Protein AF-A0A920KLV8-F1 (afdb_monomer_lite)

Sequence (404 aa):
MYLKEMGNVELLSREGEIAIAKRIESGLDRMMNSILECPASIDILKKWIEQVKQNEINLREIVDFDEYFNEDNDPYSNSSKRKEIQKIINDKKKALLKEKQQLMKEQGIEIDKEKLQETSNEEDIENESFSISIIEEFYKPEILKKLDRVLILSENITKIKKNKNITKISDTKSLKELKKYQDEILNYFNEIKIKPHKLEEIITHLYSINKEIQSKEVSLLTLATQNKISRDLFLKYHNLKDTYTLYQKHMISSDESFKVFFQKNSIKLKGIYKEVLSLSKIANQNTIEFKEKVREIQSGQRTANQAKKEMIEANLRLVISIAKKYTNRGLQFLDLIQEGNIGLMKAVDKFEYRRGYKFSTYATWWIRQAITRSIADQARTIRIPVHMIETINKIVGGPRISNS

Secondary structure (DSSP, 8-state):
-HHHHHHTSPPPPHHHHHHHHHHHHHHHHHHHHHHHT-HHHHHHHHHHHHHHHTTSS-GGGTB-HHHH--TTT-TTT-HHHHHHHHHHHHHHHHHHHHHHHHHHHHTT-PPPTTHHHHGGGSHHHHHHHHHHHHHHHHHHHHHHHHHHHHHHHHHHHHHHHHHT-TT----HHHHHHHHHHHHHHHHHHHHHTB-HHHHHHHHHHHHHHHHHHHHHHHHHHHHHHHTT--HHHHHHH--TTS-HHHHHHHHHHH-HHHHHHHHHTHHHHHHHHHHHHHHHHHTTS-HHHHHHHHHHHHHHHHHHHHHHHHHHHHHHHHHHHHHGGGTTSSS-HHHHHHHHHHHHHHHHHT--GGG---HHHHHHHHHHHHHHHHHHHHSSSS---HHHHHHHHHHHTS------

pLDDT: mean 80.14, std 14.81, range [36.56, 97.44]

Foldseek 3Di:
DVVVVLVPFAADDLVRLVVLLVLLVQLVLLLVLLLLLFVLSLVVLVVVLVCCVVVVDALVLWFDPVLLDDCVRHCVNDPVSVVVLVVVLVVVVVVVVVVVVVVCVVVVNDDDPVVVVVVCVVPPVVVVVSSVVSVSVVCVVVLSVLSVLSSVLSVVLVVLPVVPPPPDPVPPVSVVSNVVSSVSSSVSCSNRHTDPVVVVVSLVVLVVLLVLLVVLVVVVQVLCVVLVHDPVNCVVLDDQQDQPVVSLVVQCPPDPSSVVSCVVCVVVSVVSSVVNVVSCVSSVHRSVSSNVSSVSSVSSVVSSVVSLVSQLSSCLVLLLVLLVVCPPLQDDSVVLSVLLSVLQSVLSVPDDCVVVDDSSVSSSVSSNVSSLVCSQQPSDPDRDDPVVVVVVCCVVVPPPPPPD

Structure (mmCIF, N/CA/C/O backbone):
data_AF-A0A920KLV8-F1
#
_entry.id   AF-A0A920KLV8-F1
#
loop_
_atom_site.group_PDB
_atom_site.id
_atom_site.type_symbol
_atom_site.label_atom_id
_atom_site.label_alt_id
_atom_site.label_comp_id
_atom_site.label_asym_id
_atom_site.label_entity_id
_atom_site.label_seq_id
_atom_site.pdbx_PDB_ins_code
_atom_site.Cartn_x
_atom_site.Cartn_y
_atom_site.Cartn_z
_atom_site.occupancy
_atom_site.B_iso_or_equiv
_atom_site.auth_seq_id
_atom_site.auth_comp_id
_atom_site.auth_asym_id
_atom_site.auth_atom_id
_atom_site.pdbx_PDB_model_num
ATOM 1 N N . MET A 1 1 ? 32.822 4.525 2.179 1.00 70.56 1 MET A N 1
ATOM 2 C CA . MET A 1 1 ? 31.800 4.107 3.164 1.00 70.56 1 MET A CA 1
ATOM 3 C C . MET A 1 1 ? 30.796 3.145 2.530 1.00 70.56 1 MET A C 1
ATOM 5 O O . MET A 1 1 ? 30.852 1.970 2.857 1.00 70.56 1 MET A O 1
ATOM 9 N N . TYR A 1 2 ? 30.037 3.574 1.515 1.00 77.75 2 TYR A N 1
ATOM 10 C CA . TYR A 1 2 ? 29.032 2.766 0.795 1.00 77.75 2 TYR A CA 1
ATOM 11 C C . TYR A 1 2 ? 29.484 1.353 0.347 1.00 77.75 2 TYR A C 1
ATOM 13 O O . TYR A 1 2 ? 28.860 0.356 0.693 1.00 77.75 2 TYR A O 1
ATOM 21 N N . LEU A 1 3 ? 30.627 1.231 -0.344 1.00 80.50 3 LEU A N 1
ATOM 22 C CA . LEU A 1 3 ? 31.146 -0.074 -0.804 1.00 80.50 3 LEU A CA 1
ATOM 23 C C . LEU A 1 3 ? 31.518 -1.038 0.338 1.00 80.50 3 LEU A C 1
ATOM 25 O O . LEU A 1 3 ? 31.471 -2.251 0.153 1.00 80.50 3 LEU A O 1
ATOM 29 N N . LYS A 1 4 ? 31.895 -0.501 1.505 1.00 80.81 4 LYS A N 1
ATOM 30 C CA . LYS A 1 4 ? 32.279 -1.290 2.683 1.00 80.81 4 LYS A CA 1
ATOM 31 C C . LYS A 1 4 ? 31.043 -1.856 3.383 1.00 80.81 4 LYS A C 1
ATOM 33 O O . LYS A 1 4 ? 31.041 -3.024 3.743 1.00 80.81 4 LYS A O 1
ATOM 38 N N . GLU A 1 5 ? 29.990 -1.053 3.520 1.00 77.81 5 GLU A N 1
ATOM 39 C CA . GLU A 1 5 ? 28.722 -1.469 4.140 1.00 77.81 5 GLU A CA 1
ATOM 40 C C . GLU A 1 5 ? 28.007 -2.539 3.312 1.00 77.81 5 GLU A C 1
ATOM 42 O O . GLU A 1 5 ? 27.546 -3.538 3.853 1.00 77.81 5 GLU A O 1
ATOM 47 N N . MET A 1 6 ? 28.014 -2.400 1.985 1.00 80.56 6 MET A N 1
ATOM 48 C CA . MET A 1 6 ? 27.469 -3.419 1.086 1.00 80.56 6 MET A CA 1
ATOM 49 C C . MET A 1 6 ? 28.248 -4.734 1.102 1.00 80.56 6 MET A C 1
ATOM 51 O O . MET A 1 6 ? 27.677 -5.794 0.855 1.00 80.56 6 MET A O 1
ATOM 55 N N . GLY A 1 7 ? 29.558 -4.668 1.354 1.00 79.56 7 GLY A N 1
ATOM 56 C CA . GLY A 1 7 ? 30.425 -5.840 1.438 1.00 79.56 7 GLY A CA 1
ATOM 57 C C . GLY A 1 7 ? 29.989 -6.828 2.521 1.00 79.56 7 GLY A C 1
ATOM 58 O O . GLY A 1 7 ? 30.189 -8.024 2.336 1.00 79.56 7 GLY A O 1
ATOM 59 N N . ASN A 1 8 ? 29.333 -6.334 3.576 1.00 85.19 8 ASN A N 1
ATOM 60 C CA . ASN A 1 8 ? 28.892 -7.118 4.730 1.00 85.19 8 ASN A CA 1
ATOM 61 C C . ASN A 1 8 ? 27.594 -7.911 4.498 1.00 85.19 8 ASN A C 1
ATOM 63 O O . ASN A 1 8 ? 27.277 -8.779 5.303 1.00 85.19 8 ASN A O 1
ATOM 67 N N . VAL A 1 9 ? 26.831 -7.618 3.439 1.00 87.38 9 VAL A N 1
ATOM 68 C CA . VAL A 1 9 ? 25.557 -8.305 3.160 1.00 87.38 9 VAL A CA 1
ATOM 69 C C . VAL A 1 9 ? 25.820 -9.542 2.307 1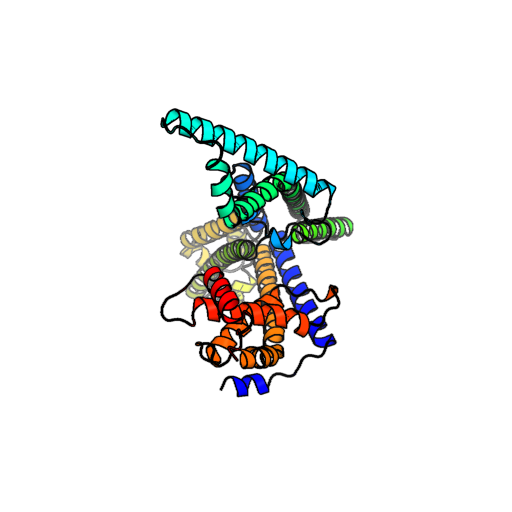.00 87.38 9 VAL A C 1
ATOM 71 O O . VAL A 1 9 ? 26.422 -9.432 1.239 1.00 87.38 9 VAL A O 1
ATOM 74 N N . GLU A 1 10 ? 25.381 -10.719 2.739 1.00 87.88 10 GLU A N 1
ATOM 75 C CA . GLU A 1 10 ? 25.578 -11.966 1.991 1.00 87.88 10 GLU A CA 1
ATOM 76 C C . GLU A 1 10 ? 24.821 -11.979 0.650 1.00 87.88 10 GLU A C 1
ATOM 78 O O . GLU A 1 10 ? 23.836 -11.266 0.446 1.00 87.88 10 GLU A O 1
ATOM 83 N N . LEU A 1 11 ? 25.315 -12.771 -0.307 1.00 89.25 11 LEU A N 1
ATOM 84 C CA . LEU A 1 11 ? 24.634 -12.980 -1.585 1.00 89.25 11 LEU A CA 1
ATOM 85 C C . LEU A 1 11 ? 23.454 -13.937 -1.396 1.00 89.25 11 LEU A C 1
ATOM 87 O O . LEU A 1 11 ? 23.580 -14.961 -0.728 1.00 89.25 11 LEU A O 1
ATOM 91 N N . LEU A 1 12 ? 22.326 -13.638 -2.038 1.00 91.25 12 LEU A N 1
ATOM 92 C CA . LEU A 1 12 ? 21.154 -14.507 -1.990 1.00 91.25 12 LEU A CA 1
ATOM 93 C C . LEU A 1 12 ? 21.307 -15.721 -2.908 1.00 91.25 12 LEU A C 1
ATOM 95 O O . LEU A 1 12 ? 21.690 -15.606 -4.074 1.00 91.25 12 LEU A O 1
ATOM 99 N N . SER A 1 13 ? 20.931 -16.889 -2.389 1.00 92.69 13 SER A N 1
ATOM 100 C CA . SER A 1 13 ? 20.653 -18.070 -3.204 1.00 92.69 13 SER A CA 1
ATOM 101 C C . SER A 1 13 ? 19.297 -17.927 -3.905 1.00 92.69 13 SER A C 1
ATOM 103 O O . SER A 1 13 ? 18.456 -17.116 -3.512 1.00 92.69 13 SER A O 1
ATOM 105 N N . ARG A 1 14 ? 19.032 -18.764 -4.917 1.00 89.44 14 ARG A N 1
ATOM 106 C CA . ARG A 1 14 ? 17.723 -18.796 -5.593 1.00 89.44 14 ARG A CA 1
ATOM 107 C C . ARG A 1 14 ? 16.575 -19.099 -4.623 1.00 89.44 14 ARG A C 1
ATOM 109 O O . ARG A 1 14 ? 15.499 -18.522 -4.740 1.00 89.44 14 ARG A O 1
ATOM 116 N N . GLU A 1 15 ? 16.804 -19.991 -3.668 1.00 92.06 15 GLU A N 1
ATOM 117 C CA . GLU A 1 15 ? 15.829 -20.307 -2.623 1.00 92.06 15 GLU A CA 1
ATOM 118 C C . GLU A 1 15 ? 15.608 -19.111 -1.693 1.00 92.06 15 GLU A C 1
ATOM 120 O O . GLU A 1 15 ? 14.464 -18.805 -1.361 1.00 92.06 15 GLU A O 1
ATOM 125 N N . GLY A 1 16 ? 16.678 -18.383 -1.354 1.00 93.06 16 GLY A N 1
ATOM 126 C CA . GLY A 1 16 ? 16.611 -17.135 -0.596 1.00 93.06 16 GLY A CA 1
ATOM 127 C C . GLY A 1 16 ? 15.797 -16.051 -1.310 1.00 93.06 16 GLY A C 1
ATOM 128 O O . GLY A 1 16 ? 14.932 -15.436 -0.690 1.00 93.06 16 GLY A O 1
ATOM 129 N N . GLU A 1 17 ? 15.996 -15.866 -2.623 1.00 92.81 17 GLU A N 1
ATOM 130 C CA . GLU A 1 17 ? 15.186 -14.945 -3.441 1.00 92.81 17 GLU A CA 1
ATOM 131 C C . GLU A 1 17 ? 13.689 -15.280 -3.344 1.00 92.81 17 GLU A C 1
ATOM 133 O O . GLU A 1 17 ? 12.859 -14.399 -3.119 1.00 92.81 17 GLU A O 1
ATOM 138 N N . ILE A 1 18 ? 13.337 -16.563 -3.488 1.00 93.56 18 ILE A N 1
ATOM 139 C CA . ILE A 1 18 ? 11.945 -17.025 -3.433 1.00 93.56 18 ILE A CA 1
ATOM 140 C C . ILE A 1 18 ? 11.375 -16.867 -2.018 1.00 93.56 18 ILE A C 1
ATOM 142 O O . ILE A 1 18 ? 10.225 -16.457 -1.862 1.00 93.56 18 ILE A O 1
ATOM 146 N N . ALA A 1 19 ? 12.157 -17.174 -0.982 1.00 94.69 19 ALA A N 1
ATOM 147 C CA . ALA A 1 19 ? 11.736 -17.035 0.408 1.00 94.69 19 ALA A CA 1
ATOM 148 C C . ALA A 1 19 ? 11.430 -15.573 0.766 1.00 94.69 19 ALA A C 1
ATOM 150 O O . ALA A 1 19 ? 10.408 -15.293 1.398 1.00 94.69 19 ALA A O 1
ATOM 151 N N . ILE A 1 20 ? 12.268 -14.634 0.321 1.00 94.94 20 ILE A N 1
ATOM 152 C CA . ILE A 1 20 ? 12.030 -13.202 0.515 1.00 94.94 20 ILE A CA 1
ATOM 153 C C . ILE A 1 20 ? 10.812 -12.740 -0.288 1.00 94.94 20 ILE A C 1
ATOM 155 O O . ILE A 1 20 ? 9.947 -12.072 0.275 1.00 94.94 20 ILE A O 1
ATOM 159 N N . ALA A 1 21 ? 10.674 -13.151 -1.553 1.00 93.88 21 ALA A N 1
ATOM 160 C CA . ALA A 1 21 ? 9.508 -12.805 -2.368 1.00 93.88 21 ALA A CA 1
ATOM 161 C C . ALA A 1 21 ? 8.188 -13.281 -1.727 1.00 93.88 21 ALA A C 1
ATOM 163 O O . ALA A 1 21 ? 7.234 -12.512 -1.631 1.00 93.88 21 ALA A O 1
ATOM 164 N N . LYS A 1 22 ? 8.156 -14.506 -1.180 1.00 94.00 22 LYS A N 1
ATOM 165 C CA . LYS A 1 22 ? 7.006 -15.026 -0.418 1.00 94.00 22 LYS A CA 1
ATOM 166 C C . LYS A 1 22 ? 6.724 -14.230 0.857 1.00 94.00 22 LYS A C 1
ATOM 168 O O . LYS A 1 22 ? 5.565 -14.043 1.218 1.00 94.00 22 LYS A O 1
ATOM 173 N N . ARG A 1 23 ? 7.761 -13.758 1.558 1.00 95.12 23 ARG A N 1
ATOM 174 C CA . ARG A 1 23 ? 7.602 -12.890 2.741 1.00 95.12 23 ARG A CA 1
ATOM 175 C C . ARG A 1 23 ? 7.020 -11.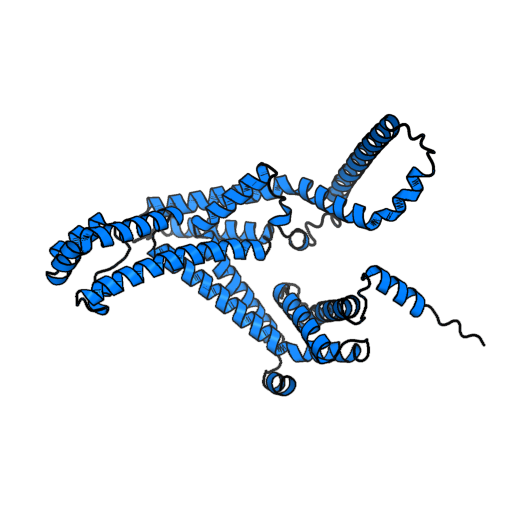526 2.370 1.00 95.12 23 ARG A C 1
ATOM 177 O O . ARG A 1 23 ? 6.203 -11.009 3.129 1.00 95.12 23 ARG A O 1
ATOM 184 N N . ILE A 1 24 ? 7.418 -10.963 1.226 1.00 93.81 24 ILE A N 1
ATOM 185 C CA . ILE A 1 24 ? 6.845 -9.720 0.691 1.00 93.81 24 ILE A CA 1
ATOM 186 C C . ILE A 1 24 ? 5.360 -9.932 0.374 1.00 93.81 24 ILE A C 1
ATOM 188 O O . ILE A 1 24 ? 4.533 -9.193 0.902 1.00 93.81 24 ILE A O 1
ATOM 192 N N . GLU A 1 25 ? 5.029 -10.968 -0.407 1.00 90.44 25 GLU A N 1
ATOM 193 C CA . GLU A 1 25 ? 3.650 -11.339 -0.776 1.00 90.44 25 GLU A CA 1
ATOM 194 C C . GLU A 1 25 ? 2.781 -11.532 0.476 1.00 90.44 25 GLU A C 1
ATOM 196 O O . GLU A 1 25 ? 1.782 -10.844 0.651 1.00 90.44 25 GLU A O 1
ATOM 201 N N . SER A 1 26 ? 3.236 -12.343 1.437 1.00 91.50 26 SER A N 1
ATOM 202 C CA . SER A 1 26 ? 2.504 -12.585 2.685 1.00 91.50 26 SER A CA 1
ATOM 203 C C . SER A 1 26 ? 2.280 -11.316 3.518 1.00 91.50 26 SER A C 1
ATOM 205 O O . SER A 1 26 ? 1.224 -11.156 4.135 1.00 91.50 26 SER A O 1
ATOM 207 N N . GLY A 1 27 ? 3.262 -10.407 3.558 1.00 92.38 27 GLY A N 1
ATOM 208 C CA . GLY A 1 27 ? 3.133 -9.134 4.266 1.00 92.38 27 GLY A CA 1
ATOM 209 C C . GLY A 1 27 ? 2.095 -8.214 3.621 1.00 92.38 27 GLY A C 1
ATOM 210 O O . GLY A 1 27 ? 1.282 -7.618 4.334 1.00 92.38 27 GLY A O 1
ATOM 211 N N . LEU A 1 28 ? 2.093 -8.146 2.287 1.00 88.75 28 LEU A N 1
ATOM 212 C CA . LEU A 1 28 ? 1.127 -7.370 1.510 1.00 88.75 28 LEU A CA 1
ATOM 213 C C . LEU A 1 28 ? -0.279 -7.969 1.606 1.00 88.75 28 LEU A C 1
ATOM 215 O O . LEU A 1 28 ? -1.214 -7.232 1.896 1.00 88.75 28 LEU A O 1
ATOM 219 N N . ASP A 1 29 ? -0.429 -9.288 1.484 1.00 87.44 29 ASP A N 1
ATOM 220 C CA . ASP A 1 29 ? -1.718 -9.977 1.622 1.00 87.44 29 ASP A CA 1
ATOM 221 C C . ASP A 1 29 ? -2.328 -9.750 3.003 1.00 87.44 29 ASP A C 1
ATOM 223 O O . ASP A 1 29 ? -3.521 -9.472 3.140 1.00 87.44 29 ASP A O 1
ATOM 227 N N . ARG A 1 30 ? -1.510 -9.831 4.059 1.00 89.19 30 ARG A N 1
ATOM 228 C CA . ARG A 1 30 ? -1.966 -9.546 5.422 1.00 89.19 30 ARG A CA 1
ATOM 229 C C . ARG A 1 30 ? -2.450 -8.106 5.551 1.00 89.19 30 ARG A C 1
ATOM 231 O O . ARG A 1 30 ? -3.499 -7.871 6.142 1.00 89.19 30 ARG A O 1
ATOM 238 N N . MET A 1 31 ? -1.696 -7.158 4.999 1.00 91.00 31 MET A N 1
ATOM 239 C CA . MET A 1 31 ? -2.076 -5.750 5.004 1.00 91.00 31 MET A CA 1
ATOM 240 C C . MET A 1 31 ? -3.389 -5.524 4.244 1.00 91.00 31 MET A C 1
ATOM 242 O O . MET A 1 31 ? -4.297 -4.895 4.783 1.00 91.00 31 MET A O 1
ATOM 246 N N . MET A 1 32 ? -3.506 -6.064 3.029 1.00 86.38 32 MET A N 1
ATOM 247 C CA . MET A 1 32 ? -4.687 -5.926 2.178 1.00 86.38 32 MET A CA 1
ATOM 248 C C . MET A 1 32 ? -5.927 -6.511 2.844 1.00 86.38 32 MET A C 1
ATOM 250 O O . MET A 1 32 ? -6.942 -5.827 2.935 1.00 86.38 32 MET A O 1
ATOM 254 N N . ASN A 1 33 ? -5.839 -7.718 3.404 1.00 84.81 33 ASN A N 1
ATOM 255 C CA . ASN A 1 33 ? -6.952 -8.320 4.137 1.00 84.81 33 ASN A CA 1
ATOM 256 C C . ASN A 1 33 ? -7.418 -7.436 5.303 1.00 84.81 33 ASN A C 1
ATOM 258 O O . ASN A 1 33 ? -8.614 -7.188 5.451 1.00 84.81 33 ASN A O 1
ATOM 262 N N . SER A 1 34 ? -6.495 -6.886 6.097 1.00 88.81 34 SER A N 1
ATOM 263 C CA . SER A 1 34 ? -6.860 -6.000 7.208 1.00 88.81 34 SER A CA 1
ATOM 264 C C . SER A 1 34 ? -7.456 -4.661 6.744 1.00 88.81 34 SER A C 1
ATOM 266 O O . SER A 1 34 ? -8.327 -4.128 7.433 1.00 88.81 34 SER A O 1
ATOM 268 N N . ILE A 1 35 ? -7.036 -4.125 5.589 1.00 88.69 35 ILE A N 1
ATOM 269 C CA . ILE A 1 35 ? -7.652 -2.938 4.967 1.00 88.69 35 ILE A CA 1
ATOM 270 C C . ILE A 1 35 ? -9.090 -3.255 4.540 1.00 88.69 35 ILE A C 1
ATOM 272 O O . ILE A 1 35 ? -10.010 -2.518 4.878 1.00 88.69 35 ILE A O 1
ATOM 276 N N . LEU A 1 36 ? -9.298 -4.369 3.841 1.00 82.88 36 LEU A N 1
ATOM 277 C CA . LEU A 1 36 ? -10.603 -4.768 3.304 1.00 82.88 36 LEU A CA 1
ATOM 278 C C . LEU A 1 36 ? -11.616 -5.131 4.392 1.00 82.88 36 LEU A C 1
ATOM 280 O O . LEU A 1 36 ? -12.822 -4.978 4.212 1.00 82.88 36 LEU A O 1
ATOM 284 N N . GLU A 1 37 ? -11.138 -5.592 5.543 1.00 81.31 37 GLU A N 1
ATOM 285 C CA . GLU A 1 37 ? -11.984 -5.849 6.704 1.00 81.31 37 GLU A CA 1
ATOM 286 C C . GLU A 1 37 ? -12.447 -4.584 7.433 1.00 81.31 37 GLU A C 1
ATOM 288 O O . GLU A 1 37 ? -13.360 -4.675 8.262 1.00 81.31 37 GLU A O 1
ATOM 293 N N . CYS A 1 38 ? -11.816 -3.438 7.168 1.00 86.75 38 CYS A N 1
ATOM 294 C CA . CYS A 1 38 ? -12.109 -2.172 7.816 1.00 86.75 38 CYS A CA 1
ATOM 295 C C . CYS A 1 38 ? -13.258 -1.448 7.086 1.00 86.75 38 CYS A C 1
ATOM 297 O O . CYS A 1 38 ? -13.078 -1.031 5.941 1.00 86.75 38 CYS A O 1
ATOM 299 N N . PRO A 1 39 ? -14.420 -1.212 7.727 1.00 86.06 39 PRO A N 1
ATOM 300 C CA . PRO A 1 39 ? -15.539 -0.518 7.087 1.00 86.06 39 PRO A CA 1
ATOM 301 C C . PRO A 1 39 ? -15.184 0.880 6.564 1.00 86.06 39 PRO A C 1
ATOM 303 O O . PRO A 1 39 ? -15.598 1.237 5.468 1.00 86.06 39 PRO A O 1
ATOM 306 N N . ALA A 1 40 ? -14.340 1.633 7.278 1.00 88.38 40 ALA A N 1
ATOM 307 C CA . ALA A 1 40 ? -13.889 2.951 6.824 1.00 88.38 40 ALA A CA 1
ATOM 308 C C . ALA A 1 40 ? -13.147 2.907 5.474 1.00 88.38 40 ALA A C 1
ATOM 310 O O . ALA A 1 40 ? -13.234 3.843 4.685 1.00 88.38 40 ALA A O 1
ATOM 311 N N . SER A 1 41 ? -12.430 1.818 5.181 1.00 90.00 41 SER A N 1
ATOM 312 C CA . SER A 1 41 ? -11.768 1.628 3.885 1.00 90.00 41 SER A CA 1
ATOM 313 C C . SER A 1 41 ? -12.770 1.373 2.763 1.00 90.00 41 SER A C 1
ATOM 315 O O . SER A 1 41 ? -12.590 1.862 1.650 1.00 90.00 41 SER A O 1
ATOM 317 N N . ILE A 1 42 ? -13.846 0.645 3.064 1.00 87.69 42 ILE A N 1
ATOM 318 C CA . ILE A 1 42 ? -14.947 0.399 2.131 1.00 87.69 42 ILE A CA 1
ATOM 319 C C . ILE A 1 42 ? -15.712 1.691 1.837 1.00 87.69 42 ILE A C 1
ATOM 321 O O . ILE A 1 42 ? -16.071 1.925 0.687 1.00 87.69 42 ILE A O 1
ATOM 325 N N . ASP A 1 43 ? -15.911 2.559 2.831 1.00 88.12 43 ASP A N 1
ATOM 326 C CA . ASP A 1 43 ? -16.566 3.857 2.631 1.00 88.12 43 ASP A CA 1
ATOM 327 C C . ASP A 1 43 ? -15.763 4.757 1.670 1.00 88.12 43 ASP A C 1
ATOM 329 O O . ASP A 1 43 ? -16.340 5.401 0.791 1.00 88.12 43 ASP A O 1
ATOM 333 N N . ILE A 1 44 ? -14.426 4.745 1.768 1.00 90.69 44 ILE A N 1
ATOM 334 C CA . ILE A 1 44 ? -13.545 5.435 0.807 1.00 90.69 44 ILE A CA 1
ATOM 335 C C . ILE A 1 44 ? -13.689 4.830 -0.591 1.00 90.69 44 ILE A C 1
ATOM 337 O O . ILE A 1 44 ? -13.862 5.562 -1.566 1.00 90.69 44 ILE A O 1
ATOM 341 N N . LEU A 1 45 ? -13.657 3.498 -0.697 1.00 89.44 45 LEU A N 1
ATOM 342 C CA . LEU A 1 45 ? -13.810 2.809 -1.976 1.00 89.44 45 LEU A CA 1
ATOM 343 C C . LEU A 1 45 ? -15.158 3.139 -2.630 1.00 89.44 45 LEU A C 1
ATOM 345 O O . LEU A 1 45 ? -15.214 3.423 -3.825 1.00 89.44 45 LEU A O 1
ATOM 349 N N . LYS A 1 46 ? -16.236 3.146 -1.842 1.00 90.56 46 LYS A N 1
ATOM 350 C CA . LYS A 1 46 ? -17.577 3.517 -2.293 1.00 90.56 46 LYS A CA 1
ATOM 351 C C . LYS A 1 46 ? -17.600 4.938 -2.844 1.00 90.56 46 LYS A C 1
ATOM 353 O O . LYS A 1 46 ? -18.121 5.144 -3.937 1.00 90.56 46 LYS A O 1
ATOM 358 N N . LYS A 1 47 ? -16.979 5.889 -2.138 1.00 92.00 47 LYS A N 1
ATOM 359 C CA . LYS A 1 47 ? -16.841 7.268 -2.617 1.00 92.00 47 LYS A CA 1
ATOM 360 C C . LYS A 1 47 ? -16.129 7.308 -3.968 1.00 92.00 47 LYS A C 1
ATOM 362 O O . LYS A 1 47 ? -16.655 7.897 -4.902 1.00 92.00 47 LYS A O 1
ATOM 367 N N . TRP A 1 48 ? -14.984 6.644 -4.113 1.00 91.69 48 TRP A N 1
ATOM 368 C CA . TRP A 1 48 ? -14.275 6.611 -5.396 1.00 91.69 48 TRP A CA 1
ATOM 369 C C . TRP A 1 48 ? -15.124 6.012 -6.525 1.00 91.69 48 TRP A C 1
ATOM 371 O O . TRP A 1 48 ? -15.142 6.549 -7.629 1.00 91.69 48 TRP A O 1
ATOM 381 N N . ILE A 1 49 ? -15.871 4.936 -6.257 1.00 89.75 49 ILE A N 1
ATOM 382 C CA . ILE A 1 49 ? -16.777 4.321 -7.239 1.00 89.75 49 ILE A CA 1
ATOM 383 C C . ILE A 1 49 ? -17.868 5.308 -7.675 1.00 89.75 49 ILE A C 1
ATOM 385 O O . ILE A 1 49 ? -18.157 5.411 -8.868 1.00 89.75 49 ILE A O 1
ATOM 389 N N . GLU A 1 50 ? -18.467 6.043 -6.737 1.00 92.56 50 GLU A N 1
ATOM 390 C CA . GLU A 1 50 ? -19.473 7.070 -7.033 1.00 92.56 50 GLU A CA 1
ATOM 391 C C . GLU A 1 50 ? -18.888 8.202 -7.890 1.00 92.56 50 GLU A C 1
ATOM 393 O O . GLU A 1 50 ? -19.487 8.569 -8.901 1.00 92.56 50 GLU A O 1
ATOM 398 N N . GLN A 1 51 ? -17.680 8.670 -7.571 1.00 92.94 51 GLN A N 1
ATOM 399 C CA . GLN A 1 51 ? -16.985 9.705 -8.343 1.00 92.94 51 GLN A CA 1
ATOM 400 C C . GLN A 1 51 ? -16.650 9.247 -9.772 1.00 92.94 51 GLN A C 1
ATOM 402 O O . GLN A 1 51 ? -16.827 10.004 -10.726 1.00 92.94 51 GLN A O 1
ATOM 407 N N . VAL A 1 52 ? -16.241 7.985 -9.959 1.00 91.12 52 VAL A N 1
ATOM 408 C CA . VAL A 1 52 ? -16.028 7.403 -11.299 1.00 91.12 52 VAL A CA 1
ATOM 409 C C . VAL A 1 52 ? -17.341 7.300 -12.081 1.00 91.12 52 VAL A C 1
ATOM 411 O O . VAL A 1 52 ? -17.362 7.534 -13.294 1.00 91.12 52 VAL A O 1
ATOM 414 N N . LYS A 1 53 ? -18.445 6.939 -11.411 1.00 89.75 53 LYS A N 1
ATOM 415 C CA . LYS A 1 53 ? -19.786 6.866 -12.020 1.00 89.75 53 LYS A CA 1
ATOM 416 C C . LYS A 1 53 ? -20.295 8.248 -12.442 1.00 89.75 53 LYS A C 1
ATOM 418 O O . LYS A 1 53 ? -20.945 8.350 -13.477 1.00 89.75 53 LYS A O 1
ATOM 423 N N . GLN A 1 54 ? -19.963 9.290 -11.683 1.00 92.06 54 GLN A N 1
ATOM 424 C CA . GLN A 1 54 ? -20.298 10.688 -11.977 1.00 92.06 54 GLN A CA 1
ATOM 425 C C . GLN A 1 54 ? -19.331 11.361 -12.969 1.00 92.06 54 GLN A C 1
ATOM 427 O O . GLN A 1 54 ? -19.550 12.511 -13.336 1.00 92.06 54 GLN A O 1
ATOM 432 N N . ASN A 1 55 ? -18.298 10.649 -13.440 1.00 87.69 55 ASN A N 1
ATOM 433 C CA . ASN A 1 55 ? -17.218 11.177 -14.284 1.00 87.69 55 ASN A CA 1
ATOM 434 C C . ASN A 1 55 ? -16.427 12.336 -13.639 1.00 87.69 55 ASN A C 1
ATOM 436 O O . ASN A 1 55 ? -15.847 13.149 -14.352 1.00 87.69 55 ASN A O 1
ATOM 440 N N . GLU A 1 56 ? -16.373 12.407 -12.304 1.00 90.38 56 GLU A N 1
ATOM 441 C CA . GLU A 1 56 ? -15.530 13.378 -11.587 1.00 90.38 56 GLU A CA 1
ATOM 442 C C . GLU A 1 56 ? -14.051 12.984 -11.619 1.00 90.38 56 GLU A C 1
ATOM 444 O O . GLU A 1 56 ? -13.174 13.840 -11.701 1.00 90.38 56 GLU A O 1
ATOM 449 N N . ILE A 1 57 ? -13.784 11.678 -11.538 1.00 89.88 57 ILE A N 1
ATOM 450 C CA . ILE A 1 57 ? -12.438 11.104 -11.586 1.00 89.88 57 ILE A CA 1
ATOM 451 C C . ILE A 1 57 ? -12.381 10.017 -12.652 1.00 89.88 57 ILE A C 1
ATOM 453 O O . ILE A 1 57 ? -13.345 9.272 -12.866 1.00 89.88 57 ILE A O 1
ATOM 457 N N . ASN A 1 58 ? -11.230 9.902 -13.306 1.00 88.19 58 ASN A N 1
ATOM 458 C CA . ASN A 1 58 ? -11.005 8.842 -14.278 1.00 88.19 58 ASN A CA 1
ATOM 459 C C . ASN A 1 58 ? -10.698 7.527 -13.547 1.00 88.19 58 ASN A C 1
ATOM 461 O O . ASN A 1 58 ? -9.990 7.502 -12.539 1.00 88.19 58 ASN A O 1
ATOM 465 N N . LEU A 1 59 ? -11.179 6.405 -14.075 1.00 87.38 59 LEU A N 1
ATOM 466 C CA . LEU A 1 59 ? -10.873 5.073 -13.560 1.00 87.38 59 LEU A CA 1
ATOM 467 C C . LEU A 1 59 ? -9.364 4.788 -13.588 1.00 87.38 59 LEU A C 1
ATOM 469 O O . LEU A 1 59 ? -8.858 4.143 -12.671 1.00 87.38 59 LEU A O 1
ATOM 473 N N . ARG A 1 60 ? -8.624 5.338 -14.562 1.00 87.19 60 ARG A N 1
ATOM 474 C CA . ARG A 1 60 ? -7.150 5.237 -14.620 1.00 87.19 60 ARG A CA 1
ATOM 475 C C . ARG A 1 60 ? -6.436 5.885 -13.436 1.00 87.19 60 ARG A C 1
ATOM 477 O O . ARG A 1 60 ? -5.251 5.646 -13.233 1.00 87.19 60 ARG A O 1
ATOM 484 N N . GLU A 1 61 ? -7.098 6.749 -12.671 1.00 87.38 61 GLU A N 1
ATOM 485 C CA . GLU A 1 61 ? -6.518 7.318 -11.449 1.00 87.38 61 GLU A CA 1
ATOM 486 C C . GLU A 1 61 ? -6.556 6.317 -10.290 1.00 87.38 61 GLU A C 1
ATOM 488 O O . GLU A 1 61 ? -5.753 6.418 -9.365 1.00 87.38 61 GLU A O 1
ATOM 493 N N . ILE A 1 62 ? -7.451 5.327 -10.358 1.00 88.25 62 ILE A N 1
ATOM 494 C CA . ILE A 1 62 ? -7.616 4.282 -9.345 1.00 88.25 62 ILE A CA 1
ATOM 495 C C . ILE A 1 62 ? -6.916 2.992 -9.764 1.00 88.25 62 ILE A C 1
ATOM 497 O O . ILE A 1 62 ? -6.209 2.388 -8.959 1.00 88.25 62 ILE A O 1
ATOM 501 N N . VAL A 1 63 ? -7.115 2.575 -11.012 1.00 88.38 63 VAL A N 1
ATOM 502 C CA . VAL A 1 63 ? -6.653 1.294 -11.552 1.00 88.38 63 VAL A CA 1
ATOM 503 C C . VAL A 1 63 ? -5.343 1.468 -12.302 1.00 88.38 63 VAL A C 1
ATOM 505 O O . VAL A 1 63 ? -5.189 2.385 -13.113 1.00 88.38 63 VAL A O 1
ATOM 508 N N . ASP A 1 64 ? -4.393 0.581 -12.026 1.00 86.81 64 ASP A N 1
ATOM 509 C CA . ASP A 1 64 ? -3.169 0.450 -12.798 1.00 86.81 64 ASP A CA 1
ATOM 510 C C . ASP A 1 64 ? -3.445 -0.403 -1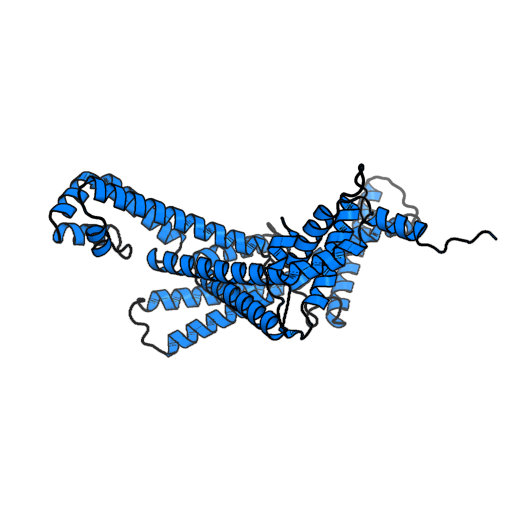4.039 1.00 86.81 64 ASP A C 1
ATOM 512 O O . ASP A 1 64 ? -3.399 -1.631 -13.994 1.00 86.81 64 ASP A O 1
ATOM 516 N N . PHE A 1 65 ? -3.783 0.255 -15.150 1.00 80.81 65 PHE A N 1
ATOM 517 C CA . PHE A 1 65 ? -4.069 -0.437 -16.404 1.00 80.81 65 PHE A CA 1
ATOM 518 C C . PHE A 1 65 ? -2.856 -1.201 -16.953 1.00 80.81 65 PHE A C 1
ATOM 520 O O . PHE A 1 65 ? -3.049 -2.244 -17.571 1.00 80.81 65 PHE A O 1
ATOM 527 N N . ASP A 1 66 ? -1.629 -0.753 -16.668 1.00 76.38 66 ASP A N 1
ATOM 528 C CA . ASP A 1 66 ? -0.416 -1.446 -17.114 1.00 76.38 66 ASP A CA 1
ATOM 529 C C . ASP A 1 66 ? -0.268 -2.808 -16.420 1.00 76.38 66 ASP A C 1
ATOM 531 O O . ASP A 1 66 ? 0.222 -3.761 -17.020 1.00 76.38 66 ASP A O 1
ATOM 535 N N . GLU A 1 67 ? -0.698 -2.914 -15.158 1.00 75.12 67 GLU A N 1
ATOM 536 C CA . GLU A 1 67 ? -0.702 -4.182 -14.412 1.00 75.12 67 GLU A CA 1
ATOM 537 C C . GLU A 1 67 ? -1.999 -4.983 -14.569 1.00 75.12 67 GLU A C 1
ATOM 539 O O . GLU A 1 67 ? -2.003 -6.197 -14.365 1.00 75.12 67 GLU A O 1
ATOM 544 N N . TYR A 1 68 ? -3.107 -4.322 -14.900 1.00 76.06 68 TYR A N 1
ATOM 545 C CA . TYR A 1 68 ? -4.391 -4.972 -15.160 1.00 76.06 68 TYR A CA 1
ATOM 546 C C . TYR A 1 68 ? -4.336 -5.841 -16.428 1.00 76.06 68 TYR A C 1
ATOM 548 O O . TYR A 1 68 ? -4.940 -6.917 -16.487 1.00 76.06 68 TYR A O 1
ATOM 556 N N . PHE A 1 69 ? -3.594 -5.395 -17.444 1.00 72.00 69 PHE A N 1
ATOM 557 C CA . PHE A 1 69 ? -3.392 -6.146 -18.678 1.00 72.00 69 PHE A CA 1
ATOM 558 C C . PHE A 1 69 ? -2.300 -7.209 -18.511 1.00 72.00 69 PHE A C 1
ATOM 560 O O . PHE A 1 69 ? -1.111 -6.955 -18.671 1.00 72.00 69 PHE A O 1
ATOM 567 N N . ASN A 1 70 ? -2.729 -8.436 -18.213 1.00 64.62 70 ASN A N 1
ATOM 568 C CA . ASN A 1 70 ? -1.888 -9.636 -18.272 1.00 64.62 70 ASN A CA 1
ATOM 569 C C . ASN A 1 70 ? -1.948 -10.288 -19.664 1.00 64.62 70 ASN A C 1
ATOM 571 O O . ASN A 1 70 ? -2.793 -9.918 -20.477 1.00 64.62 70 ASN A O 1
ATOM 575 N N . GLU A 1 71 ? -1.126 -11.315 -19.915 1.00 55.66 71 GLU A N 1
ATOM 576 C CA . GLU A 1 71 ? -1.101 -12.064 -21.190 1.00 55.66 71 GLU A CA 1
ATOM 577 C C . GLU A 1 71 ? -2.509 -12.499 -21.665 1.00 55.66 71 GLU A C 1
ATOM 579 O O . GLU A 1 71 ? -2.815 -12.405 -22.856 1.00 55.66 71 GLU A O 1
ATOM 584 N N . ASP A 1 72 ? -3.396 -12.861 -20.728 1.00 51.44 72 ASP A N 1
ATOM 585 C CA . ASP A 1 72 ? -4.776 -13.304 -20.993 1.00 51.44 72 ASP A CA 1
ATOM 586 C C . ASP A 1 72 ? -5.794 -12.169 -21.243 1.00 51.44 72 ASP A C 1
ATOM 588 O O . ASP A 1 72 ? -6.861 -12.402 -21.818 1.00 51.44 72 ASP A O 1
ATOM 592 N N . ASN A 1 73 ? -5.503 -10.940 -20.803 1.00 57.41 73 ASN A N 1
ATOM 593 C CA . ASN A 1 73 ? -6.433 -9.799 -20.841 1.00 57.41 73 ASN A CA 1
ATOM 594 C C . ASN A 1 73 ? -5.884 -8.576 -21.587 1.00 57.41 73 ASN A C 1
ATOM 596 O O . ASN A 1 73 ? -6.523 -7.523 -21.590 1.00 57.41 73 ASN A O 1
ATOM 600 N N . ASP A 1 74 ? -4.738 -8.724 -22.245 1.00 62.09 74 ASP A N 1
ATOM 601 C CA . ASP A 1 74 ? -4.117 -7.673 -23.033 1.00 62.09 74 ASP A CA 1
ATOM 602 C C . ASP A 1 74 ? -5.025 -7.269 -24.223 1.00 62.09 74 ASP A C 1
ATOM 604 O O . ASP A 1 74 ? -5.386 -8.109 -25.063 1.00 62.09 74 ASP A O 1
ATOM 608 N N . PRO A 1 75 ? -5.425 -5.983 -24.321 1.00 56.56 75 PRO A N 1
ATOM 609 C CA . PRO A 1 75 ? -6.222 -5.472 -25.433 1.00 56.56 75 PRO A CA 1
ATOM 610 C C . PRO A 1 75 ? -5.531 -5.639 -26.795 1.00 56.56 75 PRO A C 1
ATOM 612 O O . PRO A 1 75 ? -6.211 -5.617 -27.824 1.00 56.56 75 PRO A O 1
ATOM 615 N N . TYR A 1 76 ? -4.210 -5.832 -26.819 1.00 56.44 76 TYR A N 1
ATOM 616 C CA . TYR A 1 76 ? -3.411 -6.011 -28.027 1.00 56.44 76 TYR A CA 1
ATOM 617 C C . TYR A 1 76 ? -3.172 -7.485 -28.402 1.00 56.44 76 TYR A C 1
ATOM 619 O O . TYR A 1 76 ? -2.924 -7.761 -29.583 1.00 56.44 76 TYR A O 1
ATOM 627 N N . SER A 1 77 ? -3.301 -8.431 -27.461 1.00 53.94 77 SER A N 1
ATOM 628 C CA . SER A 1 77 ? -3.071 -9.867 -27.698 1.00 53.94 77 SER A CA 1
ATOM 629 C C . SER A 1 77 ? -4.322 -10.598 -28.212 1.00 53.94 77 SER A C 1
ATOM 631 O O . SER A 1 77 ? -4.237 -11.428 -29.122 1.00 53.94 77 SER A O 1
ATOM 633 N N . ASN A 1 78 ? -5.513 -10.267 -27.695 1.00 60.03 78 ASN A N 1
ATOM 634 C CA . ASN A 1 78 ? -6.754 -10.956 -28.051 1.00 60.03 78 ASN A CA 1
ATOM 635 C C . ASN A 1 78 ? -7.377 -10.394 -29.346 1.00 60.03 78 ASN A C 1
ATOM 637 O O . ASN A 1 78 ? -7.911 -9.282 -29.373 1.00 60.03 78 ASN A O 1
ATOM 641 N N . SER A 1 79 ? -7.364 -11.191 -30.424 1.00 56.81 79 SER A N 1
ATOM 642 C CA . SER A 1 79 ? -7.792 -10.763 -31.769 1.00 56.81 79 SER A CA 1
ATOM 643 C C . SER A 1 79 ? -9.237 -10.245 -31.866 1.00 56.81 79 SER A C 1
ATOM 645 O O . SER A 1 79 ? -9.522 -9.421 -32.737 1.00 56.81 79 SER A O 1
ATOM 647 N N . SER A 1 80 ? -10.139 -10.681 -30.980 1.00 62.94 80 SER A N 1
ATOM 648 C CA . SER A 1 80 ? -11.540 -10.238 -30.971 1.00 62.94 80 SER A CA 1
ATOM 649 C C . SER A 1 80 ? -11.705 -8.887 -30.272 1.00 62.94 80 SER A C 1
ATOM 651 O O . SER A 1 80 ? -12.246 -7.958 -30.872 1.00 62.94 80 SER A O 1
ATOM 653 N N . LYS A 1 81 ? -11.162 -8.740 -29.053 1.00 64.56 81 LYS A N 1
ATOM 654 C CA . LYS A 1 81 ? -11.200 -7.474 -28.296 1.00 64.56 81 LYS A CA 1
ATOM 655 C C . LYS A 1 81 ? -10.441 -6.364 -29.028 1.00 64.56 81 LYS A C 1
ATOM 657 O O . LYS A 1 81 ? -10.923 -5.239 -29.114 1.00 64.56 81 LYS A O 1
ATOM 662 N N . ARG A 1 82 ? -9.307 -6.694 -29.658 1.00 64.56 82 ARG A N 1
ATOM 663 C CA . ARG A 1 82 ? -8.525 -5.748 -30.465 1.00 64.56 82 ARG A CA 1
ATOM 664 C C . ARG A 1 82 ? -9.315 -5.188 -31.647 1.00 64.56 82 ARG A C 1
ATOM 666 O O . ARG A 1 82 ? -9.244 -3.994 -31.914 1.00 64.56 82 ARG A O 1
ATOM 673 N N . LYS A 1 83 ? -10.083 -6.026 -32.356 1.00 64.19 83 LYS A N 1
ATOM 674 C CA . LYS A 1 83 ? -10.937 -5.573 -33.472 1.00 64.19 83 LYS A CA 1
ATOM 675 C C . LYS A 1 83 ? -12.041 -4.634 -32.994 1.00 64.19 83 LYS A C 1
ATOM 677 O O . LYS A 1 83 ? -12.358 -3.672 -33.687 1.00 64.19 83 LYS A O 1
ATOM 682 N N . GLU A 1 84 ? -12.605 -4.906 -31.824 1.00 68.56 84 GLU A N 1
ATOM 683 C CA . GLU A 1 84 ? -13.661 -4.093 -31.224 1.00 68.56 84 GLU A CA 1
ATOM 684 C C . GLU A 1 84 ? -13.129 -2.728 -30.767 1.00 68.56 84 GLU A C 1
ATOM 686 O O . GLU A 1 84 ? -13.670 -1.696 -31.164 1.00 68.56 84 GLU A O 1
ATOM 691 N N . ILE A 1 85 ? -11.989 -2.707 -30.069 1.00 68.69 85 ILE A N 1
ATOM 692 C CA . ILE A 1 85 ? -11.285 -1.476 -29.683 1.00 68.69 85 ILE A CA 1
ATOM 693 C C . ILE A 1 85 ? -10.870 -0.678 -30.928 1.00 68.69 85 ILE A C 1
ATOM 695 O O . ILE A 1 85 ? -11.134 0.520 -31.003 1.00 68.69 85 ILE A O 1
ATOM 699 N N . GLN A 1 86 ? -10.305 -1.326 -31.953 1.00 68.12 86 GLN A N 1
ATOM 700 C CA . GLN A 1 86 ? -9.909 -0.649 -33.194 1.00 68.12 86 GLN A CA 1
ATOM 701 C C . GLN A 1 86 ? -11.106 -0.045 -33.938 1.00 68.12 86 GLN A C 1
ATOM 703 O O . GLN A 1 86 ? -10.986 1.020 -34.544 1.00 68.12 86 GLN A O 1
ATOM 708 N N . LYS A 1 87 ? -12.270 -0.700 -33.890 1.00 73.94 87 LYS A N 1
ATOM 709 C CA . LYS A 1 87 ? -13.504 -0.160 -34.464 1.00 73.94 87 LYS A CA 1
ATOM 710 C C . LYS A 1 87 ? -13.937 1.108 -33.727 1.00 73.94 87 LYS A C 1
ATOM 712 O O . LYS A 1 87 ? -14.189 2.113 -34.383 1.00 73.94 87 LYS A O 1
ATOM 717 N N . ILE A 1 88 ? -13.918 1.093 -32.393 1.00 72.19 88 ILE A N 1
ATOM 718 C CA . ILE A 1 88 ? -14.229 2.267 -31.562 1.00 72.19 88 ILE A CA 1
ATOM 719 C C . ILE A 1 88 ? -13.245 3.415 -31.841 1.00 72.19 88 ILE A C 1
ATOM 721 O O . ILE A 1 88 ? -13.675 4.556 -32.009 1.00 72.19 88 ILE A O 1
ATOM 725 N N . ILE A 1 89 ? -11.943 3.120 -31.961 1.00 69.19 89 ILE A N 1
ATOM 726 C CA . ILE A 1 89 ? -10.913 4.104 -32.337 1.00 69.19 89 ILE A CA 1
ATOM 727 C C . ILE A 1 89 ? -11.238 4.730 -33.694 1.00 69.19 89 ILE A C 1
ATOM 729 O O . ILE A 1 89 ? -11.256 5.953 -33.825 1.00 69.19 89 ILE A O 1
ATOM 733 N N . ASN A 1 90 ? -11.527 3.907 -34.702 1.00 70.12 90 ASN A N 1
ATOM 734 C CA . ASN A 1 90 ? -11.801 4.384 -36.055 1.00 70.12 90 ASN A CA 1
ATOM 735 C C . ASN A 1 90 ? -13.090 5.218 -36.125 1.00 70.12 90 ASN A C 1
ATOM 737 O O . ASN A 1 90 ? -13.132 6.221 -36.840 1.00 70.12 90 ASN A O 1
ATOM 741 N N . ASP A 1 91 ? -14.127 4.831 -35.382 1.00 76.50 91 ASP A N 1
ATOM 742 C CA . ASP A 1 91 ? -15.398 5.555 -35.331 1.00 76.50 91 ASP A CA 1
ATOM 743 C C . ASP A 1 91 ? -15.237 6.910 -34.621 1.00 76.50 91 ASP A C 1
ATOM 745 O O . ASP A 1 91 ? -15.703 7.930 -35.139 1.00 76.50 91 ASP A O 1
ATOM 749 N N . LYS A 1 92 ? -14.482 6.965 -33.511 1.00 71.38 92 LYS A N 1
ATOM 750 C CA . LYS A 1 92 ? -14.130 8.230 -32.845 1.00 71.38 92 LYS A CA 1
ATOM 751 C C . LYS A 1 92 ? -13.243 9.123 -33.713 1.00 71.38 92 LYS A C 1
ATOM 753 O O . LYS A 1 92 ? -13.557 10.303 -33.837 1.00 71.38 92 LYS A O 1
ATOM 758 N N . LYS A 1 93 ? -12.207 8.587 -34.378 1.00 70.19 93 LYS A N 1
ATOM 759 C CA . LYS A 1 93 ? -11.366 9.360 -35.320 1.00 70.19 93 LYS A CA 1
ATOM 760 C C . LYS A 1 93 ? -12.214 9.983 -36.436 1.00 70.19 93 LYS A C 1
ATOM 762 O O . LYS A 1 93 ? -12.044 11.156 -36.756 1.00 70.19 93 LYS A O 1
ATOM 767 N N . LYS A 1 94 ? -13.182 9.242 -36.992 1.00 75.44 94 LYS A N 1
ATOM 768 C CA . LYS A 1 94 ? -14.113 9.766 -38.010 1.00 75.44 94 LYS A CA 1
ATOM 769 C C . LYS A 1 94 ? -15.039 10.859 -37.472 1.00 75.44 94 LYS A C 1
ATOM 771 O O . LYS A 1 94 ? -15.314 11.809 -38.202 1.00 75.44 94 LYS A O 1
ATOM 776 N N . ALA A 1 95 ? -15.536 10.726 -36.243 1.00 75.12 95 ALA A N 1
ATOM 777 C CA . ALA A 1 95 ? -16.373 11.747 -35.612 1.00 75.12 95 ALA A CA 1
ATOM 778 C C . ALA A 1 95 ? -15.586 13.045 -35.365 1.00 75.12 95 ALA A C 1
ATOM 780 O O . ALA A 1 95 ? -16.036 14.115 -35.766 1.00 75.12 95 ALA A O 1
ATOM 781 N N . LEU A 1 96 ? -14.371 12.930 -34.824 1.00 72.25 96 LEU A N 1
ATOM 782 C CA . LEU A 1 96 ? -13.480 14.060 -34.544 1.00 72.25 96 LEU A CA 1
ATOM 783 C C . LEU A 1 96 ? -13.042 14.778 -35.827 1.00 72.25 96 LEU A C 1
ATOM 785 O O . LEU A 1 96 ? -12.989 16.003 -35.877 1.00 72.25 96 LEU A O 1
ATOM 789 N N . LEU A 1 97 ? -12.793 14.022 -36.903 1.00 73.75 97 LEU A N 1
ATOM 790 C CA . LEU A 1 97 ? -12.483 14.588 -38.215 1.00 73.75 97 LEU A CA 1
ATOM 791 C C . LEU A 1 97 ? -13.662 15.395 -38.779 1.00 73.75 97 LEU A C 1
ATOM 793 O O . LEU A 1 97 ? -13.449 16.461 -39.353 1.00 73.75 97 LEU A O 1
ATOM 797 N N . LYS A 1 98 ? -14.901 14.917 -38.601 1.00 77.81 98 LYS A N 1
ATOM 798 C CA . LYS A 1 98 ? -16.110 15.648 -39.015 1.00 77.81 98 LYS A CA 1
ATOM 799 C C . LYS A 1 98 ? -16.307 16.927 -38.203 1.00 77.81 98 LYS A C 1
ATOM 801 O O . LYS A 1 98 ? -16.601 17.963 -38.788 1.00 77.81 98 LYS A O 1
ATOM 806 N N . GLU A 1 99 ? -16.103 16.865 -36.892 1.00 74.19 99 GLU A N 1
ATOM 807 C CA . GLU A 1 99 ? -16.207 18.022 -35.997 1.00 74.19 99 GLU A CA 1
ATOM 808 C C . G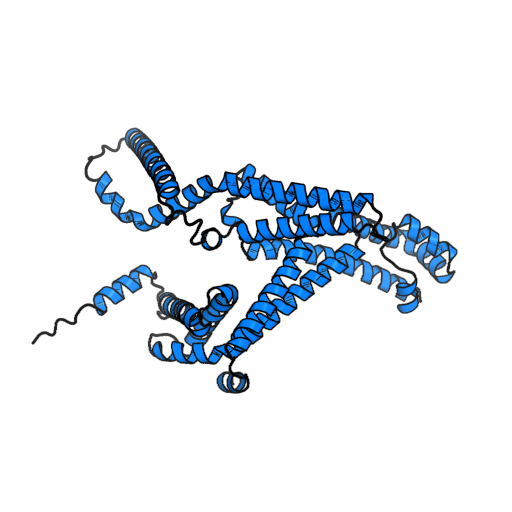LU A 1 99 ? -15.139 19.080 -36.317 1.00 74.19 99 GLU A C 1
ATOM 810 O O . GLU A 1 99 ? -15.458 20.253 -36.497 1.00 74.19 99 GLU A O 1
ATOM 815 N N . LYS A 1 100 ? -13.884 18.659 -36.530 1.00 74.44 100 LYS A N 1
ATOM 816 C CA . LYS A 1 100 ? -12.782 19.537 -36.959 1.00 74.44 100 LYS A CA 1
ATOM 817 C C . LYS A 1 100 ? -13.054 20.177 -38.324 1.00 74.44 100 LYS A C 1
ATOM 819 O O . LYS A 1 100 ? -12.802 21.365 -38.505 1.00 74.44 100 LYS A O 1
ATOM 824 N N . GLN A 1 101 ? -13.603 19.421 -39.278 1.00 71.88 101 GLN A N 1
ATOM 825 C CA . GLN A 1 101 ? -14.013 19.953 -40.585 1.00 71.88 101 GLN A CA 1
ATOM 826 C C . GLN A 1 101 ? -15.147 20.977 -40.472 1.00 71.88 101 GLN A C 1
ATOM 828 O O . GLN A 1 101 ? -15.188 21.927 -41.252 1.00 71.88 101 GLN A O 1
ATOM 833 N N . GLN A 1 102 ? -16.064 20.790 -39.526 1.00 76.62 102 GLN A N 1
ATOM 834 C CA . GLN A 1 102 ? -17.173 21.708 -39.298 1.00 76.62 102 GLN A CA 1
ATOM 835 C C . GLN A 1 102 ? -16.693 23.012 -38.647 1.00 76.62 102 GLN A C 1
ATOM 837 O O . GLN A 1 102 ? -16.972 24.085 -39.178 1.00 76.62 102 GLN A O 1
ATOM 842 N N . LEU A 1 103 ? -15.854 22.920 -37.612 1.00 71.88 103 LEU A N 1
ATOM 843 C CA . LEU A 1 103 ? -15.224 24.073 -36.958 1.00 71.88 103 LEU A CA 1
ATOM 844 C C . LEU A 1 103 ? -14.344 24.893 -37.917 1.00 71.88 103 LEU A C 1
ATOM 846 O O . LEU A 1 103 ? -14.370 26.121 -37.888 1.00 71.88 103 LEU A O 1
ATOM 850 N N . MET A 1 104 ? -13.590 24.242 -38.809 1.00 66.19 104 MET A N 1
ATOM 851 C CA . MET A 1 104 ? -12.757 24.953 -39.792 1.00 66.19 104 MET A CA 1
ATOM 852 C C . MET A 1 104 ? -13.569 25.646 -40.892 1.00 66.19 104 MET A C 1
ATOM 854 O O . MET A 1 104 ? -13.183 26.727 -41.339 1.00 66.19 104 MET A O 1
ATOM 858 N N . LYS A 1 105 ? -14.720 25.080 -41.283 1.00 71.00 105 LYS A N 1
ATOM 859 C CA . LYS A 1 105 ? -15.675 25.752 -42.179 1.00 71.00 105 LYS A CA 1
ATOM 860 C C . LYS A 1 105 ? -16.318 26.970 -41.521 1.00 71.00 105 LYS A C 1
ATOM 862 O O . LYS A 1 105 ? -16.477 27.991 -42.179 1.00 71.00 105 LYS A O 1
ATOM 867 N N . GLU A 1 106 ? -16.655 26.878 -40.237 1.00 70.19 106 GLU A N 1
ATOM 868 C CA . GLU A 1 106 ? -17.201 27.998 -39.458 1.00 70.19 106 GLU A CA 1
ATOM 869 C C . GLU A 1 106 ? -16.179 29.132 -39.266 1.00 70.19 106 GLU A C 1
ATOM 871 O O . GLU A 1 106 ? -16.560 30.299 -39.217 1.00 70.19 106 GLU A O 1
ATOM 876 N N . GLN A 1 107 ? -14.881 28.812 -39.235 1.00 69.25 107 GLN A N 1
ATOM 877 C CA . GLN A 1 107 ? -13.783 29.787 -39.164 1.00 69.25 107 GLN A CA 1
ATOM 878 C C . GLN A 1 107 ? -13.315 30.316 -40.535 1.00 69.25 107 GLN A C 1
ATOM 880 O O . GLN A 1 107 ? -12.377 31.109 -40.592 1.00 69.25 107 GLN A O 1
ATOM 885 N N . GLY A 1 108 ? -13.957 29.912 -41.638 1.00 54.34 108 GLY A N 1
ATOM 886 C CA . GLY A 1 108 ? -13.676 30.435 -42.981 1.00 54.34 108 GLY A CA 1
ATOM 887 C C . GLY A 1 108 ? -12.343 29.988 -43.596 1.00 54.34 108 GLY A C 1
ATOM 888 O O . GLY A 1 108 ? -11.862 30.630 -44.527 1.00 54.34 108 GLY A O 1
ATOM 889 N N . ILE A 1 109 ? -11.736 28.907 -43.095 1.00 61.34 109 ILE A N 1
ATOM 890 C CA . ILE A 1 109 ? -10.480 28.357 -43.623 1.00 61.34 109 ILE A CA 1
ATOM 891 C C . ILE A 1 109 ? -10.818 27.322 -44.705 1.00 61.34 109 ILE A C 1
ATOM 893 O O . ILE A 1 109 ? -11.403 26.276 -44.419 1.00 61.34 109 ILE A O 1
ATOM 897 N N . GLU A 1 110 ? -10.457 27.603 -45.958 1.00 52.56 110 GLU A N 1
ATOM 898 C CA . GLU A 1 110 ? -10.657 26.680 -47.080 1.00 52.56 110 GLU A CA 1
ATOM 899 C C . GLU A 1 110 ? -9.589 25.572 -47.049 1.00 52.56 110 GLU A C 1
ATOM 901 O O . GLU A 1 110 ? -8.387 25.838 -47.036 1.00 52.56 110 GLU A O 1
ATOM 906 N N . ILE A 1 111 ? -10.027 24.313 -46.962 1.00 50.94 111 ILE A N 1
ATOM 907 C CA . ILE A 1 111 ? -9.139 23.163 -46.755 1.00 50.94 111 ILE A CA 1
ATOM 908 C C . ILE A 1 111 ? -8.775 22.524 -48.094 1.00 50.94 111 ILE A C 1
ATOM 910 O O . ILE A 1 111 ? -9.629 21.938 -48.766 1.00 50.94 111 ILE A O 1
ATOM 914 N N . ASP A 1 112 ? -7.479 22.518 -48.393 1.00 51.16 112 ASP A N 1
ATOM 915 C CA . ASP A 1 112 ? -6.871 21.632 -49.381 1.00 51.16 112 ASP A CA 1
ATOM 916 C C . ASP A 1 112 ? -6.814 20.202 -48.813 1.00 51.16 112 ASP A C 1
ATOM 918 O O . ASP A 1 112 ? -6.205 19.955 -47.766 1.00 51.16 112 ASP A O 1
ATOM 922 N N . LYS A 1 113 ? -7.495 19.249 -49.464 1.00 52.38 113 LYS A N 1
ATOM 923 C CA . LYS A 1 113 ? -7.726 17.886 -48.933 1.00 52.38 113 LYS A CA 1
ATOM 924 C C . LYS A 1 113 ? -6.438 17.095 -48.665 1.00 52.38 113 LYS A C 1
ATOM 926 O O . LYS A 1 113 ? -6.472 16.169 -47.858 1.00 52.38 113 LYS A O 1
ATOM 931 N N . GLU A 1 114 ? -5.329 17.465 -49.301 1.00 45.34 114 GLU A N 1
ATOM 932 C CA . GLU A 1 114 ? -4.040 16.768 -49.199 1.00 45.34 114 GLU A CA 1
ATOM 933 C C . GLU A 1 114 ? -3.220 17.188 -47.961 1.00 45.34 114 GLU A C 1
ATOM 935 O O . GLU A 1 114 ? -2.616 16.337 -47.310 1.00 45.34 114 GLU A O 1
ATOM 940 N N . LYS A 1 115 ? -3.293 18.451 -47.509 1.00 45.59 115 LYS A N 1
ATOM 941 C CA . LYS A 1 115 ? -2.544 18.923 -46.318 1.00 45.59 115 LYS A CA 1
ATOM 942 C C . LYS A 1 115 ? -3.092 18.411 -44.981 1.00 45.59 115 LYS A C 1
ATOM 944 O O . LYS A 1 115 ? -2.382 18.407 -43.973 1.00 45.59 115 LYS A O 1
ATOM 949 N N . LEU A 1 116 ? -4.347 17.954 -44.951 1.00 44.47 116 LEU A N 1
ATOM 950 C CA . LEU A 1 116 ? -4.942 17.354 -43.752 1.00 44.47 116 LEU A CA 1
ATOM 951 C C . LEU A 1 116 ? -4.445 15.919 -43.494 1.00 44.47 116 LEU A C 1
ATOM 953 O O . LEU A 1 116 ? -4.547 15.444 -42.367 1.00 44.47 116 LEU A O 1
ATOM 957 N N . GLN A 1 117 ? -3.916 15.232 -44.515 1.00 42.00 117 GLN A N 1
ATOM 958 C CA . GLN A 1 117 ? -3.334 13.893 -44.368 1.00 42.00 117 GLN A CA 1
ATOM 959 C C . GLN A 1 117 ? -1.877 13.948 -43.891 1.00 42.00 117 GLN A C 1
ATOM 961 O O . GLN A 1 117 ? -1.484 13.127 -43.072 1.00 42.00 117 GLN A O 1
ATOM 966 N N . GLU A 1 118 ? -1.090 14.942 -44.309 1.00 38.00 118 GLU A N 1
ATOM 967 C CA . GLU A 1 118 ? 0.333 15.034 -43.930 1.00 38.00 118 GLU A CA 1
ATOM 968 C C . GLU A 1 118 ? 0.570 15.507 -42.486 1.00 38.00 118 GLU A C 1
ATOM 970 O O . GLU A 1 118 ? 1.543 15.100 -41.854 1.00 38.00 118 GLU A O 1
ATOM 975 N N . THR A 1 119 ? -0.352 16.288 -41.913 1.00 36.56 119 THR A N 1
ATOM 976 C CA . THR A 1 119 ? -0.316 16.669 -40.483 1.00 36.56 119 THR A CA 1
ATOM 977 C C . THR A 1 119 ? -0.686 15.518 -39.538 1.00 36.56 119 THR A C 1
ATOM 979 O O . THR A 1 119 ? -0.553 15.648 -38.327 1.00 36.56 119 THR A O 1
ATOM 982 N N . SER A 1 120 ? -1.074 14.361 -40.085 1.00 40.31 120 SER A N 1
ATOM 983 C CA . SER A 1 120 ? -1.328 13.124 -39.334 1.00 40.31 120 SER A CA 1
ATOM 984 C C . SER A 1 120 ? -0.039 12.364 -38.985 1.00 40.31 120 SER A C 1
ATOM 986 O O . SER A 1 120 ? -0.112 11.249 -38.499 1.00 40.31 120 SER A O 1
ATOM 988 N N . ASN A 1 121 ? 1.150 12.920 -39.245 1.00 39.31 121 ASN A N 1
ATOM 989 C CA . ASN A 1 121 ? 2.429 12.304 -38.863 1.00 39.31 121 ASN A CA 1
ATOM 990 C C . ASN A 1 121 ? 3.004 12.851 -37.538 1.00 39.31 121 ASN A C 1
ATOM 992 O O . ASN A 1 121 ? 4.006 12.331 -37.059 1.00 39.31 121 ASN A O 1
ATOM 996 N N . GLU A 1 122 ? 2.355 13.829 -36.892 1.00 38.72 122 GLU A N 1
ATOM 997 C CA . GLU A 1 122 ? 2.616 14.201 -35.480 1.00 38.72 122 GLU A CA 1
ATOM 998 C C . GLU A 1 122 ? 1.901 13.248 -34.486 1.00 38.72 122 GLU A C 1
ATOM 1000 O O . GLU A 1 122 ? 1.677 13.559 -33.317 1.00 38.72 122 GLU A O 1
ATOM 1005 N N . GLU A 1 123 ? 1.536 12.058 -34.966 1.00 43.75 123 GLU A N 1
ATOM 1006 C CA . GLU A 1 123 ? 0.517 11.168 -34.412 1.00 43.75 123 GLU A CA 1
ATOM 1007 C C . GLU A 1 123 ? 0.959 10.294 -33.229 1.00 43.75 123 GLU A C 1
ATOM 1009 O O . GLU A 1 123 ? 0.104 9.675 -32.603 1.00 43.75 123 GLU A O 1
ATOM 1014 N N . ASP A 1 124 ? 2.240 10.220 -32.871 1.00 45.50 124 ASP A N 1
ATOM 1015 C CA . ASP A 1 124 ? 2.679 9.240 -31.863 1.00 45.50 124 ASP A CA 1
ATOM 1016 C C . ASP A 1 124 ? 2.205 9.586 -30.436 1.00 45.50 124 ASP A C 1
ATOM 1018 O O . ASP A 1 124 ? 1.810 8.700 -29.680 1.00 45.50 124 ASP A O 1
ATOM 1022 N N . ILE A 1 125 ? 2.146 10.875 -30.074 1.00 37.97 125 ILE A N 1
ATOM 1023 C CA . ILE A 1 125 ? 1.728 11.310 -28.724 1.00 37.97 125 ILE A CA 1
ATOM 1024 C C . ILE A 1 125 ? 0.193 11.334 -28.595 1.00 37.97 125 ILE A C 1
ATOM 1026 O O . ILE A 1 125 ? -0.357 10.960 -27.553 1.00 37.97 125 ILE A O 1
ATOM 1030 N N . GLU A 1 126 ? -0.522 11.730 -29.655 1.00 39.53 126 GLU A N 1
ATOM 1031 C CA . GLU A 1 126 ? -1.988 11.672 -29.679 1.00 39.53 126 GLU A CA 1
ATOM 1032 C C . GLU A 1 126 ? -2.490 10.223 -29.758 1.00 39.53 126 GLU A C 1
ATOM 1034 O O . GLU A 1 126 ? -3.424 9.874 -29.035 1.00 39.53 126 GLU A O 1
ATOM 1039 N N . ASN A 1 127 ? -1.851 9.337 -30.532 1.00 45.84 127 ASN A N 1
ATOM 1040 C CA . ASN A 1 127 ? -2.267 7.933 -30.636 1.00 45.84 127 ASN A CA 1
ATOM 1041 C C . ASN A 1 127 ? -2.139 7.168 -29.303 1.00 45.84 127 ASN A C 1
ATOM 1043 O O . ASN A 1 127 ? -3.006 6.339 -29.006 1.00 45.84 127 ASN A O 1
ATOM 1047 N N . GLU A 1 128 ? -1.134 7.455 -28.466 1.00 47.78 128 GLU A N 1
ATOM 1048 C CA . GLU A 1 128 ? -1.018 6.860 -27.123 1.00 47.78 128 GLU A CA 1
ATOM 1049 C C . GLU A 1 128 ? -2.108 7.371 -26.161 1.00 47.78 128 GLU A C 1
ATOM 1051 O O . GLU A 1 128 ? -2.778 6.579 -25.489 1.00 47.78 128 GLU A O 1
ATOM 1056 N N . SER A 1 129 ? -2.350 8.688 -26.136 1.00 47.16 129 SER A N 1
ATOM 1057 C CA . SER A 1 129 ? -3.364 9.319 -25.271 1.00 47.16 129 SER A CA 1
ATOM 1058 C C . SER A 1 129 ? -4.801 8.908 -25.638 1.00 47.16 129 SER A C 1
ATOM 1060 O O . SER A 1 129 ? -5.630 8.612 -24.762 1.00 47.16 129 SER A O 1
ATOM 1062 N N . PHE A 1 130 ? -5.095 8.817 -26.941 1.00 50.78 130 PHE A N 1
ATOM 1063 C CA . PHE A 1 130 ? -6.374 8.315 -27.447 1.00 50.78 130 PHE A CA 1
ATOM 1064 C C . PHE A 1 130 ? -6.561 6.825 -27.147 1.00 50.78 130 PHE A C 1
ATOM 1066 O O . PHE A 1 130 ? -7.660 6.425 -26.755 1.00 50.78 130 PHE A O 1
ATOM 1073 N N . SER A 1 131 ? -5.507 6.011 -27.262 1.00 65.88 131 SER A N 1
ATOM 1074 C CA . SER A 1 131 ? -5.589 4.577 -26.959 1.00 65.88 131 SER A CA 1
ATOM 1075 C C . SER A 1 131 ? -5.915 4.328 -25.486 1.00 65.88 131 SER A C 1
ATOM 1077 O O . SER A 1 131 ? -6.831 3.558 -25.201 1.00 65.88 131 SER A O 1
ATOM 1079 N N . ILE A 1 132 ? -5.267 5.034 -24.549 1.00 68.56 132 ILE A N 1
ATOM 1080 C CA . ILE A 1 132 ? -5.544 4.889 -23.106 1.00 68.56 132 ILE A CA 1
ATOM 1081 C C . ILE A 1 132 ? -7.009 5.202 -22.773 1.00 68.56 132 ILE A C 1
ATOM 1083 O O . ILE A 1 132 ? -7.658 4.445 -22.053 1.00 68.56 132 ILE A O 1
ATOM 1087 N N . SER A 1 133 ? -7.546 6.300 -23.308 1.00 74.88 133 SER A N 1
ATOM 1088 C CA . SER A 1 133 ? -8.887 6.778 -22.943 1.00 74.88 133 SER A CA 1
ATOM 1089 C C . SER A 1 133 ? -9.988 5.862 -23.491 1.00 74.88 133 SER A C 1
ATOM 1091 O O . SER A 1 133 ? -11.023 5.662 -22.859 1.00 74.88 133 SER A O 1
ATOM 1093 N N . ILE A 1 134 ? -9.757 5.270 -24.664 1.00 74.88 134 ILE A N 1
ATOM 1094 C CA . ILE A 1 134 ? -10.688 4.327 -25.295 1.00 74.88 134 ILE A CA 1
ATOM 1095 C C . ILE A 1 134 ? -10.655 2.970 -24.592 1.00 74.88 134 ILE A C 1
ATOM 1097 O O . ILE A 1 134 ? -11.703 2.368 -24.359 1.00 74.88 134 ILE A O 1
ATOM 1101 N N . ILE A 1 135 ? -9.462 2.505 -24.221 1.00 75.94 135 ILE A N 1
ATOM 1102 C CA . ILE A 1 135 ? -9.289 1.287 -23.429 1.00 75.94 135 ILE A CA 1
ATOM 1103 C C . ILE A 1 135 ? -10.005 1.430 -22.081 1.00 75.94 135 ILE A C 1
ATOM 1105 O O . ILE A 1 135 ? -10.750 0.539 -21.674 1.00 75.94 135 ILE A O 1
ATOM 1109 N N . GLU A 1 136 ? -9.834 2.567 -21.413 1.00 82.06 136 GLU A N 1
ATOM 1110 C CA . GLU A 1 136 ? -10.513 2.858 -20.156 1.00 82.06 136 GLU A CA 1
ATOM 1111 C C . GLU A 1 136 ? -12.039 2.792 -20.300 1.00 82.06 136 GLU A C 1
ATOM 1113 O O . GLU A 1 136 ? -12.697 2.114 -19.512 1.00 82.06 136 GLU A O 1
ATOM 1118 N N . GLU A 1 137 ? -12.611 3.435 -21.321 1.00 80.94 137 GLU A N 1
ATOM 1119 C CA . GLU A 1 137 ? -14.058 3.427 -21.562 1.00 80.94 137 GLU A CA 1
ATOM 1120 C C . GLU A 1 137 ? -14.602 2.018 -21.842 1.00 80.94 137 GLU A C 1
ATOM 1122 O O . GLU A 1 137 ? -15.683 1.667 -21.367 1.00 80.94 137 GLU A O 1
ATOM 1127 N N . PHE A 1 138 ? -13.828 1.188 -22.544 1.00 80.81 138 PHE A N 1
ATOM 1128 C CA . PHE A 1 138 ? -14.191 -0.196 -22.843 1.00 80.81 138 PHE A CA 1
ATOM 1129 C C . PHE A 1 138 ? -14.223 -1.083 -21.588 1.00 80.81 138 PHE A C 1
ATOM 1131 O O . PHE A 1 138 ? -15.168 -1.849 -21.395 1.00 80.81 138 PHE A O 1
ATOM 1138 N N . TYR A 1 139 ? -13.221 -0.969 -20.710 1.00 82.56 139 TYR A N 1
ATOM 1139 C CA . TYR A 1 139 ? -13.108 -1.808 -19.507 1.00 82.56 139 TYR A CA 1
ATOM 1140 C C . TYR A 1 139 ? -13.848 -1.248 -18.284 1.00 82.56 139 TYR A C 1
ATOM 1142 O O . TYR A 1 139 ? -14.138 -1.996 -17.343 1.00 82.56 139 TYR A O 1
ATOM 1150 N N . LYS A 1 140 ? -14.218 0.039 -18.292 1.00 86.62 140 LYS A N 1
ATOM 1151 C CA . LYS A 1 140 ? -14.939 0.706 -17.196 1.00 86.62 140 LYS A CA 1
ATOM 1152 C C . LYS A 1 140 ? -16.182 -0.067 -16.722 1.00 86.62 140 LYS A C 1
ATOM 1154 O O . LYS A 1 140 ? -16.303 -0.259 -15.511 1.00 86.62 140 LYS A O 1
ATOM 1159 N N . PRO A 1 141 ? -17.079 -0.579 -17.589 1.00 87.56 141 PRO A N 1
ATOM 1160 C CA . PRO A 1 141 ? -18.256 -1.327 -17.144 1.00 87.56 141 PRO A CA 1
ATOM 1161 C C . PRO A 1 141 ? -17.917 -2.648 -16.443 1.00 87.56 141 PRO A C 1
ATOM 1163 O O . PRO A 1 141 ? -18.594 -3.028 -15.487 1.00 87.56 141 PRO A O 1
ATOM 1166 N N . GLU A 1 142 ? -16.889 -3.363 -16.909 1.00 87.69 142 GLU A N 1
ATOM 1167 C CA . GLU A 1 142 ? -16.459 -4.628 -16.304 1.00 87.69 142 GLU A CA 1
ATOM 1168 C C . GLU A 1 142 ? -15.853 -4.384 -14.918 1.00 87.69 142 GLU A C 1
ATOM 1170 O O . GLU A 1 142 ? -16.257 -5.016 -13.939 1.00 87.69 142 GLU A O 1
ATOM 1175 N N . ILE A 1 143 ? -14.935 -3.421 -14.820 1.00 87.94 143 ILE A N 1
ATOM 1176 C CA . ILE A 1 143 ? -14.254 -3.079 -13.569 1.00 87.94 143 ILE A CA 1
ATOM 1177 C C . ILE A 1 143 ? -15.256 -2.548 -12.536 1.00 87.94 143 ILE A C 1
ATOM 1179 O O . ILE A 1 143 ? -15.235 -2.984 -11.385 1.00 87.94 143 ILE A O 1
ATOM 1183 N N . LEU A 1 144 ? -16.194 -1.682 -12.940 1.00 88.75 144 LEU A N 1
ATOM 1184 C CA . LEU A 1 144 ? -17.241 -1.182 -12.043 1.00 88.75 144 LEU A CA 1
ATOM 1185 C C . LEU A 1 144 ? -18.147 -2.301 -11.520 1.00 88.75 144 LEU A C 1
ATOM 1187 O O . LEU A 1 144 ? -18.486 -2.291 -10.340 1.00 88.75 144 LEU A O 1
ATOM 1191 N N . LYS A 1 145 ? -18.489 -3.305 -12.340 1.00 90.62 145 LYS A N 1
ATOM 1192 C CA . LYS A 1 145 ? -19.252 -4.475 -11.868 1.00 90.62 145 LYS A CA 1
ATOM 1193 C C . LYS A 1 145 ? -18.493 -5.261 -10.799 1.00 90.62 145 LYS A C 1
ATOM 1195 O O . LYS A 1 145 ? -19.105 -5.688 -9.821 1.00 90.62 145 LYS A O 1
ATOM 1200 N N . LYS A 1 146 ? -17.180 -5.458 -10.969 1.00 89.50 146 LYS A N 1
ATOM 1201 C CA . LYS A 1 146 ? -16.338 -6.132 -9.963 1.00 89.50 146 LYS A CA 1
ATOM 1202 C C . LYS A 1 146 ? -16.272 -5.316 -8.665 1.00 89.50 146 LYS A C 1
ATOM 1204 O O . LYS A 1 146 ? -16.472 -5.869 -7.586 1.00 89.50 146 LYS A O 1
ATOM 1209 N N . LEU A 1 147 ? -16.088 -4.000 -8.768 1.00 87.75 147 LEU A N 1
ATOM 1210 C CA . LEU A 1 147 ? -16.087 -3.079 -7.626 1.00 87.75 147 LEU A CA 1
ATOM 1211 C C . LEU A 1 147 ? -17.437 -3.041 -6.887 1.00 87.75 147 LEU A C 1
ATOM 1213 O O . LEU A 1 147 ? -17.470 -3.088 -5.660 1.00 87.75 147 LEU A O 1
ATOM 1217 N N . ASP A 1 148 ? -18.559 -3.044 -7.608 1.00 88.69 148 ASP A N 1
ATOM 1218 C CA . ASP A 1 148 ? -19.890 -3.111 -6.995 1.00 88.69 148 ASP A CA 1
ATOM 1219 C C . ASP A 1 148 ? -20.106 -4.452 -6.265 1.00 88.69 148 ASP A C 1
ATOM 1221 O O . ASP A 1 148 ? -20.685 -4.482 -5.176 1.00 88.69 148 ASP A O 1
ATOM 1225 N N . ARG A 1 149 ? -19.587 -5.570 -6.798 1.00 88.88 149 ARG A N 1
ATOM 1226 C CA . ARG A 1 149 ? -19.610 -6.861 -6.085 1.00 88.88 149 ARG A CA 1
ATOM 1227 C C . ARG A 1 149 ? -18.806 -6.830 -4.793 1.00 88.88 149 ARG A C 1
ATOM 1229 O O . ARG A 1 149 ? -19.285 -7.347 -3.785 1.00 88.88 149 ARG A O 1
ATOM 1236 N N . VAL A 1 150 ? -17.628 -6.209 -4.801 1.00 86.94 150 VAL A N 1
ATOM 1237 C CA . VAL A 1 150 ? -16.821 -5.997 -3.590 1.00 86.94 150 VAL A CA 1
ATOM 1238 C C . VAL A 1 150 ? -17.634 -5.266 -2.518 1.00 86.94 150 VAL A C 1
ATOM 1240 O O . VAL A 1 150 ? -17.659 -5.712 -1.368 1.00 86.94 150 VAL A O 1
ATOM 1243 N N . LEU A 1 151 ? -18.347 -4.193 -2.885 1.00 86.31 151 LEU A N 1
ATOM 1244 C CA . LEU A 1 151 ? -19.195 -3.456 -1.944 1.00 86.31 151 LEU A CA 1
ATOM 1245 C C . LEU A 1 151 ? -20.280 -4.362 -1.343 1.00 86.31 151 LEU A C 1
ATOM 1247 O O . LEU A 1 151 ? -20.409 -4.433 -0.121 1.00 86.31 151 LEU A O 1
ATOM 1251 N N . ILE A 1 152 ? -20.991 -5.138 -2.165 1.00 88.00 152 ILE A N 1
ATOM 1252 C CA . ILE A 1 152 ? -22.035 -6.066 -1.693 1.00 88.00 152 ILE A CA 1
ATOM 1253 C C . ILE A 1 152 ? -21.466 -7.114 -0.723 1.00 88.00 152 ILE A C 1
ATOM 1255 O O . ILE A 1 152 ? -22.048 -7.377 0.334 1.00 88.00 152 ILE A O 1
ATOM 1259 N N . LEU A 1 153 ? -20.321 -7.716 -1.057 1.00 85.56 153 LEU A N 1
ATOM 1260 C CA . LEU A 1 153 ? -19.662 -8.705 -0.200 1.00 85.56 153 LEU A CA 1
ATOM 1261 C C . LEU A 1 153 ? -19.247 -8.088 1.143 1.00 85.56 153 LEU A C 1
ATOM 1263 O O . LEU A 1 153 ? -19.474 -8.689 2.196 1.00 85.56 153 LEU A O 1
ATOM 1267 N N . SER A 1 154 ? -18.718 -6.864 1.129 1.00 81.56 154 SER A N 1
ATOM 1268 C CA . SER A 1 154 ? -18.311 -6.149 2.344 1.00 81.56 154 SER A CA 1
ATOM 1269 C C . SER A 1 154 ? -19.494 -5.775 3.255 1.00 81.56 154 SER A C 1
ATOM 1271 O O . SER A 1 154 ? -19.406 -5.884 4.485 1.00 81.56 154 SER A O 1
ATOM 1273 N N . GLU A 1 155 ? -20.649 -5.426 2.682 1.00 82.56 155 GLU A N 1
ATOM 1274 C CA . GLU A 1 155 ? -21.878 -5.204 3.445 1.00 82.56 155 GLU A CA 1
ATOM 1275 C C . GLU A 1 155 ? -22.370 -6.496 4.102 1.00 82.56 155 GLU A C 1
ATOM 1277 O O . GLU A 1 155 ? -22.781 -6.484 5.266 1.00 82.56 155 GLU A O 1
ATOM 1282 N N . ASN A 1 156 ? -22.298 -7.623 3.390 1.00 82.56 156 ASN A N 1
ATOM 1283 C CA . ASN A 1 156 ? -22.662 -8.930 3.935 1.00 82.56 156 ASN A CA 1
ATOM 1284 C C . ASN A 1 156 ? -21.740 -9.332 5.094 1.00 82.56 156 ASN A C 1
ATOM 1286 O O . ASN A 1 156 ? -22.231 -9.784 6.131 1.00 82.56 156 ASN A O 1
ATOM 1290 N N . ILE A 1 157 ? -20.430 -9.083 4.977 1.00 78.31 157 ILE A N 1
ATOM 1291 C CA . ILE A 1 157 ? -19.470 -9.259 6.079 1.00 78.31 157 ILE A CA 1
ATOM 1292 C C . ILE A 1 157 ? -19.878 -8.401 7.285 1.00 78.31 157 ILE A C 1
ATOM 1294 O O . ILE A 1 157 ? -19.934 -8.897 8.412 1.00 78.31 157 ILE A O 1
ATOM 1298 N N . THR A 1 158 ? -20.227 -7.133 7.060 1.00 75.88 158 THR A N 1
ATOM 1299 C CA . THR A 1 158 ? -20.635 -6.207 8.128 1.00 75.88 158 THR A CA 1
ATOM 1300 C C . THR A 1 158 ? -21.930 -6.656 8.814 1.00 75.88 158 THR A C 1
ATOM 1302 O O . THR A 1 158 ? -22.024 -6.614 10.042 1.00 75.88 158 THR A O 1
ATOM 1305 N N . LYS A 1 159 ? -22.920 -7.145 8.053 1.00 78.06 159 LYS A N 1
ATOM 1306 C CA . LYS A 1 159 ? -24.178 -7.704 8.583 1.00 78.06 159 LYS A CA 1
ATOM 1307 C C . LYS A 1 159 ? -23.928 -8.948 9.437 1.00 78.06 159 LYS A C 1
ATOM 1309 O O . LYS A 1 159 ? -24.465 -9.044 10.538 1.00 78.06 159 LYS A O 1
ATOM 1314 N N . ILE A 1 160 ? -23.076 -9.868 8.976 1.00 74.81 160 ILE A N 1
ATOM 1315 C CA . ILE A 1 160 ? -22.704 -11.073 9.735 1.00 74.81 160 ILE A CA 1
ATOM 1316 C C . ILE A 1 160 ? -21.999 -10.690 11.044 1.00 74.81 160 ILE A C 1
ATOM 1318 O O . ILE A 1 160 ? -22.343 -11.229 12.097 1.00 74.81 160 ILE A O 1
ATOM 1322 N N . LYS A 1 161 ? -21.068 -9.724 11.003 1.00 71.06 161 LYS A N 1
ATOM 1323 C CA . LYS A 1 161 ? -20.366 -9.220 12.196 1.00 71.06 161 LYS A CA 1
ATOM 1324 C C . LYS A 1 161 ? -21.319 -8.543 13.196 1.00 71.06 161 LYS A C 1
ATOM 1326 O O . LYS A 1 161 ? -21.203 -8.789 14.394 1.00 71.06 161 LYS A O 1
ATOM 1331 N N . LYS A 1 162 ? -22.291 -7.745 12.728 1.00 69.81 162 LYS A N 1
ATOM 1332 C CA . LYS A 1 162 ? -23.283 -7.059 13.585 1.00 69.81 162 LYS A CA 1
ATOM 1333 C C . LYS A 1 162 ? -24.311 -8.011 14.210 1.00 69.81 162 LYS A C 1
ATOM 1335 O O . LYS A 1 162 ? -24.646 -7.848 15.378 1.00 69.81 162 LYS A O 1
ATOM 1340 N N . ASN A 1 163 ? -24.784 -9.017 13.472 1.00 62.31 163 ASN A N 1
ATOM 1341 C CA . ASN A 1 163 ? -25.865 -9.899 13.929 1.00 62.31 163 ASN A CA 1
ATOM 1342 C C . ASN A 1 163 ? -25.450 -10.921 15.003 1.00 62.31 163 ASN A C 1
ATOM 1344 O O . ASN A 1 163 ? -26.326 -11.504 15.637 1.00 62.31 163 ASN A O 1
ATOM 1348 N N . LYS A 1 164 ? -24.149 -11.182 15.207 1.00 57.25 164 LYS A N 1
ATOM 1349 C CA . LYS A 1 164 ? -23.686 -12.324 16.020 1.00 57.25 164 LYS A CA 1
ATOM 1350 C C . LYS A 1 164 ? -22.856 -11.996 17.267 1.00 57.25 164 LYS A C 1
ATOM 1352 O O . LYS A 1 164 ? -22.230 -12.917 17.765 1.00 57.25 164 LYS A O 1
ATOM 1357 N N . ASN A 1 165 ? -22.877 -10.762 17.799 1.00 51.16 165 ASN A N 1
ATOM 1358 C CA . ASN A 1 165 ? -22.175 -10.352 19.039 1.00 51.16 165 ASN A CA 1
ATOM 1359 C C . ASN A 1 165 ? -20.800 -11.038 19.213 1.00 51.16 165 ASN A C 1
ATOM 1361 O O . ASN A 1 165 ? -20.692 -12.103 19.813 1.00 51.16 165 ASN A O 1
ATOM 1365 N N . ILE A 1 166 ? -19.762 -10.378 18.695 1.00 49.50 166 ILE A N 1
ATOM 1366 C CA . ILE A 1 166 ? -18.324 -10.713 18.559 1.00 49.50 166 ILE A CA 1
ATOM 1367 C C . ILE A 1 166 ? -17.651 -11.672 19.577 1.00 49.50 166 ILE A C 1
ATOM 1369 O O . ILE A 1 166 ? -16.572 -12.182 19.298 1.00 49.50 166 ILE A O 1
ATOM 1373 N N . THR A 1 167 ? -18.219 -11.992 20.736 1.00 45.69 167 THR A N 1
ATOM 1374 C CA . THR A 1 167 ? -17.524 -12.772 21.769 1.00 45.69 167 THR A CA 1
ATOM 1375 C C . THR A 1 167 ? -17.572 -14.290 21.598 1.00 45.69 167 THR A C 1
ATOM 1377 O O . THR A 1 167 ? -16.721 -14.962 22.179 1.00 45.69 167 THR A O 1
ATOM 1380 N N . LYS A 1 168 ? -18.488 -14.864 20.803 1.00 46.91 168 LYS A N 1
ATOM 1381 C CA . LYS A 1 168 ? -18.514 -16.318 20.539 1.00 46.91 168 LYS A CA 1
ATOM 1382 C C . LYS A 1 168 ? -19.040 -16.643 19.140 1.00 46.91 168 LYS A C 1
ATOM 1384 O O . LYS A 1 168 ? -20.147 -17.151 18.990 1.00 46.91 168 LYS A O 1
ATOM 1389 N N . ILE A 1 169 ? -18.232 -16.428 18.100 1.00 53.31 169 ILE A N 1
ATOM 1390 C CA . ILE A 1 169 ? -18.460 -17.136 16.831 1.00 53.31 169 ILE A CA 1
ATOM 1391 C C . ILE A 1 169 ? -18.009 -18.592 17.038 1.00 53.31 169 ILE A C 1
ATOM 1393 O O . ILE A 1 169 ? -16.912 -18.981 16.661 1.00 53.31 169 ILE A O 1
ATOM 1397 N N . SER A 1 170 ? -18.842 -19.397 17.702 1.00 51.28 170 SER A N 1
ATOM 1398 C CA . SER A 1 170 ? -18.687 -20.859 17.791 1.00 51.28 170 SER A CA 1
ATOM 1399 C C . SER A 1 170 ? -19.200 -21.572 16.533 1.00 51.28 170 SER A C 1
ATOM 1401 O O . SER A 1 170 ? -19.038 -22.779 16.378 1.00 51.28 170 SER A O 1
ATOM 1403 N N . ASP A 1 171 ? -19.834 -20.823 15.629 1.00 62.06 171 ASP A N 1
ATOM 1404 C CA . ASP A 1 171 ? -20.518 -21.332 14.449 1.00 62.06 171 ASP A CA 1
ATOM 1405 C C . ASP A 1 171 ? -19.528 -21.494 13.284 1.00 62.06 171 ASP A C 1
ATOM 1407 O O . ASP A 1 171 ? -19.212 -20.548 12.552 1.00 62.06 171 ASP A O 1
ATOM 1411 N N . THR A 1 172 ? -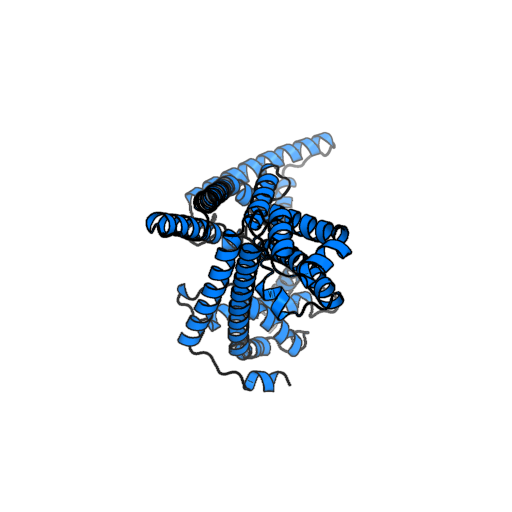19.019 -22.714 13.106 1.00 66.31 172 THR A N 1
ATOM 1412 C CA . THR A 1 172 ? -18.037 -23.072 12.061 1.00 66.31 172 THR A CA 1
ATOM 1413 C C . THR A 1 172 ? -18.495 -22.696 10.647 1.00 66.31 172 THR A C 1
ATOM 1415 O O . THR A 1 172 ? -17.664 -22.403 9.786 1.00 66.31 172 THR A O 1
ATOM 1418 N N . LYS A 1 173 ? -19.811 -22.648 10.401 1.00 73.44 173 LYS A N 1
ATOM 1419 C CA . LYS A 1 173 ? -20.403 -22.251 9.117 1.00 73.44 173 LYS A CA 1
ATOM 1420 C C . LYS A 1 173 ? -20.182 -20.768 8.797 1.00 73.44 173 LYS A C 1
ATOM 1422 O O . LYS A 1 173 ? -19.719 -20.449 7.708 1.00 73.44 173 LYS A O 1
ATOM 1427 N N . SER A 1 174 ? -20.435 -19.870 9.750 1.00 68.19 174 SER A N 1
ATOM 1428 C CA . SER A 1 174 ? -20.269 -18.424 9.535 1.00 68.19 174 SER A CA 1
ATOM 1429 C C . SER A 1 174 ? -18.802 -18.015 9.401 1.00 68.19 174 SER A C 1
ATOM 1431 O O . SER A 1 174 ? -18.497 -17.111 8.632 1.00 68.19 174 SER A O 1
ATOM 1433 N N . LEU A 1 175 ? -17.884 -18.710 10.083 1.00 70.00 175 LEU A N 1
ATOM 1434 C CA . LEU A 1 175 ? -16.437 -18.527 9.889 1.00 70.00 175 LEU A CA 1
ATOM 1435 C C . LEU A 1 175 ? -15.992 -18.913 8.473 1.00 70.00 175 LEU A C 1
ATOM 1437 O O . LEU A 1 175 ? -15.203 -18.196 7.862 1.00 70.00 175 LEU A O 1
ATOM 1441 N N . LYS A 1 176 ? -16.520 -20.019 7.932 1.00 79.50 176 LYS A N 1
ATOM 1442 C CA . LYS A 1 176 ? -16.242 -20.441 6.551 1.00 79.50 176 LYS A CA 1
ATOM 1443 C C . LYS A 1 176 ? -16.820 -19.466 5.524 1.00 79.50 176 LYS A C 1
ATOM 1445 O O . LYS A 1 176 ? -16.140 -19.152 4.554 1.00 79.50 176 LYS A O 1
ATOM 1450 N N . GLU A 1 177 ? -18.039 -18.974 5.737 1.00 80.19 177 GLU A N 1
ATOM 1451 C CA . GLU A 1 177 ? -18.669 -17.978 4.857 1.00 80.19 177 GLU A CA 1
ATOM 1452 C C . GLU A 1 177 ? -17.926 -16.636 4.878 1.00 80.19 177 GLU A C 1
ATOM 1454 O O . GLU A 1 177 ? -17.661 -16.080 3.816 1.00 80.19 177 GLU A O 1
ATOM 1459 N N . LEU A 1 178 ? -17.519 -16.151 6.058 1.00 76.56 178 LEU A N 1
ATOM 1460 C CA . LEU A 1 178 ? -16.701 -14.940 6.184 1.00 76.56 178 LEU A CA 1
ATOM 1461 C C . LEU A 1 178 ? -15.389 -15.074 5.417 1.00 76.56 178 LEU A C 1
ATOM 1463 O O . LEU A 1 178 ? -15.073 -14.207 4.608 1.00 76.56 178 LEU A O 1
ATOM 1467 N N . LYS A 1 179 ? -14.667 -16.179 5.628 1.00 80.12 179 LYS A N 1
ATOM 1468 C CA . LYS A 1 179 ? -13.402 -16.428 4.937 1.00 80.12 179 LYS A CA 1
ATOM 1469 C C . LYS A 1 179 ? -13.591 -16.508 3.421 1.00 80.12 179 LYS A C 1
ATOM 1471 O O . LYS A 1 179 ? -12.831 -15.901 2.684 1.00 80.12 179 LYS A O 1
ATOM 1476 N N . LYS A 1 180 ? -14.662 -17.161 2.956 1.00 86.06 180 LYS A N 1
ATOM 1477 C CA . LYS A 1 180 ? -15.000 -17.222 1.529 1.00 86.06 180 LYS A CA 1
ATOM 1478 C C . LYS A 1 180 ? -15.211 -15.829 0.926 1.00 86.06 180 LYS A C 1
ATOM 1480 O O . LYS A 1 180 ? -14.671 -15.552 -0.137 1.00 86.06 180 LYS A O 1
ATOM 1485 N N . TYR A 1 181 ? -15.982 -14.960 1.586 1.00 83.75 181 TYR A N 1
ATOM 1486 C CA . TYR A 1 181 ? -16.196 -13.596 1.092 1.00 83.75 181 TYR A CA 1
ATOM 1487 C C . TYR A 1 181 ? -14.914 -12.762 1.127 1.00 83.75 181 TYR A C 1
ATOM 1489 O O . TYR A 1 181 ? -14.688 -11.974 0.217 1.00 83.75 181 TYR A O 1
ATOM 1497 N N . GLN A 1 182 ? -14.065 -12.948 2.139 1.00 80.06 182 GLN A N 1
ATOM 1498 C CA . GLN A 1 182 ? -12.762 -12.286 2.221 1.00 80.06 182 GLN A CA 1
ATOM 1499 C C . GLN A 1 182 ? -11.836 -12.707 1.077 1.00 80.06 182 GLN A C 1
ATOM 1501 O O . GLN A 1 182 ? -11.300 -11.841 0.390 1.00 80.06 182 GLN A O 1
ATOM 1506 N N . ASP A 1 183 ? -11.716 -14.012 0.832 1.00 84.12 183 ASP A N 1
ATOM 1507 C CA . ASP A 1 183 ? -10.897 -14.558 -0.251 1.00 84.12 183 ASP A CA 1
ATOM 1508 C C . ASP A 1 183 ? -11.409 -14.074 -1.624 1.00 84.12 183 ASP A C 1
ATOM 1510 O O . ASP A 1 183 ? -10.621 -13.722 -2.501 1.00 84.12 183 ASP A O 1
ATOM 1514 N N . GLU A 1 184 ? -12.733 -13.986 -1.811 1.00 86.50 184 GLU A N 1
ATOM 1515 C CA . GLU A 1 184 ? -13.328 -13.471 -3.050 1.00 86.50 184 GLU A CA 1
ATOM 1516 C C . GLU A 1 184 ? -13.058 -11.968 -3.247 1.00 86.50 184 GLU A C 1
ATOM 1518 O O . GLU A 1 184 ? -12.690 -11.551 -4.346 1.00 86.50 184 GLU A O 1
ATOM 1523 N N . ILE A 1 185 ? -13.176 -11.150 -2.193 1.00 83.94 185 ILE A N 1
ATOM 1524 C CA . ILE A 1 185 ? -12.828 -9.721 -2.259 1.00 83.94 185 ILE A CA 1
ATOM 1525 C C . ILE A 1 185 ? -11.341 -9.553 -2.592 1.00 83.94 185 ILE A C 1
ATOM 1527 O O . ILE A 1 185 ? -11.004 -8.748 -3.461 1.00 83.94 185 ILE A O 1
ATOM 1531 N N . LEU A 1 186 ? -10.455 -10.310 -1.938 1.00 82.94 186 LEU A N 1
ATOM 1532 C CA . LEU A 1 186 ? -9.016 -10.246 -2.191 1.00 82.94 186 LEU A CA 1
ATOM 1533 C C . LEU A 1 186 ? -8.692 -10.597 -3.649 1.00 82.94 186 LEU A C 1
ATOM 1535 O O . LEU A 1 186 ? -7.903 -9.897 -4.284 1.00 82.94 186 LEU A O 1
ATOM 1539 N N . ASN A 1 187 ? -9.351 -11.615 -4.209 1.00 86.31 187 ASN A N 1
ATOM 1540 C CA . ASN A 1 187 ? -9.201 -11.973 -5.618 1.00 86.31 187 ASN A CA 1
ATOM 1541 C C . ASN A 1 187 ? -9.630 -10.833 -6.551 1.00 86.31 187 ASN A C 1
ATOM 1543 O O . ASN A 1 187 ? -8.866 -10.481 -7.447 1.00 86.31 187 ASN A O 1
ATOM 1547 N N . TYR A 1 188 ? -10.781 -10.187 -6.316 1.00 86.19 188 TYR A N 1
ATOM 1548 C CA . TYR A 1 188 ? -11.177 -9.027 -7.125 1.00 86.19 188 TYR A CA 1
ATOM 1549 C C . TYR A 1 188 ? -10.169 -7.876 -7.019 1.00 86.19 188 TYR A C 1
ATOM 1551 O O . TYR A 1 188 ? -9.866 -7.249 -8.029 1.00 86.19 188 TYR A O 1
ATOM 1559 N N . PHE A 1 189 ? -9.610 -7.600 -5.838 1.00 82.31 189 PHE A N 1
ATOM 1560 C CA . PHE A 1 189 ? -8.573 -6.569 -5.686 1.00 82.31 189 PHE A CA 1
ATOM 1561 C C . PHE A 1 189 ? -7.281 -6.920 -6.430 1.00 82.31 189 PHE A C 1
ATOM 1563 O O . PHE A 1 189 ? -6.689 -6.048 -7.070 1.00 82.31 189 PHE A O 1
ATOM 1570 N N . ASN A 1 190 ? -6.873 -8.189 -6.388 1.00 82.44 190 ASN A N 1
ATOM 1571 C CA . ASN A 1 190 ? -5.714 -8.688 -7.122 1.00 82.44 190 ASN A CA 1
ATOM 1572 C C . ASN A 1 190 ? -5.918 -8.633 -8.641 1.00 82.44 190 ASN A C 1
ATOM 1574 O O . ASN A 1 190 ? -4.954 -8.387 -9.362 1.00 82.44 190 ASN A O 1
ATOM 1578 N N . GLU A 1 191 ? -7.148 -8.824 -9.123 1.00 84.19 191 GLU A N 1
ATOM 1579 C CA . GLU A 1 191 ? -7.504 -8.666 -10.537 1.00 84.19 191 GLU A CA 1
ATOM 1580 C C . GLU A 1 191 ? -7.593 -7.201 -10.970 1.00 84.19 191 GLU A C 1
ATOM 1582 O O . GLU A 1 191 ? -7.154 -6.868 -12.062 1.00 84.19 191 GLU A O 1
ATOM 1587 N N . ILE A 1 192 ? -8.181 -6.325 -10.147 1.00 85.00 192 ILE A N 1
ATOM 1588 C CA . ILE A 1 192 ? -8.407 -4.913 -10.492 1.00 85.00 192 ILE A CA 1
ATOM 1589 C C . ILE A 1 192 ? -7.103 -4.109 -10.465 1.00 85.00 192 ILE A C 1
ATOM 1591 O O . ILE A 1 192 ? -7.025 -3.110 -11.166 1.00 85.00 192 ILE A O 1
ATOM 1595 N N . LYS A 1 193 ? -6.089 -4.528 -9.691 1.00 86.19 193 LYS A N 1
ATOM 1596 C CA . LYS A 1 193 ? -4.773 -3.863 -9.602 1.00 86.19 193 LYS A CA 1
ATOM 1597 C C . LYS A 1 193 ? -4.891 -2.371 -9.279 1.00 86.19 193 LYS A C 1
ATOM 1599 O O . LYS A 1 193 ? -4.608 -1.492 -10.088 1.00 86.19 193 LYS A O 1
ATOM 1604 N N . ILE A 1 194 ? -5.337 -2.068 -8.061 1.00 87.94 194 ILE A N 1
ATOM 1605 C CA . ILE A 1 194 ? -5.412 -0.680 -7.583 1.00 87.94 194 ILE A CA 1
ATOM 1606 C C . ILE A 1 194 ? -4.005 -0.085 -7.473 1.00 87.94 194 ILE A C 1
ATOM 1608 O O . ILE A 1 194 ? -3.095 -0.717 -6.936 1.00 87.94 194 ILE A O 1
ATOM 1612 N N . LYS A 1 195 ? -3.845 1.162 -7.927 1.00 89.50 195 LYS A N 1
ATOM 1613 C CA . LYS A 1 195 ? -2.569 1.877 -7.876 1.00 89.50 195 LYS A CA 1
ATOM 1614 C C . LYS A 1 195 ? -2.044 2.001 -6.435 1.00 89.50 195 LYS A C 1
ATOM 1616 O O . LYS A 1 195 ? -2.811 2.363 -5.537 1.00 89.50 195 LYS A O 1
ATOM 1621 N N . PRO A 1 196 ? -0.727 1.836 -6.199 1.00 87.31 196 PRO A N 1
ATOM 1622 C CA . PRO A 1 196 ? -0.148 1.886 -4.852 1.00 87.31 196 PRO A CA 1
ATOM 1623 C C . PRO A 1 196 ? -0.467 3.170 -4.073 1.00 87.31 196 PRO A C 1
ATOM 1625 O O . PRO A 1 196 ? -0.849 3.104 -2.909 1.00 87.31 196 PRO A O 1
ATOM 1628 N N . HIS A 1 197 ? -0.403 4.334 -4.727 1.00 89.56 197 HIS A N 1
ATOM 1629 C CA . HIS A 1 197 ? -0.674 5.626 -4.082 1.00 89.56 197 HIS A CA 1
ATOM 1630 C C . HIS A 1 197 ? -2.126 5.762 -3.581 1.00 89.56 197 HIS A C 1
ATOM 1632 O O . HIS A 1 197 ? -2.384 6.460 -2.604 1.00 89.56 197 HIS A O 1
ATOM 1638 N N . LYS A 1 198 ? -3.085 5.070 -4.212 1.00 90.69 198 LYS A N 1
ATOM 1639 C CA . LYS A 1 198 ? -4.472 5.019 -3.732 1.00 90.69 198 LYS A CA 1
ATOM 1640 C C . LYS A 1 198 ? -4.592 4.153 -2.488 1.00 90.69 198 LYS A C 1
ATOM 1642 O O . LYS A 1 198 ? -5.249 4.544 -1.528 1.00 90.69 198 LYS A O 1
ATOM 1647 N N . LEU A 1 199 ? -3.906 3.013 -2.443 1.00 89.00 199 LEU A N 1
ATOM 1648 C CA . LEU A 1 199 ? -3.838 2.213 -1.217 1.00 89.00 199 LEU A CA 1
ATOM 1649 C C . LEU A 1 199 ? -3.205 3.013 -0.065 1.00 89.00 199 LEU A C 1
ATOM 1651 O O . LEU A 1 199 ? -3.702 2.966 1.061 1.00 89.00 199 LEU A O 1
ATOM 1655 N N . GLU A 1 200 ? -2.169 3.807 -0.347 1.00 90.69 200 GLU A N 1
ATOM 1656 C CA . GLU A 1 200 ? -1.563 4.722 0.629 1.00 90.69 200 GLU A CA 1
ATOM 1657 C C . GLU A 1 200 ? -2.537 5.797 1.137 1.00 90.69 200 GLU A C 1
ATOM 1659 O O . GLU A 1 200 ? -2.500 6.124 2.325 1.00 90.69 200 GLU A O 1
ATOM 1664 N N . GLU A 1 201 ? -3.439 6.307 0.291 1.00 91.88 201 GLU A N 1
ATOM 1665 C CA . GLU A 1 201 ? -4.506 7.240 0.685 1.00 91.88 201 GLU A CA 1
ATOM 1666 C C . GLU A 1 201 ? -5.420 6.611 1.755 1.00 91.88 201 GLU A C 1
ATOM 1668 O O . GLU A 1 201 ? -5.655 7.211 2.810 1.00 91.88 201 GLU A O 1
ATOM 1673 N N . ILE A 1 202 ? -5.850 5.358 1.545 1.00 92.25 202 ILE A N 1
ATOM 1674 C CA . ILE A 1 202 ? -6.665 4.607 2.517 1.00 92.25 202 ILE A CA 1
ATOM 1675 C C . ILE A 1 202 ? -5.888 4.410 3.820 1.00 92.25 202 ILE A C 1
ATOM 1677 O O . ILE A 1 202 ? -6.396 4.707 4.903 1.00 92.25 202 ILE A O 1
ATOM 1681 N N . ILE A 1 203 ? -4.645 3.929 3.733 1.00 92.19 203 ILE A N 1
ATOM 1682 C CA . ILE A 1 203 ? -3.797 3.665 4.903 1.00 92.19 203 ILE A CA 1
ATOM 1683 C C . ILE A 1 203 ? -3.584 4.947 5.718 1.00 92.19 203 ILE A C 1
ATOM 1685 O O . ILE A 1 203 ? -3.722 4.935 6.944 1.00 92.19 203 ILE A O 1
ATOM 1689 N N . THR A 1 204 ? -3.293 6.063 5.049 1.00 93.69 204 THR A N 1
ATOM 1690 C CA . THR A 1 204 ? -3.090 7.368 5.688 1.00 93.69 204 THR A CA 1
ATOM 1691 C C . THR A 1 204 ? -4.346 7.821 6.426 1.00 93.69 204 THR A C 1
ATOM 1693 O O . THR A 1 204 ? -4.254 8.264 7.574 1.00 93.69 204 THR A O 1
ATOM 1696 N N . HIS A 1 205 ? -5.526 7.642 5.827 1.00 92.44 205 HIS A N 1
ATOM 1697 C CA . HIS A 1 205 ? -6.794 7.958 6.481 1.00 92.44 205 HIS A CA 1
ATOM 1698 C C . HIS A 1 205 ? -7.020 7.115 7.746 1.00 92.44 205 HIS A C 1
ATOM 1700 O O . HIS A 1 205 ? -7.303 7.657 8.818 1.00 92.44 205 HIS A O 1
ATOM 1706 N N . LEU A 1 206 ? -6.808 5.796 7.664 1.00 92.50 206 LEU A N 1
ATOM 1707 C CA . LEU A 1 206 ? -6.927 4.898 8.818 1.00 92.50 206 LEU A CA 1
ATOM 1708 C C . LEU A 1 206 ? -5.948 5.266 9.943 1.00 92.50 206 LEU A C 1
ATOM 1710 O O . LEU A 1 206 ? -6.302 5.243 11.125 1.00 92.50 206 LEU A O 1
ATOM 1714 N N . TYR A 1 207 ? -4.715 5.632 9.591 1.00 94.31 207 TYR A N 1
ATOM 1715 C CA . TYR A 1 207 ? -3.714 6.071 10.560 1.00 94.31 207 TYR A CA 1
ATOM 1716 C C . TYR A 1 207 ? -4.080 7.405 11.204 1.00 94.31 207 TYR A C 1
ATOM 1718 O O . TYR A 1 207 ? -3.831 7.565 12.400 1.00 94.31 207 TYR A O 1
ATOM 1726 N N . SER A 1 208 ? -4.706 8.323 10.462 1.00 93.75 208 SER A N 1
ATOM 1727 C CA . SER A 1 208 ? -5.211 9.586 11.007 1.00 93.75 208 SER A CA 1
ATOM 1728 C C . SER A 1 208 ? -6.265 9.336 12.085 1.00 93.75 208 SER A C 1
ATOM 1730 O O . SER A 1 208 ? -6.099 9.793 13.216 1.00 93.75 208 SER A O 1
ATOM 1732 N N . ILE A 1 209 ? -7.282 8.516 11.790 1.00 91.25 209 ILE A N 1
ATOM 1733 C CA . ILE A 1 209 ? -8.321 8.142 12.765 1.00 91.25 209 ILE A CA 1
ATOM 1734 C C . ILE A 1 209 ? -7.689 7.472 13.993 1.00 91.25 209 ILE A C 1
ATOM 1736 O O . ILE A 1 209 ? -7.998 7.822 15.132 1.00 91.25 209 ILE A O 1
ATOM 1740 N N . ASN A 1 210 ? -6.761 6.529 13.790 1.00 92.75 210 ASN A N 1
ATOM 1741 C CA . ASN A 1 210 ? -6.106 5.834 14.900 1.00 92.75 210 ASN A CA 1
ATOM 1742 C C . ASN A 1 210 ? -5.278 6.789 15.771 1.00 92.75 210 ASN A C 1
ATOM 1744 O O . ASN A 1 210 ? -5.289 6.675 16.996 1.00 92.75 210 ASN A O 1
ATOM 1748 N N . LYS A 1 211 ? -4.575 7.744 15.156 1.00 92.94 211 LYS A N 1
ATOM 1749 C CA . LYS A 1 211 ? -3.807 8.769 15.869 1.00 92.94 211 LYS A CA 1
ATOM 1750 C C . LYS A 1 211 ? -4.723 9.664 16.699 1.00 92.94 211 LYS A C 1
ATOM 1752 O O . LYS A 1 211 ? -4.391 9.970 17.844 1.00 92.94 211 LYS A O 1
ATOM 1757 N N . GLU A 1 212 ? -5.884 10.036 16.169 1.00 92.00 212 GLU A N 1
ATOM 1758 C CA . GLU A 1 212 ? -6.885 10.795 16.916 1.00 92.00 212 GLU A CA 1
ATOM 1759 C C . GLU A 1 212 ? -7.415 9.995 18.110 1.00 92.00 212 GLU A C 1
ATOM 1761 O O . GLU A 1 212 ? -7.362 10.500 19.232 1.00 92.00 212 GLU A O 1
ATOM 1766 N N . ILE A 1 213 ? -7.796 8.726 17.925 1.00 88.94 213 ILE A N 1
ATOM 1767 C CA . ILE A 1 213 ? -8.217 7.837 19.025 1.00 88.94 213 ILE A CA 1
ATOM 1768 C C . ILE A 1 213 ? -7.128 7.753 20.108 1.00 88.94 213 ILE A C 1
ATOM 1770 O O . ILE A 1 213 ? -7.406 7.965 21.289 1.00 88.94 213 ILE A O 1
ATOM 1774 N N . GLN A 1 214 ? -5.871 7.519 19.719 1.00 89.38 214 GLN A N 1
ATOM 1775 C CA . GLN A 1 214 ? -4.742 7.456 20.652 1.00 89.38 214 GLN A CA 1
ATOM 1776 C C . GLN A 1 214 ? -4.514 8.783 21.387 1.00 89.38 214 GLN A C 1
ATOM 1778 O O . GLN A 1 214 ? -4.227 8.780 22.583 1.00 89.38 214 GLN A O 1
ATOM 1783 N N . SER A 1 215 ? -4.679 9.926 20.717 1.00 91.12 215 SER A N 1
ATOM 1784 C CA . SER A 1 215 ? -4.541 11.242 21.354 1.00 91.12 215 SER A CA 1
ATOM 1785 C C . SER A 1 215 ? -5.582 11.458 22.460 1.00 91.12 215 SER A C 1
ATOM 1787 O O . SER A 1 215 ? -5.274 12.019 23.518 1.00 91.12 215 SER A O 1
ATOM 1789 N N . LYS A 1 216 ? -6.806 10.951 22.258 1.00 88.69 216 LYS A N 1
ATOM 1790 C CA . LYS A 1 216 ? -7.883 10.999 23.252 1.00 88.69 216 LYS A CA 1
ATOM 1791 C C . LYS A 1 216 ? -7.621 10.046 24.413 1.00 88.69 216 LYS A C 1
ATOM 1793 O O . LYS A 1 216 ? -7.794 10.449 25.559 1.00 88.69 216 LYS A O 1
ATOM 1798 N N . GLU A 1 217 ? -7.112 8.844 24.151 1.00 84.88 217 GLU A N 1
ATOM 1799 C CA . GLU A 1 217 ? -6.666 7.908 25.196 1.00 84.88 217 GLU A CA 1
ATOM 1800 C C . GLU A 1 217 ? -5.566 8.499 26.079 1.00 84.88 217 GLU A C 1
ATOM 1802 O O . GLU A 1 217 ? -5.652 8.438 27.306 1.00 84.88 217 GLU A O 1
ATOM 1807 N N . VAL A 1 218 ? -4.548 9.109 25.466 1.00 88.06 218 VAL A N 1
ATOM 1808 C CA . VAL A 1 218 ? -3.468 9.783 26.196 1.00 88.06 218 VAL A CA 1
ATOM 1809 C C . VAL A 1 218 ? -4.032 10.926 27.036 1.00 88.06 218 VAL A C 1
ATOM 1811 O O . VAL A 1 218 ? -3.686 11.044 28.207 1.00 88.06 218 VAL A O 1
ATOM 1814 N N . SER A 1 219 ? -4.955 11.720 26.489 1.00 88.56 219 SER A N 1
ATOM 1815 C CA . SER A 1 219 ? -5.615 12.799 27.235 1.00 88.56 219 SER A CA 1
ATOM 1816 C C . SER A 1 219 ? -6.387 12.277 28.454 1.00 88.56 219 SER A C 1
ATOM 1818 O O . SER A 1 219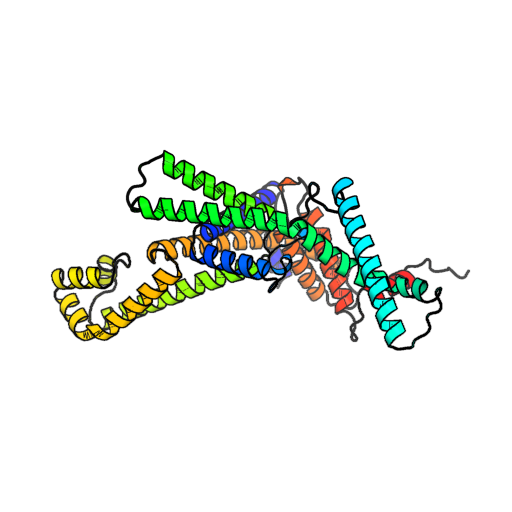 ? -6.306 12.870 29.532 1.00 88.56 219 SER A O 1
ATOM 1820 N N . LEU A 1 220 ? -7.093 11.147 28.321 1.00 85.31 220 LEU A N 1
ATOM 1821 C CA . LEU A 1 220 ? -7.786 10.495 29.439 1.00 85.31 220 LEU A CA 1
ATOM 1822 C C . LEU A 1 220 ? -6.807 9.993 30.502 1.00 85.31 220 LEU A C 1
ATOM 1824 O O . LEU A 1 220 ? -7.038 10.207 31.692 1.00 85.31 220 LEU A O 1
ATOM 1828 N N . LEU A 1 221 ? -5.704 9.370 30.084 1.00 84.81 221 LEU A N 1
ATOM 1829 C CA . LEU A 1 221 ? -4.682 8.876 31.001 1.00 84.81 221 LEU A CA 1
ATOM 1830 C C . LEU A 1 221 ? -3.985 10.022 31.748 1.00 84.81 221 LEU A C 1
ATOM 1832 O O . LEU A 1 221 ? -3.764 9.925 32.956 1.00 84.81 221 LEU A O 1
ATOM 1836 N N . THR A 1 222 ? -3.666 11.123 31.065 1.00 87.75 222 THR A N 1
ATOM 1837 C CA . THR A 1 222 ? -3.076 12.314 31.693 1.00 87.75 222 THR A CA 1
ATOM 1838 C C . THR A 1 222 ? -4.026 12.913 32.730 1.00 87.75 222 THR A C 1
ATOM 1840 O O . THR A 1 222 ? -3.598 13.216 33.844 1.00 87.75 222 THR A O 1
ATOM 1843 N N . LEU A 1 223 ? -5.324 13.013 32.421 1.00 85.75 223 LEU A N 1
ATOM 1844 C CA . LEU A 1 223 ? -6.342 13.458 33.380 1.00 85.75 223 LEU A CA 1
ATOM 1845 C C . LEU A 1 223 ? -6.444 12.518 34.591 1.00 85.75 223 LEU A C 1
ATOM 1847 O O . LEU A 1 223 ? -6.554 12.991 35.724 1.00 85.75 223 LEU A O 1
ATOM 1851 N N . ALA A 1 224 ? -6.386 11.203 34.376 1.00 84.00 224 ALA A N 1
ATOM 1852 C CA . ALA A 1 224 ? -6.398 10.219 35.457 1.00 84.00 224 ALA A CA 1
ATOM 1853 C C . ALA A 1 224 ? -5.163 10.370 36.365 1.00 84.00 224 ALA A C 1
ATOM 1855 O O . ALA A 1 224 ? -5.285 10.430 37.589 1.00 84.00 224 ALA A O 1
ATOM 1856 N N . THR A 1 225 ? -3.986 10.550 35.761 1.00 85.88 225 THR A N 1
ATOM 1857 C CA . THR A 1 225 ? -2.705 10.694 36.471 1.00 85.88 225 THR A CA 1
ATOM 1858 C C . THR A 1 225 ? -2.678 11.973 37.317 1.00 85.88 225 THR A C 1
ATOM 1860 O O . THR A 1 225 ? -2.275 11.942 38.477 1.00 85.88 225 THR A O 1
ATOM 1863 N N . GLN A 1 226 ? -3.204 13.089 36.792 1.00 86.69 226 GLN A N 1
ATOM 1864 C CA . GLN A 1 226 ? -3.383 14.345 37.541 1.00 86.69 226 GLN A CA 1
ATOM 1865 C C . GLN A 1 226 ? -4.285 14.187 38.776 1.00 86.69 226 GLN A C 1
ATOM 1867 O O . GLN A 1 226 ? -4.153 14.937 39.739 1.00 86.69 226 GLN A O 1
ATOM 1872 N N . ASN A 1 227 ? -5.188 13.204 38.767 1.00 83.50 227 ASN A N 1
ATOM 1873 C CA . ASN A 1 227 ? -6.084 12.891 39.880 1.00 83.50 227 ASN A CA 1
ATOM 1874 C C . ASN A 1 227 ? -5.583 11.710 40.728 1.00 83.50 227 ASN A C 1
ATOM 1876 O O . ASN A 1 227 ? -6.369 11.104 41.449 1.00 83.50 227 ASN A O 1
ATOM 1880 N N . LYS A 1 228 ? -4.273 11.418 40.677 1.00 84.44 228 LYS A N 1
ATOM 1881 C CA . LYS A 1 228 ? -3.593 10.375 41.466 1.00 84.44 228 LYS A CA 1
ATOM 1882 C C . LYS A 1 228 ? -4.062 8.941 41.178 1.00 84.44 228 LYS A C 1
ATOM 1884 O O . LYS A 1 228 ? -3.835 8.050 41.991 1.00 84.44 228 LYS A O 1
ATOM 1889 N N . ILE A 1 229 ? -4.672 8.693 40.020 1.00 82.25 229 ILE A N 1
ATOM 1890 C CA . ILE A 1 229 ? -4.983 7.335 39.558 1.00 82.25 229 ILE A CA 1
ATOM 1891 C C . ILE A 1 229 ? -3.740 6.781 38.855 1.00 82.25 229 ILE A C 1
ATOM 1893 O O . ILE A 1 229 ? -3.226 7.398 37.920 1.00 82.25 229 ILE A O 1
ATOM 1897 N N . SER A 1 230 ? -3.244 5.623 39.299 1.00 83.00 230 SER A N 1
ATOM 1898 C CA . SER A 1 230 ? -2.082 4.985 38.673 1.00 83.00 230 SER A CA 1
ATOM 1899 C C . SER A 1 230 ? -2.423 4.430 37.286 1.00 83.00 230 SER A C 1
ATOM 1901 O O . SER A 1 230 ? -3.557 4.030 37.011 1.00 83.00 230 SER A O 1
ATOM 1903 N N . ARG A 1 231 ? -1.422 4.378 36.399 1.00 80.81 231 ARG A N 1
ATOM 1904 C CA . ARG A 1 231 ? -1.581 3.863 35.030 1.00 80.81 231 ARG A CA 1
ATOM 1905 C C . ARG A 1 231 ? -2.112 2.429 35.012 1.00 80.81 231 ARG A C 1
ATOM 1907 O O . ARG A 1 231 ? -3.006 2.133 34.227 1.00 80.81 231 ARG A O 1
ATOM 1914 N N . ASP A 1 232 ? -1.590 1.563 35.873 1.00 80.69 232 ASP A N 1
ATOM 1915 C CA . ASP A 1 232 ? -1.980 0.150 35.908 1.00 80.69 232 ASP A CA 1
ATOM 1916 C C . ASP A 1 232 ? -3.420 -0.027 36.390 1.00 80.69 232 ASP A C 1
ATOM 1918 O O . ASP A 1 232 ? -4.180 -0.807 35.815 1.00 80.69 232 ASP A O 1
ATOM 1922 N N . LEU A 1 233 ? -3.830 0.761 37.392 1.00 78.50 233 LEU A N 1
ATOM 1923 C CA . LEU A 1 233 ? -5.210 0.780 37.867 1.00 78.50 233 LEU A CA 1
ATOM 1924 C C . LEU A 1 233 ? -6.154 1.282 36.767 1.00 78.50 233 LEU A C 1
ATOM 1926 O O . LEU A 1 233 ? -7.195 0.680 36.519 1.00 78.50 233 LEU A O 1
ATOM 1930 N N . PHE A 1 234 ? -5.762 2.342 36.056 1.00 77.69 234 PHE A N 1
ATOM 1931 C CA . PHE A 1 234 ? -6.523 2.879 34.933 1.00 77.69 234 PHE A CA 1
ATOM 1932 C C . PHE A 1 234 ? -6.678 1.859 33.800 1.00 77.69 234 PHE A C 1
ATOM 1934 O O . PHE A 1 234 ? -7.794 1.624 33.356 1.00 77.69 234 PHE A O 1
ATOM 1941 N N . LEU A 1 235 ? -5.598 1.205 33.363 1.00 77.12 235 LEU A N 1
ATOM 1942 C CA . LEU A 1 235 ? -5.646 0.214 32.280 1.00 77.12 235 LEU A CA 1
ATOM 1943 C C . LEU A 1 235 ? -6.438 -1.049 32.650 1.00 77.12 235 LEU A C 1
ATOM 1945 O O . LEU A 1 235 ? -7.013 -1.678 31.765 1.00 77.12 235 LEU A O 1
ATOM 1949 N N . LYS A 1 236 ? -6.494 -1.415 33.937 1.00 73.81 236 LYS A N 1
ATOM 1950 C CA . LYS A 1 236 ? -7.278 -2.564 34.414 1.00 73.81 236 LYS A CA 1
ATOM 1951 C C . LYS A 1 236 ? -8.786 -2.346 34.264 1.00 73.81 236 LYS A C 1
ATOM 1953 O O . LYS A 1 236 ? -9.499 -3.282 33.914 1.00 73.81 236 LYS A O 1
ATOM 1958 N N . TYR A 1 237 ? -9.265 -1.131 34.536 1.00 66.38 237 TYR A N 1
ATOM 1959 C CA . TYR A 1 237 ? -10.697 -0.809 34.520 1.00 66.38 237 TYR A CA 1
ATOM 1960 C C . TYR A 1 237 ? -11.160 -0.116 33.237 1.00 66.38 237 TYR A C 1
ATOM 1962 O O . TYR A 1 237 ? -12.326 -0.223 32.862 1.00 66.38 237 TYR A O 1
ATOM 1970 N N . HIS A 1 238 ? -10.264 0.578 32.541 1.00 67.19 238 HIS A N 1
ATOM 1971 C CA . HIS A 1 238 ? -10.592 1.296 31.323 1.00 67.19 238 HIS A CA 1
ATOM 1972 C C . HIS A 1 238 ? -10.437 0.395 30.100 1.00 67.19 238 HIS A C 1
ATOM 1974 O O . HIS A 1 238 ? -9.363 0.291 29.510 1.00 67.19 238 HIS A O 1
ATOM 1980 N N . ASN A 1 239 ? -11.550 -0.166 29.633 1.00 62.56 239 ASN A N 1
ATOM 1981 C CA . ASN A 1 239 ? -11.629 -0.767 28.308 1.00 62.56 239 ASN A CA 1
ATOM 1982 C C . ASN A 1 239 ? -12.556 0.091 27.439 1.00 62.56 239 ASN A C 1
ATOM 1984 O O . ASN A 1 239 ? -13.719 0.283 27.773 1.00 62.56 239 ASN A O 1
ATOM 1988 N N . LEU A 1 240 ? -12.065 0.610 26.310 1.00 59.00 240 LEU A N 1
ATOM 1989 C CA . LEU A 1 240 ? -12.841 1.459 25.384 1.00 59.00 240 LEU A CA 1
ATOM 1990 C C . LEU A 1 240 ? -14.022 0.744 24.694 1.00 59.00 240 LEU A C 1
ATOM 1992 O O . LEU A 1 240 ? -14.618 1.297 23.771 1.00 59.00 240 LEU A O 1
ATOM 1996 N N . LYS A 1 241 ? -14.365 -0.478 25.122 1.00 55.09 241 LYS A N 1
ATOM 1997 C CA . LYS A 1 241 ? -15.541 -1.207 24.632 1.00 55.09 241 LYS A CA 1
ATOM 1998 C C . LYS A 1 241 ? -16.838 -0.480 24.972 1.00 55.09 241 LYS A C 1
ATOM 2000 O O . LYS A 1 241 ? -17.810 -0.619 24.235 1.00 55.09 241 LYS A O 1
ATOM 2005 N N . ASP A 1 242 ? -16.842 0.283 26.060 1.00 52.47 242 ASP A N 1
ATOM 2006 C CA . ASP A 1 242 ? -18.073 0.770 26.655 1.00 52.47 242 ASP A CA 1
ATOM 2007 C C . ASP A 1 242 ? -18.421 2.191 26.213 1.00 52.47 242 ASP A C 1
ATOM 2009 O O . ASP A 1 242 ? -17.599 3.109 26.186 1.00 52.47 242 ASP A O 1
ATOM 2013 N N . THR A 1 243 ? -19.701 2.386 25.898 1.00 57.69 243 THR A N 1
ATOM 2014 C CA . THR A 1 243 ? -20.268 3.723 25.715 1.00 57.69 243 THR A CA 1
ATOM 2015 C C . THR A 1 243 ? -20.072 4.548 26.990 1.00 57.69 243 THR A C 1
ATOM 2017 O O . THR A 1 243 ? -20.159 4.017 28.098 1.00 57.69 243 THR A O 1
ATOM 2020 N N . TYR A 1 244 ? -19.848 5.862 26.844 1.00 64.00 244 TYR A N 1
ATOM 2021 C CA . TYR A 1 244 ? -19.638 6.804 27.958 1.00 64.00 244 TYR A CA 1
ATOM 2022 C C . TYR A 1 244 ? -20.588 6.576 29.141 1.00 64.00 244 TYR A C 1
ATOM 2024 O O . TYR A 1 244 ? -20.179 6.607 30.297 1.00 64.00 244 TYR A O 1
ATOM 2032 N N . THR A 1 245 ? -21.859 6.319 28.838 1.00 60.03 245 THR A N 1
ATOM 2033 C CA . THR A 1 245 ? -22.938 6.130 29.807 1.00 60.03 245 THR A CA 1
ATOM 2034 C C . THR A 1 245 ? -22.795 4.843 30.618 1.00 60.03 245 THR A C 1
ATOM 2036 O O . THR A 1 245 ? -23.116 4.837 31.805 1.00 60.03 245 THR A O 1
ATOM 2039 N N . LEU A 1 246 ? -22.328 3.757 29.994 1.00 58.34 246 LEU A N 1
ATOM 2040 C CA . LEU A 1 246 ? -22.065 2.488 30.674 1.00 58.34 246 LEU A CA 1
ATOM 2041 C C . LEU A 1 246 ? -20.806 2.616 31.537 1.00 58.34 246 LEU A C 1
ATOM 2043 O O . LEU A 1 246 ? -20.823 2.291 32.723 1.00 58.34 246 LEU A O 1
ATOM 2047 N N . TYR A 1 247 ? -19.752 3.195 30.961 1.00 65.12 247 TYR A N 1
ATOM 2048 C CA . TYR A 1 247 ? -18.469 3.389 31.623 1.00 65.12 247 TYR A CA 1
ATOM 2049 C C . TYR A 1 247 ? -18.578 4.288 32.867 1.00 65.12 247 TYR A C 1
ATOM 2051 O O . TYR A 1 247 ? -18.075 3.950 33.939 1.00 65.12 247 TYR A O 1
ATOM 2059 N N . GLN A 1 248 ? -19.325 5.393 32.768 1.00 65.50 248 GLN A N 1
ATOM 2060 C CA . GLN A 1 248 ? -19.596 6.286 33.895 1.00 65.50 248 GLN A CA 1
ATOM 2061 C C . GLN A 1 248 ? -20.333 5.565 35.035 1.00 65.50 248 GLN A C 1
ATOM 2063 O O . GLN A 1 248 ? -19.974 5.741 36.198 1.00 65.50 248 GLN A O 1
ATOM 2068 N N . LYS A 1 249 ? -21.344 4.741 34.726 1.00 64.38 249 LYS A N 1
ATOM 2069 C CA . LYS A 1 249 ? -22.108 3.998 35.743 1.00 64.38 249 LYS A CA 1
ATOM 2070 C C . LYS A 1 249 ? -21.246 2.958 36.463 1.00 64.38 249 LYS A C 1
ATOM 2072 O O . LYS A 1 249 ? -21.290 2.901 37.687 1.00 64.38 249 LYS A O 1
ATOM 2077 N N . HIS A 1 250 ? -20.438 2.195 35.724 1.00 58.66 250 HIS A N 1
ATOM 2078 C CA . HIS A 1 250 ? -19.573 1.153 36.288 1.00 58.66 250 HIS A CA 1
ATOM 2079 C C . HIS A 1 250 ? -18.419 1.703 37.141 1.00 58.66 250 HIS A C 1
ATOM 2081 O O . HIS A 1 250 ? -18.014 1.073 38.117 1.00 58.66 250 HIS A O 1
ATOM 2087 N N . MET A 1 251 ? -17.883 2.882 36.819 1.00 59.06 251 MET A N 1
ATOM 2088 C CA . MET A 1 251 ? -16.777 3.460 37.594 1.00 59.06 251 MET A CA 1
ATOM 2089 C C . MET A 1 251 ? -17.239 4.228 38.837 1.00 59.06 251 MET A C 1
ATOM 2091 O O . MET A 1 251 ? -16.521 4.236 39.832 1.00 59.06 251 MET A O 1
ATOM 2095 N N . ILE A 1 252 ? -18.442 4.818 38.829 1.00 60.09 252 ILE A N 1
ATOM 2096 C CA . ILE A 1 252 ? -19.031 5.432 40.035 1.00 60.09 252 ILE A CA 1
ATOM 2097 C C . ILE A 1 252 ? -19.293 4.376 41.124 1.00 60.09 252 ILE A C 1
ATOM 2099 O O . ILE A 1 252 ? -19.270 4.714 42.307 1.00 60.09 252 ILE A O 1
ATOM 2103 N N . SER A 1 253 ? -19.528 3.115 40.738 1.00 59.97 253 SER A N 1
ATOM 2104 C CA . SER A 1 253 ? -19.845 2.025 41.666 1.00 59.97 253 SER A CA 1
ATOM 2105 C C . SER A 1 253 ? -18.634 1.276 42.228 1.00 59.97 253 SER A C 1
ATOM 2107 O O . SER A 1 253 ? -18.804 0.557 43.205 1.00 59.97 253 SER A O 1
ATOM 2109 N N . SER A 1 254 ? -17.449 1.385 41.615 1.00 62.62 254 SER A N 1
ATOM 2110 C CA . SER A 1 254 ? -16.347 0.440 41.876 1.00 62.62 254 SER A CA 1
ATOM 2111 C C . SER A 1 254 ? -15.241 0.982 42.785 1.00 62.62 254 SER A C 1
ATOM 2113 O O . SER A 1 254 ? -14.668 0.218 43.552 1.00 62.62 254 SER A O 1
ATOM 2115 N N . ASP A 1 255 ? -14.918 2.276 42.707 1.00 70.19 255 ASP A N 1
ATOM 2116 C CA . ASP A 1 255 ? -13.781 2.850 43.435 1.00 70.19 255 ASP A CA 1
ATOM 2117 C C . ASP A 1 255 ? -14.018 4.342 43.721 1.00 70.19 255 ASP A C 1
ATOM 2119 O O . ASP A 1 255 ? -14.400 5.123 42.840 1.00 70.19 255 ASP A O 1
ATOM 2123 N N . GLU A 1 256 ? -13.795 4.744 44.970 1.00 74.62 256 GLU A N 1
ATOM 2124 C CA . GLU A 1 256 ? -14.015 6.108 45.448 1.00 74.62 256 GLU A CA 1
ATOM 2125 C C . GLU A 1 256 ? -13.106 7.120 44.730 1.00 74.62 256 GLU A C 1
ATOM 2127 O O . GLU A 1 256 ? -13.543 8.225 44.393 1.00 74.62 256 GLU A O 1
ATOM 2132 N N . SER A 1 257 ? -11.884 6.710 44.367 1.00 74.19 257 SER A N 1
ATOM 2133 C CA . SER A 1 257 ? -10.936 7.551 43.622 1.00 74.19 257 SER A CA 1
ATOM 2134 C C . SER A 1 257 ? -11.454 7.894 42.223 1.00 74.19 257 SER A C 1
ATOM 2136 O O . SER A 1 257 ? -11.376 9.043 41.773 1.00 74.19 257 SER A O 1
ATOM 2138 N N . PHE A 1 258 ? -12.054 6.915 41.539 1.00 75.94 258 PHE A N 1
ATOM 2139 C CA . PHE A 1 258 ? -12.664 7.137 40.231 1.00 75.94 258 PHE A CA 1
ATOM 2140 C C . PHE A 1 258 ? -13.942 7.968 40.346 1.00 75.94 258 PHE A C 1
ATOM 2142 O O . PHE A 1 258 ? -14.154 8.865 39.530 1.00 75.94 258 PHE A O 1
ATOM 2149 N N . LYS A 1 259 ? -14.761 7.761 41.382 1.00 76.25 259 LYS A N 1
ATOM 2150 C CA . LYS A 1 259 ? -15.955 8.582 41.630 1.00 76.25 259 LYS A CA 1
ATOM 2151 C C . LYS A 1 259 ? -15.609 10.071 41.750 1.00 76.25 259 LYS A C 1
ATOM 2153 O O . LYS A 1 259 ? -16.222 10.890 41.060 1.00 76.25 259 LYS A O 1
ATOM 2158 N N . VAL A 1 260 ? -14.587 10.420 42.538 1.00 78.44 260 VAL A N 1
ATOM 2159 C CA . VAL A 1 260 ? -14.099 11.807 42.669 1.00 78.44 260 VAL A CA 1
ATOM 2160 C C . VAL A 1 260 ? -13.568 12.338 41.333 1.00 78.44 260 VAL A C 1
ATOM 2162 O O . VAL A 1 260 ? -13.867 13.473 40.954 1.00 78.44 260 VAL A O 1
ATOM 2165 N N . PHE A 1 261 ? -12.830 11.517 40.584 1.00 81.19 261 PHE A N 1
ATOM 2166 C CA . PHE A 1 261 ? -12.309 11.872 39.263 1.00 81.19 261 PHE A CA 1
ATOM 2167 C C . PHE A 1 261 ? -13.417 12.203 38.244 1.00 81.19 261 PHE A C 1
ATOM 2169 O O . PHE A 1 261 ? -13.356 13.253 37.595 1.00 81.19 261 PHE A O 1
ATOM 2176 N N . PHE A 1 262 ? -14.447 11.355 38.122 1.00 78.75 262 PHE A N 1
ATOM 2177 C CA . PHE A 1 262 ? -15.566 11.583 37.198 1.00 78.75 262 PHE A CA 1
ATOM 2178 C C . PHE A 1 262 ? -16.433 12.772 37.605 1.00 78.75 262 PHE A C 1
ATOM 2180 O O . PHE A 1 262 ? -16.923 13.482 36.728 1.00 78.75 262 PHE A O 1
ATOM 2187 N N . GLN A 1 263 ? -16.611 13.015 38.907 1.00 80.19 263 GLN A N 1
ATOM 2188 C CA . GLN A 1 263 ? -17.358 14.174 39.397 1.00 80.19 263 GLN A CA 1
ATOM 2189 C C . GLN A 1 263 ? -16.627 15.486 39.081 1.00 80.19 263 GLN A C 1
ATOM 2191 O O . GLN A 1 263 ? -17.229 16.388 38.497 1.00 80.19 263 GLN A O 1
ATOM 2196 N N . LYS A 1 264 ? -15.322 15.572 39.380 1.00 82.00 264 LYS A N 1
ATOM 2197 C CA . LYS A 1 264 ? -14.515 16.783 39.142 1.00 82.00 264 LYS A CA 1
ATOM 2198 C C . LYS A 1 264 ? -14.334 17.110 37.659 1.00 82.00 264 LYS A C 1
ATOM 2200 O O . LYS A 1 264 ? -14.378 18.277 37.283 1.00 82.00 264 LYS A O 1
ATOM 2205 N N . ASN A 1 265 ? -14.151 16.098 36.808 1.00 81.94 265 ASN A N 1
ATOM 2206 C CA . ASN A 1 265 ? -13.821 16.285 35.388 1.00 81.94 265 ASN A CA 1
ATOM 2207 C C . ASN A 1 265 ? -14.970 15.945 34.427 1.00 81.94 265 ASN A C 1
ATOM 2209 O O . ASN A 1 265 ? -14.729 15.723 33.238 1.00 81.94 265 ASN A O 1
ATOM 2213 N N . SER A 1 266 ? -16.213 15.909 34.911 1.00 79.00 266 SER A N 1
ATOM 2214 C CA . SER A 1 266 ? -17.387 15.430 34.163 1.00 79.00 266 SER A CA 1
ATOM 2215 C C . SER A 1 266 ? -17.530 16.045 32.763 1.00 79.00 266 SER A C 1
ATOM 2217 O O . SER A 1 266 ? -17.698 15.314 31.788 1.00 79.00 266 SER A O 1
ATOM 2219 N N . ILE A 1 267 ? -17.394 17.369 32.640 1.00 83.50 267 ILE A N 1
ATOM 2220 C CA . ILE A 1 267 ? -17.536 18.104 31.372 1.00 83.50 267 ILE A CA 1
ATOM 2221 C C . ILE A 1 267 ? -16.438 17.705 30.377 1.00 83.50 267 ILE A C 1
ATOM 2223 O O . ILE A 1 267 ? -16.738 17.358 29.233 1.00 83.50 267 ILE A O 1
ATOM 2227 N N . LYS A 1 268 ? -15.172 17.708 30.817 1.00 85.00 268 LYS A N 1
ATOM 2228 C CA . LYS A 1 268 ? -14.016 17.361 29.973 1.00 85.00 268 LYS A CA 1
ATOM 2229 C C . LYS A 1 268 ? -14.085 15.908 29.513 1.00 85.00 268 LYS A C 1
ATOM 2231 O O . LYS A 1 268 ? -13.909 15.631 28.331 1.00 85.00 268 LYS A O 1
ATOM 2236 N N . LEU A 1 269 ? -14.408 14.991 30.426 1.00 82.94 269 LEU A N 1
ATOM 2237 C CA . LEU A 1 269 ? -14.572 13.573 30.109 1.00 82.94 269 LEU A CA 1
ATOM 2238 C C . LEU A 1 269 ? -15.712 13.370 29.110 1.00 82.94 269 LEU A C 1
ATOM 2240 O O . LEU A 1 269 ? -15.516 12.708 28.097 1.00 82.94 269 LEU A O 1
ATOM 2244 N N . LYS A 1 270 ? -16.872 14.000 29.324 1.00 83.38 270 LYS A N 1
ATOM 2245 C CA . LYS A 1 270 ? -17.996 13.933 28.380 1.00 83.38 270 LYS A CA 1
ATOM 2246 C C . LYS A 1 270 ? -17.606 14.415 26.981 1.00 83.38 270 LYS A C 1
ATOM 2248 O O . LYS A 1 270 ? -18.051 13.818 26.006 1.00 83.38 270 LYS A O 1
ATOM 2253 N N . GLY A 1 271 ? -16.789 15.466 26.882 1.00 85.88 271 GLY A N 1
ATOM 2254 C CA . GLY A 1 271 ? -16.226 15.941 25.616 1.00 85.88 271 GLY A CA 1
ATOM 2255 C C . GLY A 1 271 ? -15.380 14.870 24.929 1.00 85.88 271 GLY A C 1
ATOM 2256 O O . GLY A 1 271 ? -15.706 14.453 23.821 1.00 85.88 271 GLY A O 1
ATOM 2257 N N . ILE A 1 272 ? -14.372 14.344 25.630 1.00 85.06 272 ILE A N 1
ATOM 2258 C CA . ILE A 1 272 ? -13.462 13.328 25.081 1.00 85.06 272 ILE A CA 1
ATOM 2259 C C . ILE A 1 272 ? -14.226 12.073 24.639 1.00 85.06 272 ILE A C 1
ATOM 2261 O O . ILE A 1 272 ? -14.009 11.561 23.546 1.00 85.06 272 ILE A O 1
ATOM 2265 N N . TYR A 1 273 ? -15.167 11.588 25.447 1.00 83.38 273 TYR A N 1
ATOM 2266 C CA . TYR A 1 273 ? -15.948 10.404 25.098 1.00 83.38 273 TYR A CA 1
ATOM 2267 C C . TYR A 1 273 ? -16.922 10.627 23.936 1.00 83.38 273 TYR A C 1
ATOM 2269 O O . TYR A 1 273 ? -17.169 9.697 23.167 1.00 83.38 273 TYR A O 1
ATOM 2277 N N . LYS A 1 274 ? -17.475 11.837 23.777 1.00 85.94 274 LYS A N 1
ATOM 2278 C CA . LYS A 1 274 ? -18.270 12.185 22.590 1.00 85.94 274 LYS A CA 1
ATOM 2279 C C . LYS A 1 274 ? -17.419 12.151 21.324 1.00 85.94 274 LYS A C 1
ATOM 2281 O O . LYS A 1 274 ? -17.889 11.641 20.314 1.00 85.94 274 LYS A O 1
ATOM 2286 N N . GLU A 1 275 ? -16.189 12.648 21.395 1.00 87.06 275 GLU A N 1
ATOM 2287 C CA . GLU A 1 275 ? -15.246 12.620 20.273 1.00 87.06 275 GLU A CA 1
ATOM 2288 C C . GLU A 1 275 ? -14.812 11.188 19.934 1.00 87.06 275 GLU A C 1
ATOM 2290 O O . GLU A 1 275 ? -14.821 10.786 18.774 1.00 87.06 275 GLU A O 1
ATOM 2295 N N . VAL A 1 276 ? -14.513 10.364 20.942 1.00 85.81 276 VAL A N 1
ATOM 2296 C CA . VAL A 1 276 ? -14.233 8.933 20.740 1.00 85.81 276 VAL A CA 1
ATOM 2297 C C . VAL A 1 276 ? -15.432 8.228 20.096 1.00 85.81 276 VAL A C 1
ATOM 2299 O O . VAL A 1 276 ? -15.258 7.409 19.194 1.00 85.81 276 VAL A O 1
ATOM 2302 N N . LEU A 1 277 ? -16.658 8.575 20.499 1.00 84.69 277 LEU A N 1
ATOM 2303 C CA . LEU A 1 277 ? -17.872 8.041 19.884 1.00 84.69 277 LEU A CA 1
ATOM 2304 C C . LEU A 1 277 ? -18.042 8.515 18.434 1.00 84.69 277 LEU A C 1
ATOM 2306 O O . LEU A 1 277 ? -18.444 7.715 17.592 1.00 84.69 277 LEU A O 1
ATOM 2310 N N . SER A 1 278 ? -17.740 9.778 18.112 1.00 87.31 278 SER A N 1
ATOM 2311 C CA . SER A 1 278 ? -17.757 10.237 16.718 1.00 87.31 278 SER A CA 1
ATOM 2312 C C . SER A 1 278 ? -16.698 9.528 15.877 1.00 87.31 278 SER A C 1
ATOM 2314 O O . SER A 1 278 ? -17.006 9.120 14.764 1.00 87.31 278 SER A O 1
ATOM 2316 N N . LEU A 1 279 ? -15.503 9.282 16.423 1.00 86.31 279 LEU A N 1
ATOM 2317 C CA . LEU A 1 279 ? -14.448 8.531 15.736 1.00 86.31 279 LEU A CA 1
ATOM 2318 C C . LEU A 1 279 ? -14.837 7.069 15.506 1.00 86.31 279 LEU A C 1
ATOM 2320 O O . LEU A 1 279 ? -14.612 6.542 14.424 1.00 86.31 279 LEU A O 1
ATOM 2324 N N . SER A 1 280 ? -15.490 6.428 16.477 1.00 84.81 280 SER A N 1
ATOM 2325 C CA . SER A 1 280 ? -16.042 5.078 16.304 1.00 84.81 280 SER A CA 1
ATOM 2326 C C . SER A 1 280 ? -17.127 5.027 15.225 1.00 84.81 280 SER A C 1
ATOM 2328 O O . SER A 1 280 ? -17.181 4.067 14.458 1.00 84.81 280 SER A O 1
ATOM 2330 N N . LYS A 1 281 ? -17.966 6.069 15.121 1.00 85.31 281 LYS A N 1
ATOM 2331 C CA . LYS A 1 281 ? -18.968 6.185 14.051 1.00 85.31 281 LYS A CA 1
ATOM 2332 C C . LYS A 1 281 ? -18.325 6.362 12.678 1.00 85.31 281 LYS A C 1
ATOM 2334 O O . LYS A 1 281 ? -18.751 5.688 11.752 1.00 85.31 281 LYS A O 1
ATOM 2339 N N . ILE A 1 282 ? -17.301 7.212 12.567 1.00 84.56 282 ILE A N 1
ATOM 2340 C CA . ILE A 1 282 ? -16.529 7.401 11.326 1.00 84.56 282 ILE A CA 1
ATOM 2341 C C . ILE A 1 282 ? -15.838 6.093 10.925 1.00 84.56 282 ILE A C 1
ATOM 2343 O O . ILE A 1 282 ? -15.882 5.701 9.769 1.00 84.56 282 ILE A O 1
ATOM 2347 N N . ALA A 1 283 ? -15.255 5.375 11.887 1.00 82.69 283 ALA A N 1
ATOM 2348 C CA . ALA A 1 283 ? -14.644 4.072 11.646 1.00 82.69 283 ALA A CA 1
ATOM 2349 C C . ALA A 1 283 ? -15.668 2.956 11.340 1.00 82.69 283 ALA A C 1
ATOM 2351 O O . ALA A 1 283 ? -15.271 1.866 10.917 1.00 82.69 283 ALA A O 1
ATOM 2352 N N . ASN A 1 284 ? -16.957 3.212 11.618 1.00 81.31 284 ASN A N 1
ATOM 2353 C CA . ASN A 1 284 ? -18.097 2.291 11.553 1.00 81.31 284 ASN A CA 1
ATOM 2354 C C . ASN A 1 284 ? -17.816 0.930 12.225 1.00 81.31 284 ASN A C 1
ATOM 2356 O O . ASN A 1 284 ? -18.291 -0.123 11.796 1.00 81.31 284 ASN A O 1
ATOM 2360 N N . GLN A 1 285 ? -17.025 0.958 13.301 1.00 79.69 285 GLN A N 1
ATOM 2361 C CA . GLN A 1 285 ? -16.647 -0.211 14.093 1.00 79.69 285 GLN A CA 1
ATOM 2362 C C . GLN A 1 285 ? -16.206 0.189 15.509 1.00 79.69 285 GLN A C 1
ATOM 2364 O O . GLN A 1 285 ? -16.060 1.375 15.833 1.00 79.69 285 GLN A O 1
ATOM 2369 N N . ASN A 1 286 ? -15.986 -0.808 16.369 1.00 81.31 286 ASN A N 1
ATOM 2370 C CA . ASN A 1 286 ? -15.470 -0.584 17.716 1.00 81.31 286 ASN A CA 1
ATOM 2371 C C . ASN A 1 286 ? -14.027 -0.053 17.655 1.00 81.31 286 ASN A C 1
ATOM 2373 O O . ASN A 1 286 ? -13.216 -0.528 16.865 1.00 81.31 286 ASN A O 1
ATOM 2377 N N . THR A 1 287 ? -13.681 0.901 18.520 1.00 82.44 287 THR A N 1
ATOM 2378 C CA . THR A 1 287 ? -12.331 1.482 18.595 1.00 82.44 287 THR A CA 1
ATOM 2379 C C . THR A 1 287 ? -11.247 0.444 18.886 1.00 82.44 287 THR A C 1
ATOM 2381 O O . THR A 1 287 ? -10.129 0.583 18.397 1.00 82.44 287 THR A O 1
ATOM 2384 N N . ILE A 1 288 ? -11.555 -0.618 19.636 1.00 81.94 288 ILE A N 1
ATOM 2385 C CA . ILE A 1 288 ? -10.590 -1.687 19.927 1.00 81.94 288 ILE A CA 1
ATOM 2386 C C . ILE A 1 288 ? -10.331 -2.540 18.688 1.00 81.94 288 ILE A C 1
ATOM 2388 O O . ILE A 1 288 ? -9.174 -2.721 18.319 1.00 81.94 288 ILE A O 1
ATOM 2392 N N . GLU A 1 289 ? -11.392 -2.984 18.013 1.00 82.19 289 GLU A N 1
ATOM 2393 C CA . GLU A 1 289 ? -11.285 -3.743 16.761 1.00 82.19 289 GLU A CA 1
ATOM 2394 C C . GLU A 1 289 ? -10.566 -2.918 15.691 1.00 82.19 289 GLU A C 1
ATOM 2396 O O . GLU A 1 289 ? -9.638 -3.404 15.050 1.00 82.19 289 GLU A O 1
ATOM 2401 N N . PHE A 1 290 ? -10.907 -1.630 15.580 1.00 88.00 290 PHE A N 1
ATOM 2402 C CA . PHE A 1 290 ? -10.229 -0.690 14.693 1.00 88.00 290 PHE A CA 1
ATOM 2403 C C . PHE A 1 290 ? -8.724 -0.634 14.973 1.00 88.00 290 PHE A C 1
ATOM 2405 O O . PHE A 1 290 ? -7.909 -0.767 14.061 1.00 88.00 290 PHE A O 1
ATOM 2412 N N . LYS A 1 291 ? -8.329 -0.471 16.242 1.00 88.06 291 LYS A N 1
ATOM 2413 C CA . LYS A 1 291 ? -6.915 -0.426 16.646 1.00 88.06 291 LYS A CA 1
ATOM 2414 C C . LYS A 1 291 ? -6.190 -1.737 16.366 1.00 88.06 291 LYS A C 1
ATOM 2416 O O . LYS A 1 291 ? -5.025 -1.704 15.976 1.00 88.06 291 LYS A O 1
ATOM 2421 N N . GLU A 1 292 ? -6.840 -2.876 16.582 1.00 87.94 292 GLU A N 1
ATOM 2422 C CA . GLU A 1 292 ? -6.286 -4.190 16.251 1.00 87.94 292 GLU A CA 1
ATOM 2423 C C . GLU A 1 292 ? -6.049 -4.315 14.745 1.00 87.94 292 GLU A C 1
ATOM 2425 O O . GLU A 1 292 ? -4.932 -4.636 14.336 1.00 87.94 292 GLU A O 1
ATOM 2430 N N . LYS A 1 293 ? -7.029 -3.938 13.917 1.00 89.38 293 LYS A N 1
ATOM 2431 C CA . LYS A 1 293 ? -6.889 -3.935 12.454 1.00 89.38 293 LYS A CA 1
ATOM 2432 C C . LYS A 1 293 ? -5.780 -2.998 11.986 1.00 89.38 293 LYS A C 1
ATOM 2434 O O . LYS A 1 293 ? -4.928 -3.402 11.203 1.00 89.38 293 LYS A O 1
ATOM 2439 N N . VAL A 1 294 ? -5.700 -1.784 12.528 1.00 92.25 294 VAL A N 1
ATOM 2440 C CA . VAL A 1 294 ? -4.616 -0.841 12.204 1.00 92.25 294 VAL A CA 1
ATOM 2441 C C . VAL A 1 294 ? -3.241 -1.391 12.606 1.00 92.25 294 VAL A C 1
ATOM 2443 O O . VAL A 1 294 ? -2.269 -1.203 11.872 1.00 92.25 294 VAL A O 1
ATOM 2446 N N . ARG A 1 295 ? -3.130 -2.113 13.729 1.00 92.06 295 ARG A N 1
ATOM 2447 C CA . ARG A 1 295 ? -1.882 -2.796 14.114 1.00 92.06 295 ARG A CA 1
ATOM 2448 C C . ARG A 1 295 ? -1.516 -3.921 13.148 1.00 92.06 295 ARG A C 1
ATOM 2450 O O . ARG A 1 295 ? -0.336 -4.069 12.837 1.00 92.06 295 ARG A O 1
ATOM 2457 N N . GLU A 1 296 ? -2.489 -4.692 12.668 1.00 92.38 296 GLU A N 1
ATOM 2458 C CA . GLU A 1 296 ? -2.257 -5.723 11.648 1.00 92.38 296 GLU A CA 1
ATOM 2459 C C . GLU A 1 296 ? -1.751 -5.113 10.336 1.00 92.38 296 GLU A C 1
ATOM 2461 O O . GLU A 1 296 ? -0.750 -5.596 9.806 1.00 92.38 296 GLU A O 1
ATOM 2466 N N . ILE A 1 297 ? -2.359 -4.011 9.878 1.00 93.69 297 ILE A N 1
ATOM 2467 C CA . ILE A 1 297 ? -1.921 -3.245 8.696 1.00 93.69 297 ILE A CA 1
ATOM 2468 C C . ILE A 1 297 ? -0.470 -2.781 8.875 1.00 93.69 297 ILE A C 1
ATOM 2470 O O . ILE A 1 297 ? 0.380 -3.041 8.023 1.00 93.69 297 ILE A O 1
ATOM 2474 N N . GLN A 1 298 ? -0.149 -2.161 10.016 1.00 94.00 298 GLN A N 1
ATOM 2475 C CA . GLN A 1 298 ? 1.214 -1.710 10.319 1.00 94.00 298 GLN A CA 1
ATOM 2476 C C . GLN A 1 298 ? 2.214 -2.866 10.365 1.00 94.00 298 GLN A C 1
ATOM 2478 O O . GLN A 1 298 ? 3.343 -2.726 9.895 1.00 94.00 298 GLN A O 1
ATOM 2483 N N . SER A 1 299 ? 1.824 -4.003 10.942 1.00 94.12 299 SER A N 1
ATOM 2484 C CA . SER A 1 299 ? 2.670 -5.192 10.993 1.00 94.12 299 SER A CA 1
ATOM 2485 C C . SER A 1 299 ? 2.928 -5.749 9.595 1.00 94.12 299 SER A C 1
ATOM 2487 O O . SER A 1 299 ? 4.082 -6.020 9.281 1.00 94.12 299 SER A O 1
ATOM 2489 N N . GLY A 1 300 ? 1.891 -5.893 8.762 1.00 93.88 300 GLY A N 1
ATOM 2490 C CA . GLY A 1 300 ? 2.021 -6.369 7.381 1.00 93.88 300 GLY A CA 1
ATOM 2491 C C . GLY A 1 300 ? 2.943 -5.469 6.561 1.00 93.88 300 GLY A C 1
ATOM 2492 O O . GLY A 1 300 ? 3.913 -5.951 5.975 1.00 93.88 300 GLY A O 1
ATOM 2493 N N . GLN A 1 301 ? 2.731 -4.152 6.647 1.00 92.75 301 GLN A N 1
ATOM 2494 C CA . GLN A 1 301 ? 3.561 -3.148 5.980 1.00 92.75 301 GLN A CA 1
ATOM 2495 C C . GLN A 1 301 ? 5.028 -3.219 6.424 1.00 92.75 301 GLN A C 1
ATOM 2497 O O . GLN A 1 301 ? 5.936 -3.179 5.596 1.00 92.75 301 GLN A O 1
ATOM 2502 N N . ARG A 1 302 ? 5.294 -3.355 7.732 1.00 94.50 302 ARG A N 1
ATOM 2503 C CA . ARG A 1 302 ? 6.667 -3.498 8.249 1.00 94.50 302 ARG A CA 1
ATOM 2504 C C . ARG A 1 302 ? 7.329 -4.774 7.747 1.00 94.50 302 ARG A C 1
ATOM 2506 O O . ARG A 1 302 ? 8.477 -4.716 7.321 1.00 94.50 302 ARG A O 1
ATOM 2513 N N . THR A 1 303 ? 6.626 -5.906 7.783 1.00 94.56 303 THR A N 1
ATOM 2514 C CA . THR A 1 303 ? 7.158 -7.187 7.304 1.00 94.56 303 THR A CA 1
ATOM 2515 C C . THR A 1 303 ? 7.485 -7.130 5.813 1.00 94.56 303 THR A C 1
ATOM 2517 O O . THR A 1 303 ? 8.585 -7.529 5.429 1.00 94.56 303 THR A O 1
ATOM 2520 N N . ALA A 1 304 ? 6.584 -6.580 4.992 1.00 94.06 304 ALA A N 1
ATOM 2521 C CA . ALA A 1 304 ? 6.807 -6.411 3.560 1.00 94.06 304 ALA A CA 1
ATOM 2522 C C . ALA A 1 304 ? 7.995 -5.476 3.283 1.00 94.06 304 ALA A C 1
ATOM 2524 O O . ALA A 1 304 ? 8.908 -5.850 2.552 1.00 94.06 304 ALA A O 1
ATOM 2525 N N . ASN A 1 305 ? 8.045 -4.302 3.922 1.00 94.44 305 ASN A N 1
ATOM 2526 C CA . ASN A 1 305 ? 9.129 -3.334 3.723 1.00 94.44 305 ASN A CA 1
ATOM 2527 C C . ASN A 1 305 ? 10.486 -3.862 4.189 1.00 94.44 305 ASN A C 1
ATOM 2529 O O . ASN A 1 305 ? 11.494 -3.629 3.527 1.00 94.44 305 ASN A O 1
ATOM 2533 N N . GLN A 1 306 ? 10.522 -4.604 5.297 1.00 95.88 306 GLN A N 1
ATOM 2534 C CA . GLN A 1 306 ? 11.753 -5.226 5.774 1.00 95.88 306 GLN A CA 1
ATOM 2535 C C . GLN A 1 306 ? 12.255 -6.289 4.791 1.00 95.88 306 GLN A C 1
ATOM 2537 O O . GLN A 1 306 ? 13.444 -6.324 4.489 1.00 95.88 306 GLN A O 1
ATOM 2542 N N . ALA A 1 307 ? 11.359 -7.125 4.261 1.00 96.06 307 ALA A N 1
ATOM 2543 C CA . ALA A 1 307 ? 11.711 -8.130 3.263 1.00 96.06 307 ALA A CA 1
ATOM 2544 C C . ALA A 1 307 ? 12.158 -7.487 1.934 1.00 96.06 307 ALA A C 1
ATOM 2546 O O . ALA A 1 307 ? 13.154 -7.911 1.355 1.00 96.06 307 ALA A O 1
ATOM 2547 N N . LYS A 1 308 ? 11.497 -6.409 1.488 1.00 95.94 308 LYS A N 1
ATOM 2548 C CA . LYS A 1 308 ? 11.941 -5.613 0.331 1.00 95.94 308 LYS A CA 1
ATOM 2549 C C . LYS A 1 308 ? 13.342 -5.047 0.546 1.00 95.94 308 LYS A C 1
ATOM 2551 O O . LYS A 1 308 ? 14.188 -5.177 -0.332 1.00 95.94 308 LYS A O 1
ATOM 2556 N N . LYS A 1 309 ? 13.605 -4.461 1.719 1.00 95.38 309 LYS A N 1
ATOM 2557 C CA . LYS A 1 309 ? 14.920 -3.916 2.080 1.00 95.38 309 LYS A CA 1
ATOM 2558 C C . LYS A 1 309 ? 16.009 -4.988 2.020 1.00 95.38 309 LYS A C 1
ATOM 2560 O O . LYS A 1 309 ? 17.024 -4.769 1.372 1.00 95.38 309 LYS A O 1
ATOM 2565 N N . GLU A 1 310 ? 15.756 -6.153 2.610 1.00 94.88 310 GLU A N 1
ATOM 2566 C CA . GLU A 1 310 ? 16.656 -7.313 2.565 1.00 94.88 310 GLU A CA 1
ATOM 2567 C C . GLU A 1 310 ? 16.947 -7.749 1.116 1.00 94.88 310 GLU A C 1
ATOM 2569 O O . GLU A 1 310 ? 18.101 -7.962 0.741 1.00 94.88 310 GLU A O 1
ATOM 2574 N N . MET A 1 311 ? 15.913 -7.793 0.266 1.00 95.25 311 MET A N 1
ATOM 2575 C CA . MET A 1 311 ? 16.057 -8.116 -1.156 1.00 95.25 311 MET A CA 1
ATOM 2576 C C . MET A 1 311 ? 16.911 -7.092 -1.911 1.00 95.25 311 MET A C 1
ATOM 2578 O O . MET A 1 311 ? 17.747 -7.471 -2.733 1.00 95.25 311 MET A O 1
ATOM 2582 N N . ILE A 1 312 ? 16.702 -5.800 -1.647 1.00 95.50 312 ILE A N 1
ATOM 2583 C CA . ILE A 1 312 ? 17.454 -4.707 -2.271 1.00 95.50 312 ILE A CA 1
ATOM 2584 C C . ILE A 1 312 ? 18.922 -4.786 -1.846 1.00 95.50 312 ILE A C 1
ATOM 2586 O O . ILE A 1 312 ? 19.798 -4.826 -2.708 1.00 95.50 312 ILE A O 1
ATOM 2590 N N . GLU A 1 313 ? 19.189 -4.863 -0.539 1.00 94.06 313 GLU A N 1
ATOM 2591 C CA . GLU A 1 313 ? 20.537 -4.864 0.044 1.00 94.06 313 GLU A CA 1
ATOM 2592 C C . GLU A 1 313 ? 21.404 -6.002 -0.504 1.00 94.06 313 GLU A C 1
ATOM 2594 O O . GLU A 1 313 ? 22.541 -5.769 -0.927 1.00 94.06 313 GLU A O 1
ATOM 2599 N N . ALA A 1 314 ? 20.845 -7.209 -0.606 1.00 94.19 314 ALA A N 1
ATOM 2600 C CA . ALA A 1 314 ? 21.539 -8.361 -1.176 1.00 94.19 314 ALA A CA 1
ATOM 2601 C C . ALA A 1 314 ? 21.911 -8.186 -2.663 1.00 94.19 314 ALA A C 1
ATOM 2603 O O . ALA A 1 314 ? 22.880 -8.783 -3.143 1.00 94.19 314 ALA A O 1
ATOM 2604 N N . ASN A 1 315 ? 21.175 -7.345 -3.398 1.00 95.38 315 ASN A N 1
ATOM 2605 C CA . ASN A 1 315 ? 21.335 -7.142 -4.839 1.00 95.38 315 ASN A CA 1
ATOM 2606 C C . ASN A 1 315 ? 22.047 -5.835 -5.221 1.00 95.38 315 ASN A C 1
ATOM 2608 O O . ASN A 1 315 ? 22.298 -5.601 -6.405 1.00 95.38 315 ASN A O 1
ATOM 2612 N N . LEU A 1 316 ? 22.472 -5.007 -4.263 1.00 94.94 316 LEU A N 1
ATOM 2613 C CA . LEU A 1 316 ? 23.169 -3.747 -4.558 1.00 94.94 316 LEU A CA 1
ATOM 2614 C C . LEU A 1 316 ? 24.461 -3.953 -5.386 1.00 94.94 316 LEU A C 1
ATOM 2616 O O . LEU A 1 316 ? 24.835 -3.107 -6.200 1.00 94.94 316 LEU A O 1
ATOM 2620 N N . ARG A 1 317 ? 25.151 -5.099 -5.247 1.00 94.88 317 ARG A N 1
ATOM 2621 C CA . ARG A 1 317 ? 26.353 -5.421 -6.051 1.00 94.88 317 ARG A CA 1
ATOM 2622 C C . ARG A 1 317 ? 26.049 -5.542 -7.549 1.00 94.88 317 ARG A C 1
ATOM 2624 O O . ARG A 1 317 ? 26.884 -5.157 -8.373 1.00 94.88 317 ARG A O 1
ATOM 2631 N N . LEU A 1 318 ? 24.858 -6.033 -7.903 1.00 95.19 318 LEU A N 1
ATOM 2632 C CA . LEU A 1 318 ? 24.402 -6.115 -9.292 1.00 95.19 318 LEU A CA 1
ATOM 2633 C C . LEU A 1 318 ? 24.324 -4.714 -9.907 1.00 95.19 318 LEU A C 1
ATOM 2635 O O . LEU A 1 318 ? 24.851 -4.503 -11.000 1.00 95.19 318 LEU A O 1
ATOM 2639 N N . VAL A 1 319 ? 23.761 -3.746 -9.176 1.00 96.62 319 VAL A N 1
ATOM 2640 C CA . VAL A 1 319 ? 23.651 -2.347 -9.621 1.00 96.62 319 VAL A CA 1
ATOM 2641 C C . VAL A 1 319 ? 25.021 -1.773 -9.957 1.00 96.62 319 VAL A C 1
ATOM 2643 O O . VAL A 1 319 ? 25.213 -1.244 -11.050 1.00 96.62 319 VAL A O 1
ATOM 2646 N N . ILE A 1 320 ? 26.006 -1.958 -9.074 1.00 95.06 320 ILE A N 1
ATOM 2647 C CA . ILE A 1 320 ? 27.383 -1.495 -9.300 1.00 95.06 320 ILE A CA 1
ATOM 2648 C C . ILE A 1 320 ? 27.962 -2.101 -10.582 1.00 95.06 320 ILE A C 1
ATOM 2650 O O . ILE A 1 320 ? 28.568 -1.391 -11.387 1.00 95.06 320 ILE A O 1
ATOM 2654 N N . SER A 1 321 ? 27.787 -3.410 -10.787 1.00 95.56 321 SER A N 1
ATOM 2655 C CA . SER A 1 321 ? 28.315 -4.099 -11.971 1.00 95.56 321 SER A CA 1
ATOM 2656 C C . SER A 1 321 ? 27.725 -3.562 -13.282 1.00 95.56 321 SER A C 1
ATOM 2658 O O . SER A 1 321 ? 28.426 -3.493 -14.293 1.00 95.56 321 SER A O 1
ATOM 2660 N N . ILE A 1 322 ? 26.461 -3.125 -13.257 1.00 96.19 322 ILE A N 1
ATOM 2661 C CA . ILE A 1 322 ? 25.772 -2.536 -14.407 1.00 96.19 322 ILE A CA 1
ATOM 2662 C C . ILE A 1 322 ? 26.204 -1.078 -14.594 1.00 96.19 322 ILE A C 1
ATOM 2664 O O . ILE A 1 322 ? 26.597 -0.705 -15.700 1.00 96.19 322 ILE A O 1
ATOM 2668 N N . ALA A 1 323 ? 26.202 -0.277 -13.524 1.00 96.12 323 ALA A N 1
ATOM 2669 C CA . ALA A 1 323 ? 26.552 1.144 -13.542 1.00 96.12 323 ALA A CA 1
ATOM 2670 C C . ALA A 1 323 ? 27.979 1.402 -14.050 1.00 96.12 323 ALA A C 1
ATOM 2672 O O . ALA A 1 323 ? 28.214 2.387 -14.747 1.00 96.12 323 ALA A O 1
ATOM 2673 N N . LYS A 1 324 ? 28.922 0.480 -13.799 1.00 95.88 324 LYS A N 1
ATOM 2674 C CA . LYS A 1 324 ? 30.300 0.557 -14.323 1.00 95.88 324 LYS A CA 1
ATOM 2675 C C . LYS A 1 324 ? 30.380 0.708 -15.848 1.00 95.88 324 LYS A C 1
ATOM 2677 O O . LYS A 1 324 ? 31.349 1.273 -16.332 1.00 95.88 324 LYS A O 1
ATOM 2682 N N . LYS A 1 325 ? 29.387 0.229 -16.608 1.00 93.75 325 LYS A N 1
ATOM 2683 C CA . LYS A 1 325 ? 29.349 0.342 -18.083 1.00 93.75 325 LYS A CA 1
ATOM 2684 C C . LYS A 1 325 ? 28.911 1.726 -18.582 1.00 93.75 325 LYS A C 1
ATOM 2686 O O . LYS A 1 325 ? 29.023 2.016 -19.773 1.00 93.75 325 LYS A O 1
ATOM 2691 N N . TYR A 1 326 ? 28.375 2.550 -17.686 1.00 94.31 326 TYR A N 1
ATOM 2692 C CA . TYR A 1 326 ? 27.836 3.877 -17.977 1.00 94.31 326 TYR A CA 1
ATOM 2693 C C . TYR A 1 326 ? 28.704 4.999 -17.404 1.00 94.31 326 TYR A C 1
ATOM 2695 O O . TYR A 1 326 ? 28.332 6.168 -17.488 1.00 94.31 326 TYR A O 1
ATOM 2703 N N . THR A 1 327 ? 29.870 4.659 -16.849 1.00 89.88 327 THR A N 1
ATOM 2704 C CA . THR A 1 327 ? 30.865 5.645 -16.431 1.00 89.88 327 THR A CA 1
ATOM 2705 C C . THR A 1 327 ? 31.299 6.491 -17.627 1.00 89.88 327 THR A C 1
ATOM 2707 O O . THR A 1 327 ? 31.261 6.048 -18.776 1.00 89.88 327 THR A O 1
ATOM 2710 N N . ASN A 1 328 ? 31.685 7.739 -17.357 1.00 87.44 328 ASN A N 1
ATOM 2711 C CA . ASN A 1 328 ? 32.124 8.711 -18.365 1.00 87.44 328 ASN A CA 1
ATOM 2712 C C . ASN A 1 328 ? 31.043 9.139 -19.380 1.00 87.44 328 ASN A C 1
ATOM 2714 O O . ASN A 1 328 ? 31.372 9.645 -20.448 1.00 87.44 328 ASN A O 1
ATOM 2718 N N . ARG A 1 329 ? 29.751 8.988 -19.051 1.00 87.44 329 ARG A N 1
ATOM 2719 C CA . ARG A 1 329 ? 28.623 9.484 -19.869 1.00 87.44 329 ARG A CA 1
ATOM 2720 C C . ARG A 1 329 ? 28.024 10.808 -19.371 1.00 87.44 329 ARG A C 1
ATOM 2722 O O . ARG A 1 329 ? 26.882 11.114 -19.685 1.00 87.44 329 ARG A O 1
ATOM 2729 N N . GLY A 1 330 ? 28.788 11.573 -18.590 1.00 84.88 330 GLY A N 1
ATOM 2730 C CA . GLY A 1 330 ? 28.402 12.901 -18.089 1.00 84.88 330 GLY A CA 1
ATOM 2731 C C . GLY A 1 330 ? 27.790 12.935 -16.683 1.00 84.88 330 GLY A C 1
ATOM 2732 O O . GLY A 1 330 ? 27.612 14.018 -16.146 1.00 84.88 330 GLY A O 1
ATOM 2733 N N . LEU A 1 331 ? 27.530 11.781 -16.059 1.00 90.75 331 LEU A N 1
ATOM 2734 C CA . LEU A 1 331 ? 27.033 11.688 -14.680 1.00 90.75 331 LEU A CA 1
ATOM 2735 C C . LEU A 1 331 ? 28.081 11.040 -13.756 1.00 90.75 331 LEU A C 1
ATOM 2737 O O . LEU A 1 331 ? 28.852 10.179 -14.202 1.00 90.75 331 LEU A O 1
ATOM 2741 N N . GLN A 1 332 ? 28.128 11.438 -12.478 1.00 93.31 332 GLN A N 1
ATOM 2742 C CA . GLN A 1 332 ? 29.067 10.867 -11.510 1.00 93.31 332 GLN A CA 1
ATOM 2743 C C . GLN A 1 332 ? 28.738 9.391 -11.247 1.00 93.31 332 GLN A C 1
ATOM 2745 O O . GLN A 1 332 ? 27.586 8.963 -11.272 1.00 93.31 332 GLN A O 1
ATOM 2750 N N . PHE A 1 333 ? 29.758 8.583 -10.942 1.00 94.25 333 PHE A N 1
ATOM 2751 C CA . PHE A 1 333 ? 29.558 7.157 -10.678 1.00 94.25 333 PHE A CA 1
ATOM 2752 C C . PHE A 1 333 ? 28.601 6.876 -9.508 1.00 94.25 333 PHE A C 1
ATOM 2754 O O . PHE A 1 333 ? 27.834 5.921 -9.576 1.00 94.25 333 PHE A O 1
ATOM 2761 N N . LEU A 1 334 ? 28.618 7.700 -8.454 1.00 94.06 334 LEU A N 1
ATOM 2762 C CA . LEU A 1 334 ? 27.693 7.554 -7.326 1.00 94.06 334 LEU A CA 1
ATOM 2763 C C . LEU A 1 334 ? 26.244 7.828 -7.739 1.00 94.06 334 LEU A C 1
ATOM 2765 O O . LEU A 1 334 ? 25.369 7.061 -7.351 1.00 94.06 334 LEU A O 1
ATOM 2769 N N . ASP A 1 335 ? 26.008 8.831 -8.579 1.00 94.75 335 ASP A N 1
ATOM 2770 C CA . ASP A 1 335 ? 24.673 9.163 -9.086 1.00 94.75 335 ASP A CA 1
ATOM 2771 C C . ASP A 1 335 ? 24.121 8.035 -9.967 1.00 94.75 335 ASP A C 1
ATOM 2773 O O . ASP A 1 335 ? 22.988 7.598 -9.782 1.00 94.75 335 ASP A O 1
ATOM 2777 N N . LEU A 1 336 ? 24.955 7.461 -10.848 1.00 95.88 336 LEU A N 1
ATOM 2778 C CA . LEU A 1 336 ? 24.588 6.282 -11.646 1.00 95.88 336 LEU A CA 1
ATOM 2779 C C . LEU A 1 336 ? 24.182 5.094 -10.761 1.00 95.88 336 LEU A C 1
ATOM 2781 O O . LEU A 1 336 ? 23.264 4.347 -11.101 1.00 95.88 336 LEU A O 1
ATOM 2785 N N . ILE A 1 337 ? 24.865 4.900 -9.630 1.00 95.88 337 ILE A N 1
ATOM 2786 C CA . ILE A 1 337 ? 24.509 3.855 -8.667 1.00 95.88 337 ILE A CA 1
ATOM 2787 C C . ILE A 1 337 ? 23.180 4.183 -7.985 1.00 95.88 337 ILE A C 1
ATOM 2789 O O . ILE A 1 337 ? 22.361 3.281 -7.856 1.00 95.88 337 ILE A O 1
ATOM 2793 N N . GLN A 1 338 ? 22.938 5.431 -7.573 1.00 95.88 338 GLN A N 1
ATOM 2794 C CA . GLN A 1 338 ? 21.671 5.805 -6.931 1.00 95.88 338 GLN A CA 1
ATOM 2795 C C . GLN A 1 338 ? 20.480 5.613 -7.871 1.00 95.88 338 GLN A C 1
ATOM 2797 O O . GLN A 1 338 ? 19.486 4.997 -7.494 1.00 95.88 338 GLN A O 1
ATOM 2802 N N . GLU A 1 339 ? 20.609 6.035 -9.123 1.00 96.19 339 GLU A N 1
ATOM 2803 C CA . GLU A 1 339 ? 19.570 5.851 -10.141 1.00 96.19 339 GLU A CA 1
ATOM 2804 C C . GLU A 1 339 ? 19.354 4.368 -10.454 1.00 96.19 339 GLU A C 1
ATOM 2806 O O . GLU A 1 339 ? 18.224 3.882 -10.549 1.00 96.19 339 GLU A O 1
ATOM 2811 N N . GLY A 1 340 ? 20.442 3.599 -10.513 1.00 97.12 340 GLY A N 1
ATOM 2812 C CA . GLY A 1 340 ? 20.375 2.148 -10.613 1.00 97.12 340 GLY A CA 1
ATOM 2813 C C . GLY A 1 340 ? 19.703 1.485 -9.403 1.00 97.12 340 GLY A C 1
ATOM 2814 O O . GLY A 1 340 ? 18.936 0.541 -9.588 1.00 97.12 340 GLY A O 1
ATOM 2815 N N . ASN A 1 341 ? 19.927 1.987 -8.185 1.00 97.19 341 ASN A N 1
ATOM 2816 C CA . ASN A 1 341 ? 19.272 1.507 -6.967 1.00 97.19 341 ASN A CA 1
ATOM 2817 C C . ASN A 1 341 ? 17.768 1.799 -6.998 1.00 97.19 341 ASN A C 1
ATOM 2819 O O . ASN A 1 341 ? 16.983 0.928 -6.635 1.00 97.19 341 ASN A O 1
ATOM 2823 N N . ILE A 1 342 ? 17.348 2.969 -7.492 1.00 95.50 342 ILE A N 1
ATOM 2824 C CA . ILE A 1 342 ? 15.927 3.288 -7.709 1.00 95.50 342 ILE A CA 1
ATOM 2825 C C . ILE A 1 342 ? 15.313 2.308 -8.721 1.00 95.50 342 ILE A C 1
ATOM 2827 O O . ILE A 1 342 ? 14.208 1.802 -8.513 1.00 95.50 342 ILE A O 1
ATOM 2831 N N . GLY A 1 343 ? 16.036 1.984 -9.799 1.00 96.50 343 GLY A N 1
ATOM 2832 C CA . GLY A 1 343 ? 15.638 0.937 -10.743 1.00 96.50 343 GLY A CA 1
ATOM 2833 C C . GLY A 1 343 ? 15.506 -0.441 -10.085 1.00 96.50 343 GLY A C 1
ATOM 2834 O O . GLY A 1 343 ? 14.525 -1.144 -10.318 1.00 96.50 343 GLY A O 1
ATOM 2835 N N . LEU A 1 344 ? 16.449 -0.814 -9.216 1.00 97.44 344 LEU A N 1
ATOM 2836 C CA . LEU A 1 344 ? 16.398 -2.059 -8.446 1.00 97.44 344 LEU A CA 1
ATOM 2837 C C . LEU A 1 344 ? 15.193 -2.098 -7.493 1.00 97.44 344 LEU A C 1
ATOM 2839 O O . LEU A 1 344 ? 14.529 -3.127 -7.418 1.00 97.44 344 LEU A O 1
ATOM 2843 N N . MET A 1 345 ? 14.880 -0.997 -6.804 1.00 96.12 345 MET A N 1
ATOM 2844 C CA . MET A 1 345 ? 13.698 -0.900 -5.937 1.00 96.12 345 MET A CA 1
ATOM 2845 C C . MET A 1 345 ? 12.414 -1.185 -6.725 1.00 96.12 345 MET A C 1
ATOM 2847 O O . MET A 1 345 ? 11.630 -2.042 -6.326 1.00 96.12 345 MET A O 1
ATOM 2851 N N . LYS A 1 346 ? 12.262 -0.566 -7.904 1.00 93.62 346 LYS A N 1
ATOM 2852 C CA . LYS A 1 346 ? 11.130 -0.827 -8.810 1.00 93.62 346 LYS A CA 1
ATOM 2853 C C . LYS A 1 346 ? 11.075 -2.283 -9.275 1.00 93.62 346 LYS A C 1
ATOM 2855 O O . LYS A 1 346 ? 9.993 -2.854 -9.378 1.00 93.62 346 LYS A O 1
ATOM 2860 N N . ALA A 1 347 ? 12.232 -2.895 -9.536 1.00 95.19 347 ALA A N 1
ATOM 2861 C CA . ALA A 1 347 ? 12.301 -4.310 -9.880 1.00 95.19 347 ALA A CA 1
ATOM 2862 C C . ALA A 1 347 ? 11.816 -5.198 -8.727 1.00 95.19 347 ALA A C 1
ATOM 2864 O O . ALA A 1 347 ? 11.073 -6.139 -8.970 1.00 95.19 347 ALA A O 1
ATOM 2865 N N . VAL A 1 348 ? 12.209 -4.906 -7.483 1.00 95.44 348 VAL A N 1
ATOM 2866 C CA . VAL A 1 348 ? 11.748 -5.652 -6.300 1.00 95.44 348 VAL A CA 1
ATOM 2867 C C . VAL A 1 348 ? 10.237 -5.517 -6.117 1.00 95.44 348 VAL A C 1
ATOM 2869 O O . VAL A 1 348 ? 9.575 -6.514 -5.846 1.00 95.44 348 VAL A O 1
ATOM 2872 N N . ASP A 1 349 ? 9.683 -4.319 -6.316 1.00 91.00 349 ASP A N 1
ATOM 2873 C CA . ASP A 1 349 ? 8.244 -4.075 -6.172 1.00 91.00 349 ASP A CA 1
ATOM 2874 C C . ASP A 1 349 ? 7.392 -4.873 -7.169 1.00 91.00 349 ASP A C 1
ATOM 2876 O O . ASP A 1 349 ? 6.313 -5.334 -6.810 1.00 91.00 349 ASP A O 1
ATOM 2880 N N . LYS A 1 350 ? 7.887 -5.064 -8.399 1.00 88.81 350 LYS A N 1
ATOM 2881 C CA . LYS A 1 350 ? 7.170 -5.737 -9.497 1.00 88.81 350 LYS A CA 1
ATOM 2882 C C . LYS A 1 350 ? 7.647 -7.172 -9.759 1.00 88.81 350 LYS A C 1
ATOM 2884 O O . LYS A 1 350 ? 7.384 -7.715 -10.831 1.00 88.81 350 LYS A O 1
ATOM 2889 N N . PHE A 1 351 ? 8.437 -7.776 -8.872 1.00 91.75 351 PHE A N 1
ATOM 2890 C CA . PHE A 1 351 ? 8.999 -9.103 -9.131 1.00 91.75 351 PHE A CA 1
ATOM 2891 C C . PHE A 1 351 ? 8.014 -10.229 -8.802 1.00 91.75 351 PHE A C 1
ATOM 2893 O O . PHE A 1 351 ? 7.604 -10.405 -7.657 1.00 91.75 351 PHE A O 1
ATOM 2900 N N . GLU A 1 352 ? 7.727 -11.073 -9.793 1.00 88.19 352 GLU A N 1
ATOM 2901 C CA . GLU A 1 352 ? 6.902 -12.270 -9.629 1.00 88.19 352 GLU A CA 1
ATOM 2902 C C . GLU A 1 352 ? 7.752 -13.544 -9.707 1.00 88.19 352 GLU A C 1
ATOM 2904 O O . GLU A 1 352 ? 8.124 -14.013 -10.786 1.00 88.19 352 GLU A O 1
ATOM 2909 N N . TYR A 1 353 ? 8.018 -14.169 -8.557 1.00 90.56 353 TYR A N 1
ATOM 2910 C CA . TYR A 1 353 ? 8.815 -15.404 -8.499 1.00 90.56 353 TYR A CA 1
ATOM 2911 C C . TYR A 1 353 ? 8.145 -16.598 -9.203 1.00 90.56 353 TYR A C 1
ATOM 2913 O O . TYR A 1 353 ? 8.834 -17.527 -9.630 1.00 90.56 353 TYR A O 1
ATOM 2921 N N . ARG A 1 354 ? 6.812 -16.575 -9.349 1.00 89.25 354 ARG A N 1
ATOM 2922 C CA . ARG A 1 354 ? 6.015 -17.645 -9.974 1.00 89.25 354 ARG A CA 1
ATOM 2923 C C . ARG A 1 354 ? 6.321 -17.824 -11.466 1.00 89.25 354 ARG A C 1
ATOM 2925 O O . ARG A 1 354 ? 6.165 -18.928 -11.970 1.00 89.25 354 ARG A O 1
ATOM 2932 N N . ARG A 1 355 ? 6.836 -16.788 -12.145 1.00 87.00 355 ARG A N 1
ATOM 2933 C CA . ARG A 1 355 ? 7.249 -16.850 -13.563 1.00 87.00 355 ARG A CA 1
ATOM 2934 C C . ARG A 1 355 ? 8.530 -17.662 -13.797 1.00 87.00 355 ARG A C 1
ATOM 2936 O O . ARG A 1 355 ? 8.938 -17.856 -14.933 1.00 87.00 355 ARG A O 1
ATOM 2943 N N . GLY A 1 356 ? 9.218 -18.102 -12.740 1.00 85.75 356 GLY A N 1
ATOM 2944 C CA . GLY A 1 356 ? 10.390 -18.979 -12.844 1.00 85.75 356 GLY A CA 1
ATOM 2945 C C . GLY A 1 356 ? 11.710 -18.284 -13.208 1.00 85.75 356 GLY A C 1
ATOM 2946 O O . GLY A 1 356 ? 12.773 -18.868 -12.998 1.00 85.75 356 GLY A O 1
ATOM 2947 N N . TYR A 1 357 ? 11.690 -17.021 -13.644 1.00 89.25 357 TYR A N 1
ATOM 2948 C CA . TYR A 1 357 ? 12.900 -16.254 -13.966 1.00 89.25 357 TYR A CA 1
ATOM 2949 C C . TYR A 1 357 ? 13.742 -15.900 -12.728 1.00 89.25 357 TYR A C 1
ATOM 2951 O O . TYR A 1 357 ? 13.209 -15.612 -11.649 1.00 89.25 357 TYR A O 1
ATOM 2959 N N . LYS A 1 358 ? 15.076 -15.902 -12.882 1.00 92.25 358 LYS A N 1
ATOM 2960 C CA . LYS A 1 358 ? 16.018 -15.417 -11.855 1.00 92.25 358 LYS A CA 1
ATOM 2961 C C . LYS A 1 358 ? 15.832 -13.919 -11.623 1.00 92.25 358 LYS A C 1
ATOM 2963 O O . LYS A 1 358 ? 15.665 -13.169 -12.587 1.00 92.25 358 LYS A O 1
ATOM 2968 N N . PHE A 1 359 ? 15.904 -13.479 -10.364 1.00 94.50 359 PHE A N 1
ATOM 2969 C CA . PHE A 1 359 ? 15.687 -12.068 -10.039 1.00 94.50 359 PHE A CA 1
ATOM 2970 C C . PHE A 1 359 ? 16.717 -11.157 -10.716 1.00 94.50 359 PHE A C 1
ATOM 2972 O O . PHE A 1 359 ? 16.355 -10.135 -11.290 1.00 94.50 359 PHE A O 1
ATOM 2979 N N . SER A 1 360 ? 17.989 -11.560 -10.742 1.00 93.81 360 SER A N 1
ATOM 2980 C CA . SER A 1 360 ? 19.068 -10.792 -11.378 1.00 93.81 360 SER A CA 1
ATOM 2981 C C . SER A 1 360 ? 18.825 -10.502 -12.864 1.00 93.81 360 SER A C 1
ATOM 2983 O O . SER A 1 360 ? 19.092 -9.390 -13.329 1.00 93.81 360 SER A O 1
ATOM 2985 N N . THR A 1 361 ? 18.277 -11.466 -13.609 1.00 93.00 361 THR A N 1
ATOM 2986 C CA . THR A 1 361 ? 17.921 -11.303 -15.027 1.00 93.00 361 THR A CA 1
ATOM 2987 C C . THR A 1 361 ? 16.847 -10.235 -15.197 1.00 93.00 361 THR A C 1
ATOM 2989 O O . THR A 1 361 ? 17.009 -9.326 -16.009 1.00 93.00 361 THR A O 1
ATOM 2992 N N . TYR A 1 362 ? 15.791 -10.306 -14.387 1.00 94.12 362 TYR A N 1
ATOM 2993 C CA . TYR A 1 362 ? 14.696 -9.342 -14.400 1.00 94.12 362 TYR A CA 1
ATOM 2994 C C . TYR A 1 362 ? 15.152 -7.938 -13.969 1.00 94.12 362 TYR A C 1
ATOM 2996 O O . TYR A 1 362 ? 14.940 -6.956 -14.680 1.00 94.12 362 TYR A O 1
ATOM 3004 N N . ALA A 1 363 ? 15.863 -7.841 -12.844 1.00 96.12 363 ALA A N 1
ATOM 3005 C CA . ALA A 1 363 ? 16.337 -6.580 -12.282 1.00 96.12 363 ALA A CA 1
ATOM 3006 C C . ALA A 1 363 ? 17.319 -5.847 -13.205 1.00 96.12 363 ALA A C 1
ATOM 3008 O O . ALA A 1 363 ? 17.334 -4.619 -13.240 1.00 96.12 363 ALA A O 1
ATOM 3009 N N . THR A 1 364 ? 18.111 -6.576 -13.999 1.00 97.06 364 THR A N 1
ATOM 3010 C CA . THR A 1 364 ? 19.069 -5.971 -14.936 1.00 97.06 364 THR A CA 1
ATOM 3011 C C . THR A 1 364 ? 18.398 -5.014 -15.924 1.00 97.06 364 THR A C 1
ATOM 3013 O O . THR A 1 364 ? 18.982 -3.976 -16.246 1.00 97.06 364 THR A O 1
ATOM 3016 N N . TRP A 1 365 ? 17.188 -5.333 -16.399 1.00 95.62 365 TRP A N 1
ATOM 3017 C CA . TRP A 1 365 ? 16.442 -4.461 -17.311 1.00 95.62 365 TRP A CA 1
ATOM 3018 C C . TRP A 1 365 ? 16.045 -3.150 -16.623 1.00 95.62 365 TRP A C 1
ATOM 3020 O O . TRP A 1 365 ? 16.387 -2.073 -17.109 1.00 95.62 365 TRP A O 1
ATOM 3030 N N . TRP A 1 366 ? 15.434 -3.241 -15.440 1.00 96.50 366 TRP A N 1
ATOM 3031 C CA . TRP A 1 366 ? 14.998 -2.084 -14.653 1.00 96.50 366 TRP A CA 1
ATOM 3032 C C . TRP A 1 366 ? 16.151 -1.169 -14.233 1.00 96.50 366 TRP A C 1
ATOM 3034 O O . TRP A 1 366 ? 16.047 0.052 -14.351 1.00 96.50 366 TRP A O 1
ATOM 3044 N N . ILE A 1 367 ? 17.273 -1.750 -13.794 1.00 97.31 367 ILE A N 1
ATOM 3045 C CA . ILE A 1 367 ? 18.483 -1.001 -13.426 1.00 97.31 367 ILE A CA 1
ATOM 3046 C C . ILE A 1 367 ? 19.025 -0.251 -14.647 1.00 97.31 367 ILE A C 1
ATOM 3048 O O . ILE A 1 367 ? 19.334 0.937 -14.568 1.00 97.31 367 ILE A O 1
ATOM 3052 N N . ARG A 1 368 ? 19.122 -0.924 -15.800 1.00 96.69 368 ARG A N 1
ATOM 3053 C CA . ARG A 1 368 ? 19.608 -0.305 -17.038 1.00 96.69 368 ARG A CA 1
ATOM 3054 C C . ARG A 1 368 ? 18.700 0.829 -17.502 1.00 96.69 368 ARG A C 1
ATOM 3056 O O . ARG A 1 368 ? 19.210 1.871 -17.914 1.00 96.69 368 ARG A O 1
ATOM 3063 N N . GLN A 1 369 ? 17.390 0.618 -17.435 1.00 94.62 369 GLN A N 1
ATOM 3064 C CA . GLN A 1 369 ? 16.395 1.598 -17.848 1.00 94.62 369 GLN A CA 1
ATOM 3065 C C . GLN A 1 369 ? 16.483 2.864 -16.994 1.00 94.62 369 GLN A C 1
ATOM 3067 O O . GLN A 1 369 ? 16.542 3.964 -17.539 1.00 94.62 369 GLN A O 1
ATOM 3072 N N . ALA A 1 370 ? 16.565 2.715 -15.668 1.00 95.19 370 ALA A N 1
ATOM 3073 C CA . ALA A 1 370 ? 16.701 3.843 -14.750 1.00 95.19 370 ALA A CA 1
ATOM 3074 C C . ALA A 1 370 ? 17.990 4.644 -15.003 1.00 95.19 370 ALA A C 1
ATOM 3076 O O . ALA A 1 370 ? 17.932 5.859 -15.173 1.00 95.19 370 ALA A O 1
ATOM 3077 N N . ILE A 1 371 ? 19.134 3.961 -15.138 1.00 95.19 371 ILE A N 1
ATOM 3078 C CA . ILE A 1 371 ? 20.425 4.607 -15.421 1.00 95.19 371 ILE A CA 1
ATOM 3079 C C . ILE A 1 371 ? 20.397 5.347 -16.763 1.00 95.19 371 ILE A C 1
ATOM 3081 O O . ILE A 1 371 ? 20.813 6.499 -16.850 1.00 95.19 371 ILE A O 1
ATOM 3085 N N . THR A 1 372 ? 19.902 4.698 -17.819 1.00 93.19 372 THR A N 1
ATOM 3086 C CA . THR A 1 372 ? 19.869 5.290 -19.166 1.00 93.19 372 THR A CA 1
ATOM 3087 C C . THR A 1 372 ? 18.968 6.520 -19.203 1.00 93.19 372 THR A C 1
ATOM 3089 O O . THR A 1 372 ? 19.352 7.544 -19.769 1.00 93.19 372 THR A O 1
ATOM 3092 N N . ARG A 1 373 ? 17.804 6.447 -18.545 1.00 91.56 373 ARG A N 1
ATOM 3093 C CA . ARG A 1 373 ? 16.882 7.574 -18.414 1.00 91.56 373 ARG A CA 1
ATOM 3094 C C . ARG A 1 373 ? 17.505 8.735 -17.639 1.00 91.56 373 ARG A C 1
ATOM 3096 O O . ARG A 1 373 ? 17.425 9.863 -18.107 1.00 91.56 373 ARG A O 1
ATOM 3103 N N . SER A 1 374 ? 18.170 8.470 -16.514 1.00 93.19 374 SER A N 1
ATOM 3104 C CA . SER A 1 374 ? 18.812 9.532 -15.728 1.00 93.19 374 SER A CA 1
ATOM 3105 C C . SER A 1 374 ? 19.948 10.222 -16.492 1.00 93.19 374 SER A C 1
ATOM 3107 O O . SER A 1 374 ? 20.036 11.447 -16.494 1.00 93.19 374 SER A O 1
ATOM 3109 N N . ILE A 1 375 ? 20.756 9.473 -17.253 1.00 91.31 375 ILE A N 1
ATOM 3110 C CA . ILE A 1 375 ? 21.779 10.068 -18.131 1.00 91.31 375 ILE A CA 1
ATOM 3111 C C . ILE A 1 375 ? 21.136 10.992 -19.169 1.00 91.31 375 ILE A C 1
ATOM 3113 O O . ILE A 1 375 ? 21.641 12.084 -19.420 1.00 91.31 375 ILE A O 1
ATOM 3117 N N . ALA A 1 376 ? 20.023 10.572 -19.771 1.00 88.38 376 ALA A N 1
ATOM 3118 C CA . ALA A 1 376 ? 19.314 11.397 -20.738 1.00 88.38 376 ALA A CA 1
ATOM 3119 C C . ALA A 1 376 ? 18.760 12.687 -20.099 1.00 88.38 376 ALA A C 1
ATOM 3121 O O . ALA A 1 376 ? 18.897 13.767 -20.670 1.00 88.38 376 ALA A O 1
ATOM 3122 N N . ASP A 1 377 ? 18.188 12.579 -18.899 1.00 87.00 377 ASP A N 1
ATOM 3123 C CA . ASP A 1 377 ? 17.518 13.683 -18.211 1.00 87.00 377 ASP A CA 1
ATOM 3124 C C . ASP A 1 377 ? 18.479 14.676 -17.524 1.00 87.00 377 ASP A C 1
ATOM 3126 O O . ASP A 1 377 ? 18.153 15.862 -17.447 1.00 87.00 377 ASP A O 1
ATOM 3130 N N . GLN A 1 378 ? 19.622 14.211 -16.999 1.00 88.25 378 GLN A N 1
ATOM 3131 C CA . GLN A 1 378 ? 20.455 14.969 -16.047 1.00 88.25 378 GLN A CA 1
ATOM 3132 C C . GLN A 1 378 ? 21.922 15.157 -16.466 1.00 88.25 378 GLN A C 1
ATOM 3134 O O . GLN A 1 378 ? 22.582 16.055 -15.952 1.00 88.25 378 GLN A O 1
ATOM 3139 N N . ALA A 1 379 ? 22.473 14.357 -17.389 1.00 86.00 379 ALA A N 1
ATOM 3140 C CA . ALA A 1 379 ? 23.918 14.392 -17.674 1.00 86.00 379 ALA A CA 1
ATOM 3141 C C . ALA A 1 379 ? 24.387 15.628 -18.468 1.00 86.00 379 ALA A C 1
ATOM 3143 O O . ALA A 1 379 ? 25.577 15.766 -18.755 1.00 86.00 379 ALA A O 1
ATOM 3144 N N . ARG A 1 380 ? 23.468 16.511 -18.874 1.00 86.06 380 ARG A N 1
ATOM 3145 C CA . ARG A 1 380 ? 23.766 17.732 -19.630 1.00 86.06 380 ARG A CA 1
ATOM 3146 C C . ARG A 1 380 ? 23.310 18.957 -18.849 1.00 86.06 380 ARG A C 1
ATOM 3148 O O . ARG A 1 380 ? 22.260 18.935 -18.220 1.00 86.06 380 ARG A O 1
ATOM 3155 N N . THR A 1 381 ? 24.058 20.053 -18.976 1.00 85.75 381 THR A N 1
ATOM 3156 C CA . THR A 1 381 ? 23.726 21.350 -18.359 1.00 85.75 381 THR A CA 1
ATOM 3157 C C . THR A 1 381 ? 22.366 21.883 -18.811 1.00 85.75 381 THR A C 1
ATOM 3159 O O . THR A 1 381 ? 21.648 22.490 -18.024 1.00 85.75 381 THR A O 1
ATOM 3162 N N . ILE A 1 382 ? 22.004 21.641 -20.074 1.00 84.00 382 ILE A N 1
ATOM 3163 C CA . ILE A 1 382 ? 20.689 21.969 -20.624 1.00 84.00 382 ILE A CA 1
ATOM 3164 C C . ILE A 1 382 ? 19.938 20.658 -20.834 1.00 84.00 382 ILE A C 1
ATOM 3166 O O . ILE A 1 382 ? 20.405 19.778 -21.562 1.00 84.00 382 ILE A O 1
ATOM 3170 N N . ARG A 1 383 ? 18.773 20.537 -20.191 1.00 87.88 383 ARG A N 1
ATOM 3171 C CA . ARG A 1 383 ? 17.896 19.370 -20.305 1.00 87.88 383 ARG A CA 1
ATOM 3172 C C . ARG A 1 383 ? 17.361 19.261 -21.731 1.00 87.88 383 ARG A C 1
ATOM 3174 O O . ARG A 1 383 ? 16.757 20.198 -22.244 1.00 87.88 383 ARG A O 1
ATOM 3181 N N . ILE A 1 384 ? 17.541 18.092 -22.336 1.00 84.44 384 ILE A N 1
ATOM 3182 C CA . ILE A 1 384 ? 17.024 17.764 -23.666 1.00 84.44 384 ILE A CA 1
ATOM 3183 C C . ILE A 1 384 ? 16.015 16.615 -23.508 1.00 84.44 384 ILE A C 1
ATOM 3185 O O . ILE A 1 384 ? 16.315 15.662 -22.787 1.00 84.44 384 ILE A O 1
ATOM 3189 N N . PRO A 1 385 ? 14.832 16.666 -24.149 1.00 85.44 385 PRO A N 1
ATOM 3190 C CA . PRO A 1 385 ? 13.872 15.563 -24.119 1.00 85.44 385 PRO A CA 1
ATOM 3191 C C . PRO A 1 385 ? 14.469 14.221 -24.579 1.00 85.44 385 PRO A C 1
ATOM 3193 O O . PRO A 1 385 ? 15.305 14.177 -25.481 1.00 85.44 385 PRO A O 1
ATOM 3196 N N . VAL A 1 386 ? 14.001 13.110 -23.996 1.00 79.19 386 VAL A N 1
ATOM 3197 C CA . VAL A 1 386 ? 14.558 11.761 -24.233 1.00 79.19 386 VAL A CA 1
ATOM 3198 C C . VAL A 1 386 ? 14.518 11.357 -25.712 1.00 79.19 386 VAL A C 1
ATOM 3200 O O . VAL A 1 386 ? 15.528 10.891 -26.233 1.00 79.19 386 VAL A O 1
ATOM 3203 N N . HIS A 1 387 ? 13.409 11.613 -26.416 1.00 79.38 387 HIS A N 1
ATOM 3204 C CA . HIS A 1 387 ? 13.271 11.283 -27.842 1.00 79.38 387 HIS A CA 1
ATOM 3205 C C . HIS A 1 387 ? 14.320 11.997 -28.714 1.00 79.38 387 HIS A C 1
ATOM 3207 O O . HIS A 1 387 ? 14.873 11.407 -29.637 1.00 79.38 387 HIS A O 1
ATOM 3213 N N . MET A 1 388 ? 14.681 13.242 -28.380 1.00 80.31 388 MET A N 1
ATOM 3214 C CA . MET A 1 388 ? 15.740 13.970 -29.087 1.00 80.31 388 MET A CA 1
ATOM 3215 C C . MET A 1 388 ? 17.111 13.326 -28.862 1.00 80.31 388 MET A C 1
ATOM 3217 O O . MET A 1 388 ? 17.936 13.280 -29.772 1.00 80.31 388 MET A O 1
ATOM 3221 N N . ILE A 1 389 ? 17.364 12.792 -27.666 1.00 80.19 389 ILE A N 1
ATOM 3222 C CA . ILE A 1 389 ? 18.615 12.094 -27.341 1.00 80.19 389 ILE A CA 1
ATOM 3223 C C . ILE A 1 389 ? 18.702 10.755 -28.076 1.00 80.19 389 ILE A C 1
ATOM 3225 O O . ILE A 1 389 ? 19.778 10.395 -28.557 1.00 80.19 389 ILE A O 1
ATOM 3229 N N . GLU A 1 390 ? 17.589 10.035 -28.206 1.00 78.31 390 GLU A N 1
ATOM 3230 C CA . GLU A 1 390 ? 17.515 8.824 -29.026 1.00 78.31 390 GLU A CA 1
ATOM 3231 C C . GLU A 1 390 ? 17.830 9.121 -30.493 1.00 78.31 390 GLU A C 1
ATOM 3233 O O . GLU A 1 390 ? 18.634 8.409 -31.096 1.00 78.31 390 GLU A O 1
ATOM 3238 N N . THR A 1 391 ? 17.288 10.210 -31.046 1.00 80.62 391 THR A N 1
ATOM 3239 C CA . THR A 1 391 ? 17.603 10.670 -32.407 1.00 80.62 391 THR A CA 1
ATOM 3240 C C . THR A 1 391 ? 19.085 11.014 -32.561 1.00 80.62 391 THR A C 1
ATOM 3242 O O . THR A 1 391 ? 19.726 10.549 -33.503 1.00 80.62 391 THR A O 1
ATOM 3245 N N . ILE A 1 392 ? 19.675 11.741 -31.605 1.00 79.25 392 ILE A N 1
ATOM 3246 C CA . ILE A 1 392 ? 21.117 12.045 -31.606 1.00 79.25 392 ILE A CA 1
ATOM 3247 C C . ILE A 1 392 ? 21.946 10.755 -31.578 1.00 79.25 392 ILE A C 1
ATOM 3249 O O . ILE A 1 392 ? 22.887 10.613 -32.354 1.00 79.25 392 ILE A O 1
ATOM 3253 N N . ASN A 1 393 ? 21.595 9.789 -30.725 1.00 78.81 393 ASN A N 1
ATOM 3254 C CA . ASN A 1 393 ? 22.311 8.515 -30.639 1.00 78.81 393 ASN A CA 1
ATOM 3255 C C . ASN A 1 393 ? 22.171 7.675 -31.915 1.00 78.81 393 ASN A C 1
ATOM 3257 O O . ASN A 1 393 ? 23.124 6.992 -32.281 1.00 78.81 393 ASN A O 1
ATOM 3261 N N . LYS A 1 394 ? 21.029 7.735 -32.614 1.00 77.94 394 LYS A N 1
ATOM 3262 C CA . LYS A 1 394 ? 20.851 7.090 -33.926 1.00 77.94 394 LYS A CA 1
ATOM 3263 C C . LYS A 1 394 ? 21.746 7.722 -34.996 1.00 77.94 394 LYS A C 1
ATOM 3265 O O . LYS A 1 394 ? 22.329 6.995 -35.791 1.00 77.94 394 LYS A O 1
ATOM 3270 N N . ILE A 1 395 ? 21.906 9.047 -34.982 1.00 77.94 395 ILE A N 1
ATOM 3271 C CA . ILE A 1 395 ? 22.780 9.772 -35.919 1.00 77.94 395 ILE A CA 1
ATOM 3272 C C . ILE A 1 395 ? 24.262 9.497 -35.617 1.00 77.94 395 ILE A C 1
ATOM 3274 O O . ILE A 1 395 ? 25.038 9.211 -36.522 1.00 77.94 395 ILE A O 1
ATOM 3278 N N . VAL A 1 396 ? 24.658 9.537 -34.342 1.00 72.38 396 VAL A N 1
ATOM 3279 C CA . VAL A 1 396 ? 26.051 9.315 -33.904 1.00 72.38 396 VAL A CA 1
ATOM 3280 C C . VAL A 1 396 ? 26.453 7.833 -33.961 1.00 72.38 396 VAL A C 1
ATOM 3282 O O . VAL A 1 396 ? 27.628 7.520 -34.145 1.00 72.38 396 VAL A O 1
ATOM 3285 N N . GLY A 1 397 ? 25.491 6.921 -33.788 1.00 54.50 397 GLY A N 1
ATOM 3286 C CA . GLY A 1 397 ? 25.669 5.466 -33.824 1.00 54.50 397 GLY A CA 1
ATOM 3287 C C . GLY A 1 397 ? 25.455 4.819 -35.196 1.00 54.50 397 GLY A C 1
ATOM 3288 O O . GLY A 1 397 ? 25.633 3.607 -35.311 1.00 54.50 397 GLY A O 1
ATOM 3289 N N . GLY A 1 398 ? 25.085 5.594 -36.224 1.00 45.22 398 GLY A N 1
ATOM 3290 C CA . GLY A 1 398 ? 25.103 5.141 -37.616 1.00 45.22 398 GLY A CA 1
ATOM 3291 C C . GLY A 1 398 ? 26.522 4.748 -38.053 1.00 45.22 398 GLY A C 1
ATOM 3292 O O . GLY A 1 398 ? 27.493 5.174 -37.418 1.00 45.22 398 GLY A O 1
ATOM 3293 N N . PRO A 1 399 ? 26.683 3.912 -39.100 1.00 44.66 399 PRO A N 1
ATOM 3294 C CA . PRO A 1 399 ? 28.002 3.480 -39.543 1.00 44.66 399 PRO A CA 1
ATOM 3295 C C . PRO A 1 399 ? 28.857 4.717 -39.807 1.00 44.66 399 PRO A C 1
ATOM 3297 O O . PRO A 1 399 ? 28.510 5.552 -40.641 1.00 44.66 399 PRO A O 1
ATOM 3300 N N . ARG A 1 400 ? 29.967 4.848 -39.066 1.00 50.16 400 ARG A N 1
ATOM 3301 C CA . ARG A 1 400 ? 31.021 5.801 -39.409 1.00 50.16 400 ARG A CA 1
ATOM 3302 C C . ARG A 1 400 ? 31.419 5.455 -40.832 1.00 50.16 400 ARG A C 1
ATOM 3304 O O . ARG A 1 400 ? 32.048 4.421 -41.040 1.00 50.16 400 ARG A O 1
ATOM 3311 N N . ILE A 1 401 ? 31.000 6.273 -41.792 1.00 46.31 401 ILE A N 1
ATOM 3312 C CA . ILE A 1 401 ? 31.502 6.208 -43.157 1.00 46.31 401 ILE A CA 1
ATOM 3313 C C . ILE A 1 401 ? 32.997 6.464 -43.005 1.00 46.31 401 ILE A C 1
ATOM 3315 O O . ILE A 1 401 ? 33.435 7.581 -42.733 1.00 46.31 401 ILE A O 1
ATOM 3319 N N . SER A 1 402 ? 33.766 5.380 -43.013 1.00 41.19 402 SER A N 1
ATOM 3320 C CA . SER A 1 402 ? 35.211 5.414 -43.077 1.00 41.19 402 SER A CA 1
ATOM 3321 C C . SER A 1 402 ? 35.538 6.015 -44.432 1.00 41.19 402 SER A C 1
ATOM 3323 O O . SER A 1 402 ? 35.504 5.311 -45.438 1.00 41.19 402 SER A O 1
ATOM 3325 N N . ASN A 1 403 ? 35.773 7.325 -44.459 1.00 41.28 403 ASN A N 1
ATOM 3326 C CA . ASN A 1 403 ? 36.412 7.966 -45.595 1.00 41.28 403 ASN A CA 1
ATOM 3327 C C . ASN A 1 403 ? 37.831 7.395 -45.672 1.00 41.28 403 ASN A C 1
ATOM 3329 O O . ASN A 1 403 ? 38.696 7.759 -44.873 1.00 41.28 403 ASN A O 1
ATOM 3333 N N . SER A 1 404 ? 37.988 6.413 -46.556 1.00 40.03 404 SER A N 1
ATOM 3334 C CA . SER A 1 404 ? 39.251 5.932 -47.113 1.00 40.03 404 SER A CA 1
ATOM 3335 C C . SER A 1 404 ? 39.893 6.991 -47.990 1.00 40.03 404 SER A C 1
ATOM 3337 O O . SER A 1 404 ? 39.119 7.612 -48.758 1.00 40.03 404 SER A O 1
#

Radius of gyration: 29.37 Å; chains: 1; bounding box: 65×54×95 Å